Protein AF-0000000080761241 (afdb_homodimer)

Solvent-accessible surface area (backbone atoms only — not comparable to full-atom values): 36855 Å² total; per-residue (Å²): 132,81,84,66,71,61,54,83,76,72,59,63,69,50,41,50,47,28,39,63,76,28,38,69,46,57,58,71,43,48,61,35,26,34,40,28,33,25,34,84,40,64,70,22,40,52,46,47,53,37,48,57,49,38,33,67,78,64,65,26,68,38,40,36,40,31,41,25,81,51,44,68,60,46,32,48,34,35,42,78,58,51,66,31,89,45,41,42,75,42,70,34,47,62,64,73,53,79,75,87,79,78,72,38,46,32,34,36,46,49,57,55,62,79,55,83,84,51,51,44,68,52,27,24,46,48,26,39,47,12,43,52,39,49,50,51,50,31,57,76,57,61,24,43,34,31,27,34,59,39,38,48,48,33,38,37,76,58,58,90,90,48,76,48,48,43,82,77,57,58,35,40,36,55,47,67,41,46,84,27,22,57,18,49,18,35,44,48,38,50,24,49,34,19,33,42,22,74,74,71,56,28,31,20,21,32,36,24,39,47,47,68,43,33,74,77,61,61,40,84,49,100,41,67,69,28,36,42,48,47,24,50,74,71,63,36,61,35,74,35,72,49,51,34,56,41,28,35,16,58,25,27,54,49,45,52,47,34,50,52,45,40,39,52,70,67,46,53,69,50,38,66,34,46,42,53,27,67,58,70,39,29,49,47,53,49,49,49,50,51,34,57,65,69,68,42,82,78,51,47,75,44,66,70,32,74,73,59,89,89,60,75,62,55,51,54,22,38,36,42,59,64,36,30,74,76,68,69,51,73,87,78,65,54,63,67,55,32,52,41,56,27,50,49,52,52,49,52,55,68,68,50,60,88,119,131,81,82,66,72,60,55,82,75,74,61,63,68,50,41,51,48,28,39,64,76,28,38,70,46,57,56,70,42,48,59,33,26,32,41,28,33,24,34,86,40,64,69,24,39,52,48,49,53,38,47,57,50,40,31,65,79,64,64,26,68,39,39,35,40,31,43,25,80,51,46,68,60,46,33,49,35,36,42,77,60,52,66,29,88,44,41,42,75,41,69,34,48,61,65,72,53,79,76,88,79,76,73,39,46,32,34,35,45,49,56,56,63,78,55,83,86,50,52,43,67,51,27,25,46,48,26,38,48,13,43,52,39,49,50,51,49,32,58,75,55,60,25,43,36,31,28,34,58,39,36,48,47,32,37,37,75,57,58,89,89,48,76,47,47,44,83,77,55,60,35,39,36,55,46,67,40,47,84,26,23,59,18,51,17,35,45,48,38,49,24,50,33,21,34,42,23,74,74,70,58,28,31,21,22,31,36,24,40,46,47,68,42,34,76,75,60,64,38,83,51,99,40,67,69,29,35,40,50,47,25,52,73,71,63,35,62,36,76,35,74,47,52,35,57,40,28,34,16,58,24,28,54,49,46,52,46,33,50,50,46,39,39,51,69,68,46,53,69,49,38,66,34,46,40,53,26,69,60,71,38,29,50,47,54,49,49,50,50,50,34,57,65,69,69,43,82,77,52,48,76,44,66,71,32,75,74,60,88,90,60,76,61,54,52,56,23,39,36,43,60,64,35,30,73,76,68,69,51,73,87,78,65,54,64,67,56,33,54,41,56,26,52,51,52,52,50,52,56,68,68,50,61,88,119

Nearest PDB structures (foldseek):
  4gll-assembly1_B  TM=8.794E-01  e=3.609E-25  Homo sapiens
  2b69-assembly1_A  TM=8.797E-01  e=2.878E-24  Homo sapiens
  8v4g-assembly1_B  TM=8.671E-01  e=1.283E-22  Campylobacter jejuni
  8v4g-assembly1_A  TM=8.754E-01  e=5.326E-22  Campylobacter jejuni
  8v4h-assembly1_A  TM=8.670E-01  e=5.715E-21  Campylobacter jejuni

Sequence (710 aa):
VSSGNAMPRAPIADVEAITAIARADLSALRGARIFITGGTGYIGRWLLESLCHANRVLDLQLNATVLSRKPAEFAEKYPHLAHDPCMTLIKGDVRDFSCKQEGFSHAIHAATDVVASHTPLEVFDVTVAGTRHVLEFARRQGIANVLMLSSGAVYGRFPDNVDRASESLPCVPDVTSPRSAYGLGKIATEWLGNAYGQEYGVSCKSARVFAQIGPYLELGAHFAAGNFIRDALQGDAIIIQGDGTALRSYMYAIDMVTWLWAILVRGKAGAAYNVGSELGVSIRDLAQAVVHVTGKPTIDIKVLGQPAPGAAPSRYIPDTTLAREELGLSITVPFEDAIRRTLEWYREQIKSPQTVSSGNAMPRAPIADVEAITAIARADLSALRGARIFITGGTGYIGRWLLESLCHANRVLDLQLNATVLSRKPAEFAEKYPHLAHDPCMTLIKGDVRDFSCKQEGFSHAIHAATDVVASHTPLEVFDVTVAGTRHVLEFARRQGIANVLMLSSGAVYGRFPDNVDRASESLPCVPDVTSPRSAYGLGKIATEWLGNAYGQEYGVSCKSARVFAQIGPYLELGAHFAAGNFIRDALQGDAIIIQGDGTALRSYMYAIDMVTWLWAILVRGKAGAAYNVGSELGVSIRDLAQAVVHVTGKPTIDIKVLGQPAPGAAPSRYIPDTTLAREELGLSITVPFEDAIRRTLEWYREQIKSPQT

InterPro domains:
  IPR001509 NAD-dependent epimerase/dehydratase [PF01370] (34-276)
  IPR036291 NAD(P)-binding domain superfamily [SSF51735] (29-350)

pLDDT: mean 92.88, std 10.64, range [25.11, 98.94]

Radius of gyration: 28.78 Å; Cα contacts (8 Å, |Δi|>4): 1477; chains: 2; bounding box: 55×83×72 Å

Organism: Bordetella avium (strain 197N) (NCBI:txid360910)

Foldseek 3Di:
DPLQDAADAADVVLLVLLCVLLVVLLLLCQAAEEEEEPLLADLNVLLLSNNLVNCVVVVSNYAYEYEDQCLVVSCSHHVCRSVRPRYHYDHDALLDDDDPDADHQEYEYPDFCPPPPDFLVRRLCSLQSSLLSVLVVCLVRVHQFYEYEAALLLQAFDDLPDQADEPPRPHGHDPVDSVSSRNVSRVSSLVSQQVSCVPRNRQYEYEHEFAEFAPPDALPDPDLLSVLLVCLLVLEAREAAAQQAAWGFYAYSSQQSSLSSLCRRQNGGSYYFYRTDQDIDTSVRSNVLLNVLSVNVPHHYHYNHHDDPPDRHTYRGHDGVCSCPRRVGDGDADPSNRSNNRSVVVNVVVPPPPD/DPLQDAADDADPVLLVLLCVLLVVLLLLCQAAEEEEEPLLADLNVLLLSNNLVNCVVVVSNYAYEYEDQCLVVSCSHHVCRSVRPRYHYDHDALLDDDDPDADHQEYEYPDFCPPPPDFLVRRLCSLQSSLLSVLVVCLVRVHQFYEYEAALLLQAFDDLPDAADEPPRPHGHDPVDSVSSRNVSRVSSLVSQQVSCVPRNRQYEYEHEFAEFAPPDALPDPDLLSVLLVCLLVLEAREAAAQQAAWGFYAYSSQQSSLSSLCRRQNGGSYYFYRTDQDIDTSVRSNVLLNVLSVNVPHHYHYNHHDDPPDRHTYRGHDGVCSCPRRVGDGDADPSNRSNNRSVSVNVVVPPPSD

Structure (mmCIF, N/CA/C/O backbone):
data_AF-0000000080761241-model_v1
#
loop_
_entity.id
_entity.type
_entity.pdbx_description
1 polymer 'Sugar epimerase/dehydratase'
#
loop_
_atom_site.group_PDB
_atom_site.id
_atom_site.type_symbol
_atom_site.label_atom_id
_atom_site.label_alt_id
_atom_site.label_comp_id
_atom_site.label_asym_id
_atom_site.label_entity_id
_atom_site.label_seq_id
_atom_site.pdbx_PDB_ins_code
_atom_site.Cartn_x
_atom_site.Cartn_y
_atom_site.Cartn_z
_atom_site.occupancy
_atom_site.B_iso_or_equiv
_atom_site.auth_seq_id
_atom_site.auth_comp_id
_atom_site.auth_asym_id
_atom_site.auth_atom_id
_atom_site.pdbx_PDB_model_num
ATOM 1 N N . VAL A 1 1 ? -23.484 37.719 -8.336 1 25.11 1 VAL A N 1
ATOM 2 C CA . VAL A 1 1 ? -22.109 38.094 -7.996 1 25.11 1 VAL A CA 1
ATOM 3 C C . VAL A 1 1 ? -21.875 37.875 -6.5 1 25.11 1 VAL A C 1
ATOM 5 O O . VAL A 1 1 ? -22.469 38.562 -5.668 1 25.11 1 VAL A O 1
ATOM 8 N N . SER A 1 2 ? -21.75 36.594 -6 1 33.97 2 SER A N 1
ATOM 9 C CA . SER A 1 2 ? -21.688 36.156 -4.609 1 33.97 2 SER A CA 1
ATOM 10 C C . SER A 1 2 ? -20.609 36.875 -3.836 1 33.97 2 SER A C 1
ATOM 12 O O . SER A 1 2 ? -19.438 36.875 -4.23 1 33.97 2 SER A O 1
ATOM 14 N N . SER A 1 3 ? -20.656 37.969 -3.34 1 39.97 3 SER A N 1
ATOM 15 C CA . SER A 1 3 ? -19.75 38.844 -2.611 1 39.97 3 SER A CA 1
ATOM 16 C C . SER A 1 3 ? -18.875 38.062 -1.647 1 39.97 3 SER A C 1
ATOM 18 O O . SER A 1 3 ? -19.297 37.719 -0.542 1 39.97 3 SER A O 1
ATOM 20 N N . GLY A 1 4 ? -18.281 36.844 -1.842 1 50.16 4 GLY A N 1
ATOM 21 C CA . GLY A 1 4 ? -17.672 35.781 -1.073 1 50.16 4 GLY A CA 1
ATOM 22 C C . GLY A 1 4 ? -16.594 36.25 -0.135 1 50.16 4 GLY A C 1
ATOM 23 O O . GLY A 1 4 ? -15.555 36.75 -0.583 1 50.16 4 GLY A O 1
ATOM 24 N N . ASN A 1 5 ? -16.844 36.75 1.108 1 68.25 5 ASN A N 1
ATOM 25 C CA . ASN A 1 5 ? -16.031 37.406 2.143 1 68.25 5 ASN A CA 1
ATOM 26 C C . ASN A 1 5 ? -14.766 36.594 2.428 1 68.25 5 ASN A C 1
ATOM 28 O O . ASN A 1 5 ? -14.812 35.375 2.533 1 68.25 5 ASN A O 1
ATOM 32 N N . ALA A 1 6 ? -13.578 37.375 2.318 1 82.62 6 ALA A N 1
ATOM 33 C CA . ALA A 1 6 ? -12.258 36.812 2.643 1 82.62 6 ALA A CA 1
ATOM 34 C C . ALA A 1 6 ? -12.258 36.188 4.027 1 82.62 6 ALA A C 1
ATOM 36 O O . ALA A 1 6 ? -12.859 36.688 4.965 1 82.62 6 ALA A O 1
ATOM 37 N N . MET A 1 7 ? -11.727 35.031 4.117 1 86.44 7 MET A N 1
ATOM 38 C CA . MET A 1 7 ? -11.594 34.312 5.383 1 86.44 7 MET A CA 1
ATOM 39 C C . MET A 1 7 ? -10.57 35 6.285 1 86.44 7 MET A C 1
ATOM 41 O O . MET A 1 7 ? -9.609 35.594 5.801 1 86.44 7 MET A O 1
ATOM 45 N N . PRO A 1 8 ? -10.859 34.906 7.574 1 89 8 PRO A N 1
ATOM 46 C CA . PRO A 1 8 ? -9.875 35.5 8.492 1 89 8 PRO A CA 1
ATOM 47 C C . PRO A 1 8 ? -8.508 34.812 8.398 1 89 8 PRO A C 1
ATOM 49 O O . PRO A 1 8 ? -8.43 33.625 8.117 1 89 8 PRO A O 1
ATOM 52 N N . ARG A 1 9 ? -7.488 35.625 8.727 1 92.75 9 ARG A N 1
ATOM 53 C CA . ARG A 1 9 ? -6.113 35.125 8.734 1 92.75 9 ARG A CA 1
ATOM 54 C C . ARG A 1 9 ? -5.836 34.281 9.977 1 92.75 9 ARG A C 1
ATOM 56 O O . ARG A 1 9 ? -6.562 34.375 10.961 1 92.75 9 ARG A O 1
ATOM 63 N N . ALA A 1 10 ? -4.781 33.469 9.875 1 95.94 10 ALA A N 1
ATOM 64 C CA . ALA A 1 10 ? -4.262 32.844 11.078 1 95.94 10 ALA A CA 1
ATOM 65 C C . ALA A 1 10 ? -3.842 33.875 12.117 1 95.94 10 ALA A C 1
ATOM 67 O O . ALA A 1 10 ? -3.461 35 11.773 1 95.94 10 ALA A O 1
ATOM 68 N N . PRO A 1 11 ? -3.965 33.531 13.391 1 96.88 11 PRO A N 1
ATOM 69 C CA . PRO A 1 11 ? -3.506 34.469 14.406 1 96.88 11 PRO A CA 1
ATOM 70 C C . PRO A 1 11 ? -2.043 34.875 14.219 1 96.88 11 PRO A C 1
ATOM 72 O O . PRO A 1 11 ? -1.164 34 14.172 1 96.88 11 PRO A O 1
ATOM 75 N N . ILE A 1 12 ? -1.793 36.156 14.164 1 97.12 12 ILE A N 1
ATOM 76 C CA . ILE A 1 12 ? -0.457 36.688 13.883 1 97.12 12 ILE A CA 1
ATOM 77 C C . ILE A 1 12 ? 0.513 36.219 14.969 1 97.12 12 ILE A C 1
ATOM 79 O O . ILE A 1 12 ? 1.685 35.969 14.688 1 97.12 12 ILE A O 1
ATOM 83 N N . ALA A 1 13 ? 0.013 36.156 16.203 1 97.62 13 ALA A N 1
ATOM 84 C CA . ALA A 1 13 ? 0.857 35.688 17.297 1 97.62 13 ALA A CA 1
ATOM 85 C C . ALA A 1 13 ? 1.347 34.281 17.062 1 97.62 13 ALA A C 1
ATOM 87 O O . ALA A 1 13 ? 2.482 33.938 17.406 1 97.62 13 ALA A O 1
ATOM 88 N N . ASP A 1 14 ? 0.479 33.438 16.562 1 98.44 14 ASP A N 1
ATOM 89 C CA . ASP A 1 14 ? 0.854 32.062 16.25 1 98.44 14 ASP A CA 1
ATOM 90 C C . ASP A 1 14 ? 1.874 32 15.117 1 98.44 14 ASP A C 1
ATOM 92 O O . ASP A 1 14 ? 2.846 31.25 15.188 1 98.44 14 ASP A O 1
ATOM 96 N N . VAL A 1 15 ? 1.667 32.781 14.078 1 98.62 15 VAL A N 1
ATOM 97 C CA . VAL A 1 15 ? 2.562 32.844 12.93 1 98.62 15 VAL A CA 1
ATOM 98 C C . VAL A 1 15 ? 3.939 33.344 13.359 1 98.62 15 VAL A C 1
ATOM 100 O O . VAL A 1 15 ? 4.961 32.781 12.945 1 98.62 15 VAL A O 1
ATOM 103 N N . GLU A 1 16 ? 3.955 34.344 14.242 1 98.62 16 GLU A N 1
ATOM 104 C CA . GLU A 1 16 ? 5.203 34.875 14.781 1 98.62 16 GLU A CA 1
ATOM 105 C C . GLU A 1 16 ? 5.922 33.812 15.625 1 98.62 16 GLU A C 1
ATOM 107 O O . GLU A 1 16 ? 7.152 33.719 15.586 1 98.62 16 GLU A O 1
ATOM 112 N N . ALA A 1 17 ? 5.137 33.094 16.406 1 98.62 17 ALA A N 1
ATOM 113 C CA . ALA A 1 17 ? 5.723 32.031 17.219 1 98.62 17 ALA A CA 1
ATOM 114 C C . ALA A 1 17 ? 6.391 30.969 16.344 1 98.62 17 ALA A C 1
ATOM 116 O O . ALA A 1 17 ? 7.477 30.484 16.672 1 98.62 17 ALA A O 1
ATOM 117 N N . ILE A 1 18 ? 5.754 30.594 15.242 1 98.69 18 ILE A N 1
ATOM 118 C CA . ILE A 1 18 ? 6.32 29.625 14.305 1 98.69 18 ILE A CA 1
ATOM 119 C C . ILE A 1 18 ? 7.664 30.141 13.789 1 98.69 18 ILE A C 1
ATOM 121 O O . ILE A 1 18 ? 8.648 29.406 13.766 1 98.69 18 ILE A O 1
ATOM 125 N N . THR A 1 19 ? 7.719 31.422 13.367 1 98.75 19 THR A N 1
ATOM 126 C CA . THR A 1 19 ? 8.93 32.031 12.82 1 98.75 19 THR A CA 1
ATOM 127 C C . THR A 1 19 ? 10.047 32.031 13.859 1 98.75 19 THR A C 1
ATOM 129 O O . THR A 1 19 ? 11.211 31.766 13.523 1 98.75 19 THR A O 1
ATOM 132 N N . ALA A 1 20 ? 9.672 32.312 15.062 1 98.56 20 ALA A N 1
ATOM 133 C CA . ALA A 1 20 ? 10.664 32.344 16.141 1 98.56 20 ALA A CA 1
ATOM 134 C C . ALA A 1 20 ? 11.234 30.953 16.391 1 98.56 20 ALA A C 1
ATOM 136 O O . ALA A 1 20 ? 12.445 30.781 16.5 1 98.56 20 ALA A O 1
ATOM 137 N N . ILE A 1 21 ? 10.406 29.969 16.531 1 98.44 21 ILE A N 1
ATOM 138 C CA . ILE A 1 21 ? 10.805 28.609 16.875 1 98.44 21 ILE A CA 1
ATOM 139 C C . ILE A 1 21 ? 11.57 27.984 15.711 1 98.44 21 ILE A C 1
ATOM 141 O O . ILE A 1 21 ? 12.594 27.312 15.914 1 98.44 21 ILE A O 1
ATOM 145 N N . ALA A 1 22 ? 11.102 28.203 14.484 1 98.5 22 ALA A N 1
ATOM 146 C CA . ALA A 1 22 ? 11.664 27.547 13.297 1 98.5 22 ALA A CA 1
ATOM 147 C C . ALA A 1 22 ? 12.625 28.484 12.57 1 98.5 22 ALA A C 1
ATOM 149 O O . ALA A 1 22 ? 12.859 28.344 11.367 1 98.5 22 ALA A O 1
ATOM 150 N N . ARG A 1 23 ? 13.172 29.469 13.227 1 98.56 23 ARG A N 1
ATOM 151 C CA . ARG A 1 23 ? 13.961 30.531 12.594 1 98.56 23 ARG A CA 1
ATOM 152 C C . ARG A 1 23 ? 15.109 29.938 11.789 1 98.56 23 ARG A C 1
ATOM 154 O O . ARG A 1 23 ? 15.336 30.344 10.641 1 98.56 23 ARG A O 1
ATOM 161 N N . ALA A 1 24 ? 15.859 29.016 12.383 1 98.56 24 ALA A N 1
ATOM 162 C CA . ALA A 1 24 ? 17.016 28.438 11.711 1 98.56 24 ALA A CA 1
ATOM 163 C C . ALA A 1 24 ? 16.609 27.641 10.469 1 98.56 24 ALA A C 1
ATOM 165 O O . ALA A 1 24 ? 17.25 27.734 9.422 1 98.56 24 ALA A O 1
ATOM 166 N N . ASP A 1 25 ? 15.539 26.859 10.609 1 98.75 25 ASP A N 1
ATOM 167 C CA . ASP A 1 25 ? 15.047 26.062 9.492 1 98.75 25 ASP A CA 1
ATOM 168 C C . ASP A 1 25 ? 14.531 26.953 8.359 1 98.75 25 ASP A C 1
ATOM 170 O O . ASP A 1 25 ? 14.836 26.719 7.191 1 98.75 25 ASP A O 1
ATOM 174 N N . LEU A 1 26 ? 13.773 27.969 8.711 1 98.75 26 LEU A N 1
ATOM 175 C CA . LEU A 1 26 ? 13.25 28.906 7.711 1 98.75 26 LEU A CA 1
ATOM 176 C C . LEU A 1 26 ? 14.375 29.688 7.051 1 98.75 26 LEU A C 1
ATOM 178 O O . LEU A 1 26 ? 14.359 29.906 5.836 1 98.75 26 LEU A O 1
ATOM 182 N N . SER A 1 27 ? 15.367 30.062 7.82 1 98.75 27 SER A N 1
ATOM 183 C CA . SER A 1 27 ? 16.516 30.797 7.277 1 98.75 27 SER A CA 1
ATOM 184 C C . SER A 1 27 ? 17.297 29.938 6.281 1 98.75 27 SER A C 1
ATOM 186 O O . SER A 1 27 ? 17.875 30.469 5.332 1 98.75 27 SER A O 1
ATOM 188 N N . ALA A 1 28 ? 17.266 28.703 6.488 1 98.5 28 ALA A N 1
ATOM 189 C CA . ALA A 1 28 ? 17.969 27.781 5.598 1 98.5 28 ALA A CA 1
ATOM 190 C C . ALA A 1 28 ? 17.312 27.734 4.223 1 98.5 28 ALA A C 1
ATOM 192 O O . ALA A 1 28 ? 17.906 27.234 3.264 1 98.5 28 ALA A O 1
ATOM 193 N N . LEU A 1 29 ? 16.141 28.312 4.074 1 98.44 29 LEU A N 1
ATOM 194 C CA . LEU A 1 29 ? 15.414 28.312 2.809 1 98.44 29 LEU A CA 1
ATOM 195 C C . LEU A 1 29 ? 15.641 29.609 2.055 1 98.44 29 LEU A C 1
ATOM 197 O O . LEU A 1 29 ? 14.914 29.922 1.107 1 98.44 29 LEU A O 1
ATOM 201 N N . ARG A 1 30 ? 16.609 30.406 2.543 1 98.5 30 ARG A N 1
ATOM 202 C CA . ARG A 1 30 ? 16.922 31.656 1.866 1 98.5 30 ARG A CA 1
ATOM 203 C C . ARG A 1 30 ? 17.203 31.422 0.384 1 98.5 30 ARG A C 1
ATOM 205 O O . ARG A 1 30 ? 17.984 30.547 0.024 1 98.5 30 ARG A O 1
ATOM 212 N N . GLY A 1 31 ? 16.469 32.094 -0.476 1 98.25 31 GLY A N 1
ATOM 213 C CA . GLY A 1 31 ? 16.656 32.031 -1.917 1 98.25 31 GLY A CA 1
ATOM 214 C C . GLY A 1 31 ? 16 30.828 -2.555 1 98.25 31 GLY A C 1
ATOM 215 O O . GLY A 1 31 ? 16.109 30.625 -3.766 1 98.25 31 GLY A O 1
ATOM 216 N N . ALA A 1 32 ? 15.328 30.047 -1.742 1 98.19 32 ALA A N 1
ATOM 217 C CA . ALA A 1 32 ? 14.742 28.797 -2.24 1 98.19 32 ALA A CA 1
ATOM 218 C C . ALA A 1 32 ? 13.555 29.078 -3.156 1 98.19 32 ALA A C 1
ATOM 220 O O . ALA A 1 32 ? 12.852 30.078 -2.982 1 98.19 32 ALA A O 1
ATOM 221 N N . ARG A 1 33 ? 13.352 28.266 -4.156 1 98.25 33 ARG A N 1
ATOM 222 C CA . ARG A 1 33 ? 12.125 28.141 -4.934 1 98.25 33 ARG A CA 1
ATOM 223 C C . ARG A 1 33 ? 11.383 26.844 -4.602 1 98.25 33 ARG A C 1
ATOM 225 O O . ARG A 1 33 ? 11.883 25.75 -4.867 1 98.25 33 ARG A O 1
ATOM 232 N N . ILE A 1 34 ? 10.211 26.984 -4.016 1 98.69 34 ILE A N 1
ATOM 233 C CA . ILE A 1 34 ? 9.523 25.844 -3.43 1 98.69 34 ILE A CA 1
ATOM 234 C C . ILE A 1 34 ? 8.25 25.531 -4.223 1 98.69 34 ILE A C 1
ATOM 236 O O . ILE A 1 34 ? 7.414 26.422 -4.426 1 98.69 34 ILE A O 1
ATOM 240 N N . PHE A 1 35 ? 8.102 24.297 -4.781 1 98.75 35 PHE A N 1
ATOM 241 C CA . PHE A 1 35 ? 6.871 23.812 -5.395 1 98.75 35 PHE A CA 1
ATOM 242 C C . PHE A 1 35 ? 5.98 23.141 -4.359 1 98.75 35 PHE A C 1
ATOM 244 O O . PHE A 1 35 ? 6.414 22.219 -3.674 1 98.75 35 PHE A O 1
ATOM 251 N N . ILE A 1 36 ? 4.738 23.594 -4.203 1 98.62 36 ILE A N 1
ATOM 252 C CA . ILE A 1 36 ? 3.867 23.109 -3.143 1 98.62 36 ILE A CA 1
ATOM 253 C C . ILE A 1 36 ? 2.562 22.594 -3.748 1 98.62 36 ILE A C 1
ATOM 255 O O . ILE A 1 36 ? 1.894 23.312 -4.496 1 98.62 36 ILE A O 1
ATOM 259 N N . THR A 1 37 ? 2.244 21.344 -3.508 1 98.06 37 THR A N 1
ATOM 260 C CA . THR A 1 37 ? 0.89 20.844 -3.719 1 98.06 37 THR A CA 1
ATOM 261 C C . THR A 1 37 ? 0.126 20.766 -2.4 1 98.06 37 THR A C 1
ATOM 263 O O . THR A 1 37 ? 0.727 20.594 -1.338 1 98.06 37 THR A O 1
ATOM 266 N N . GLY A 1 38 ? -1.192 20.953 -2.482 1 96.44 38 GLY A N 1
ATOM 267 C CA . GLY A 1 38 ? -1.979 20.906 -1.262 1 96.44 38 GLY A CA 1
ATOM 268 C C . GLY A 1 38 ? -1.857 22.156 -0.417 1 96.44 38 GLY A C 1
ATOM 269 O O . GLY A 1 38 ? -2.232 22.156 0.757 1 96.44 38 GLY A O 1
ATOM 270 N N . GLY A 1 39 ? -1.355 23.188 -1.002 1 96.88 39 GLY A N 1
ATOM 271 C CA . GLY A 1 39 ? -1.141 24.438 -0.273 1 96.88 39 GLY A CA 1
ATOM 272 C C . GLY A 1 39 ? -2.432 25.109 0.134 1 96.88 39 GLY A C 1
ATOM 273 O O . GLY A 1 39 ? -2.436 25.969 1.028 1 96.88 39 GLY A O 1
ATOM 274 N N . THR A 1 40 ? -3.531 24.734 -0.479 1 95.19 40 THR A N 1
ATOM 275 C CA . THR A 1 40 ? -4.801 25.422 -0.234 1 95.19 40 THR A CA 1
ATOM 276 C C . THR A 1 40 ? -5.613 24.688 0.823 1 95.19 40 THR A C 1
ATOM 278 O O . THR A 1 40 ? -6.707 25.109 1.191 1 95.19 40 THR A O 1
ATOM 281 N N . GLY A 1 41 ? -5.094 23.625 1.338 1 93.38 41 GLY A N 1
ATOM 282 C CA . GLY A 1 41 ? -5.746 22.875 2.404 1 93.38 41 GLY A CA 1
ATOM 283 C C . GLY A 1 41 ? -5.379 23.375 3.789 1 93.38 41 GLY A C 1
ATOM 284 O O . GLY A 1 41 ? -4.672 24.375 3.93 1 93.38 41 GLY A O 1
ATOM 285 N N . TYR A 1 42 ? -5.848 22.703 4.828 1 93.31 42 TYR A N 1
ATOM 286 C CA . TYR A 1 42 ? -5.648 23.109 6.215 1 93.31 42 TYR A CA 1
ATOM 287 C C . TYR A 1 42 ? -4.164 23.25 6.531 1 93.31 42 TYR A C 1
ATOM 289 O O . TYR A 1 42 ? -3.705 24.328 6.91 1 93.31 42 TYR A O 1
ATOM 297 N N . ILE A 1 43 ? -3.396 22.125 6.34 1 96.81 43 ILE A N 1
ATOM 298 C CA . ILE A 1 43 ? -1.976 22.141 6.668 1 96.81 43 ILE A CA 1
ATOM 299 C C . ILE A 1 43 ? -1.234 23.078 5.715 1 96.81 43 ILE A C 1
ATOM 301 O O . ILE A 1 43 ? -0.356 23.828 6.133 1 96.81 43 ILE A O 1
ATOM 305 N N . GLY A 1 44 ? -1.625 23.016 4.457 1 97.12 44 GLY A N 1
ATOM 306 C CA . GLY A 1 44 ? -1.017 23.859 3.445 1 97.12 44 GLY A CA 1
ATOM 307 C C . GLY A 1 44 ? -1.128 25.344 3.76 1 97.12 44 GLY A C 1
ATOM 308 O O . GLY A 1 44 ? -0.157 26.094 3.615 1 97.12 44 GLY A O 1
ATOM 309 N N . ARG A 1 45 ? -2.271 25.734 4.199 1 97 45 ARG A N 1
ATOM 310 C CA . ARG A 1 45 ? -2.484 27.156 4.508 1 97 45 ARG A CA 1
ATOM 311 C C . ARG A 1 45 ? -1.586 27.594 5.656 1 97 45 ARG A C 1
ATOM 313 O O . ARG A 1 45 ? -1.062 28.719 5.641 1 97 45 ARG A O 1
ATOM 320 N N . TRP A 1 46 ? -1.415 26.766 6.602 1 98.12 46 TRP A N 1
ATOM 321 C CA . TRP A 1 46 ? -0.529 27.094 7.715 1 98.12 46 TRP A CA 1
ATOM 322 C C . TRP A 1 46 ? 0.918 27.203 7.246 1 98.12 46 TRP A C 1
ATOM 324 O O . TRP A 1 46 ? 1.666 28.062 7.699 1 98.12 46 TRP A O 1
ATOM 334 N N . LEU A 1 47 ? 1.306 26.312 6.363 1 98.62 47 LEU A N 1
ATOM 335 C CA . LEU A 1 47 ? 2.641 26.391 5.781 1 98.62 47 LEU A CA 1
ATOM 336 C C . LEU A 1 47 ? 2.822 27.719 5.035 1 98.62 47 LEU A C 1
ATOM 338 O O . LEU A 1 47 ? 3.854 28.375 5.18 1 98.62 47 LEU A O 1
ATOM 342 N N . LEU A 1 48 ? 1.801 28.094 4.301 1 98.56 48 LEU A N 1
ATOM 343 C CA . LEU A 1 48 ? 1.874 29.328 3.518 1 98.56 48 LEU A CA 1
ATOM 344 C C . LEU A 1 48 ? 1.924 30.547 4.426 1 98.56 48 LEU A C 1
ATOM 346 O O . LEU A 1 48 ? 2.701 31.469 4.188 1 98.56 48 LEU A O 1
ATOM 350 N N . GLU A 1 49 ? 1.05 30.562 5.504 1 98.44 49 GLU A N 1
ATOM 351 C CA . GLU A 1 49 ? 1.08 31.656 6.477 1 98.44 49 GLU A CA 1
ATOM 352 C C . GLU A 1 49 ? 2.484 31.844 7.039 1 98.44 49 GLU A C 1
ATOM 354 O O . GLU A 1 49 ? 2.99 32.969 7.078 1 98.44 49 GLU A O 1
ATOM 359 N N . SER A 1 50 ? 3.029 30.781 7.473 1 98.5 50 SER A N 1
ATOM 360 C CA . SER A 1 50 ? 4.344 30.812 8.102 1 98.5 50 SER A CA 1
ATOM 361 C C . SER A 1 50 ? 5.422 31.234 7.109 1 98.5 50 SER A C 1
ATOM 363 O O . SER A 1 50 ? 6.312 32.031 7.445 1 98.5 50 SER A O 1
ATOM 365 N N . LEU A 1 51 ? 5.371 30.703 5.922 1 98.31 51 LEU A N 1
ATOM 366 C CA . LEU A 1 51 ? 6.371 30.969 4.891 1 98.31 51 LEU A CA 1
ATOM 367 C C . LEU A 1 51 ? 6.344 32.438 4.473 1 98.31 51 LEU A C 1
ATOM 369 O O . LEU A 1 51 ? 7.395 33.062 4.363 1 98.31 51 LEU A O 1
ATOM 373 N N . CYS A 1 52 ? 5.176 32.969 4.145 1 98.19 52 CYS A N 1
ATOM 374 C CA . CYS A 1 52 ? 5.016 34.375 3.727 1 98.19 52 CYS A CA 1
ATOM 375 C C . CYS A 1 52 ? 5.527 35.312 4.801 1 98.19 52 CYS A C 1
ATOM 377 O O . CYS A 1 52 ? 6.25 36.281 4.496 1 98.19 52 CYS A O 1
ATOM 379 N N . HIS A 1 53 ? 5.105 35 6.027 1 98.44 53 HIS A N 1
ATOM 380 C CA . HIS A 1 53 ? 5.531 35.875 7.133 1 98.44 53 HIS A CA 1
ATOM 381 C C . HIS A 1 53 ? 7.047 35.812 7.309 1 98.44 53 HIS A C 1
ATOM 383 O O . HIS A 1 53 ? 7.691 36.875 7.414 1 98.44 53 HIS A O 1
ATOM 389 N N . ALA A 1 54 ? 7.605 34.625 7.375 1 98.5 54 ALA A N 1
ATOM 390 C CA . ALA A 1 54 ? 9.047 34.469 7.551 1 98.5 54 ALA A CA 1
ATOM 391 C C . ALA A 1 54 ? 9.812 35.125 6.418 1 98.5 54 ALA A C 1
ATOM 393 O O . ALA A 1 54 ? 10.883 35.719 6.637 1 98.5 54 ALA A O 1
ATOM 394 N N . ASN A 1 55 ? 9.305 34.969 5.172 1 98.5 55 ASN A N 1
ATOM 395 C CA . ASN A 1 55 ? 9.953 35.594 4.027 1 98.5 55 ASN A CA 1
ATOM 396 C C . ASN A 1 55 ? 10.078 37.125 4.223 1 98.5 55 ASN A C 1
ATOM 398 O O . ASN A 1 55 ? 11.117 37.688 3.91 1 98.5 55 ASN A O 1
ATOM 402 N N . ARG A 1 56 ? 9.055 37.75 4.691 1 97.56 56 ARG A N 1
ATOM 403 C CA . ARG A 1 56 ? 9.023 39.219 4.898 1 97.56 56 ARG A CA 1
ATOM 404 C C . ARG A 1 56 ? 9.961 39.625 6.035 1 97.56 56 ARG A C 1
ATOM 406 O O . ARG A 1 56 ? 10.789 40.5 5.875 1 97.56 56 ARG A O 1
ATOM 413 N N . VAL A 1 57 ? 9.859 38.906 7.141 1 97.88 57 VAL A N 1
ATOM 414 C CA . VAL A 1 57 ? 10.508 39.375 8.359 1 97.88 57 VAL A CA 1
ATOM 415 C C . VAL A 1 57 ? 11.992 39 8.336 1 97.88 57 VAL A C 1
ATOM 417 O O . VAL A 1 57 ? 12.812 39.688 8.945 1 97.88 57 VAL A O 1
ATOM 420 N N . LEU A 1 58 ? 12.312 37.906 7.641 1 98.19 58 LEU A N 1
ATOM 421 C CA . LEU A 1 58 ? 13.703 37.469 7.617 1 98.19 58 LEU A CA 1
ATOM 422 C C . LEU A 1 58 ? 14.352 37.781 6.277 1 98.19 58 LEU A C 1
ATOM 424 O O . LEU A 1 58 ? 15.508 37.406 6.043 1 98.19 58 LEU A O 1
ATOM 428 N N . ASP A 1 59 ? 13.672 38.406 5.359 1 97.88 59 ASP A N 1
ATOM 429 C CA . ASP A 1 59 ? 14.172 38.781 4.035 1 97.88 59 ASP A CA 1
ATOM 430 C C . ASP A 1 59 ? 14.797 37.562 3.34 1 97.88 59 ASP A C 1
ATOM 432 O O . ASP A 1 59 ? 15.961 37.625 2.926 1 97.88 59 ASP A O 1
ATOM 436 N N . LEU A 1 60 ? 14.031 36.531 3.262 1 98.38 60 LEU A N 1
ATOM 437 C CA . LEU A 1 60 ? 14.547 35.25 2.787 1 98.38 60 LEU A CA 1
ATOM 438 C C . LEU A 1 60 ? 14.641 35.219 1.266 1 98.38 60 LEU A C 1
ATOM 440 O O . LEU A 1 60 ? 15.312 34.375 0.691 1 98.38 60 LEU A O 1
ATOM 444 N N . GLN A 1 61 ? 14.008 36.094 0.539 1 98.12 61 GLN A N 1
ATOM 445 C CA . GLN A 1 61 ? 13.977 36.156 -0.919 1 98.12 61 GLN A CA 1
ATOM 446 C C . GLN A 1 61 ? 13.531 34.844 -1.522 1 98.12 61 GLN A C 1
ATOM 448 O O . GLN A 1 61 ? 14.141 34.344 -2.48 1 98.12 61 GLN A O 1
ATOM 453 N N . LEU A 1 62 ? 12.617 34.188 -0.86 1 97.25 62 LEU A N 1
ATOM 454 C CA . LEU A 1 62 ? 12.164 32.906 -1.398 1 97.25 62 LEU A CA 1
ATOM 455 C C . LEU A 1 62 ? 10.891 33.094 -2.229 1 97.25 62 LEU A C 1
ATOM 457 O O . LEU A 1 62 ? 10.25 34.125 -2.17 1 97.25 62 LEU A O 1
ATOM 461 N N . ASN A 1 63 ? 10.562 32.094 -3.078 1 97.31 63 ASN A N 1
ATOM 462 C CA . ASN A 1 63 ? 9.344 32 -3.875 1 97.31 63 ASN A CA 1
ATOM 463 C C . ASN A 1 63 ? 8.664 30.656 -3.738 1 97.31 63 ASN A C 1
ATOM 465 O O . ASN A 1 63 ? 9.336 29.625 -3.664 1 97.31 63 ASN A O 1
ATOM 469 N N . ALA A 1 64 ? 7.379 30.734 -3.656 1 98.25 64 ALA A N 1
ATOM 470 C CA . ALA A 1 64 ? 6.598 29.5 -3.578 1 98.25 64 ALA A CA 1
ATOM 471 C C . ALA A 1 64 ? 5.578 29.438 -4.711 1 98.25 64 ALA A C 1
ATOM 473 O O . ALA A 1 64 ? 4.895 30.406 -5.004 1 98.25 64 ALA A O 1
ATOM 474 N N . THR A 1 65 ? 5.609 28.359 -5.465 1 98.56 65 THR A N 1
ATOM 475 C CA . THR A 1 65 ? 4.59 28.047 -6.469 1 98.56 65 THR A CA 1
ATOM 476 C C . THR A 1 65 ? 3.617 27 -5.949 1 98.56 65 THR A C 1
ATOM 478 O O . THR A 1 65 ? 4.023 25.875 -5.625 1 98.56 65 THR A O 1
ATOM 481 N N . VAL A 1 66 ? 2.328 27.344 -5.879 1 98.31 66 VAL A N 1
ATOM 482 C CA . VAL A 1 66 ? 1.31 26.484 -5.289 1 98.31 66 VAL A CA 1
ATOM 483 C C . VAL A 1 66 ? 0.39 25.953 -6.383 1 98.31 66 VAL A C 1
ATOM 485 O O . VAL A 1 66 ? -0.265 26.719 -7.086 1 98.31 66 VAL A O 1
ATOM 488 N N . LEU A 1 67 ? 0.375 24.625 -6.527 1 98.12 67 LEU A N 1
ATOM 489 C CA . LEU A 1 67 ? -0.555 23.953 -7.422 1 98.12 67 LEU A CA 1
ATOM 490 C C . LEU A 1 67 ? -1.921 23.781 -6.766 1 98.12 67 LEU A C 1
ATOM 492 O O . LEU A 1 67 ? -2.014 23.312 -5.633 1 98.12 67 LEU A O 1
ATOM 496 N N . SER A 1 68 ? -2.936 24.234 -7.391 1 96.31 68 SER A N 1
ATOM 497 C CA . SER A 1 68 ? -4.297 24.125 -6.871 1 96.31 68 SER A CA 1
ATOM 498 C C . SER A 1 68 ? -5.285 23.812 -7.988 1 96.31 68 SER A C 1
ATOM 500 O O . SER A 1 68 ? -5.141 24.297 -9.109 1 96.31 68 SER A O 1
ATOM 502 N N . ARG A 1 69 ? -6.336 23 -7.664 1 93.94 69 ARG A N 1
ATOM 503 C CA . ARG A 1 69 ? -7.402 22.719 -8.617 1 93.94 69 ARG A CA 1
ATOM 504 C C . ARG A 1 69 ? -8.312 23.922 -8.789 1 93.94 69 ARG A C 1
ATOM 506 O O . ARG A 1 69 ? -8.945 24.094 -9.836 1 93.94 69 ARG A O 1
ATOM 513 N N . LYS A 1 70 ? -8.297 24.828 -7.742 1 94.88 70 LYS A N 1
ATOM 514 C CA . LYS A 1 70 ? -9.188 25.984 -7.738 1 94.88 70 LYS A CA 1
ATOM 515 C C . LYS A 1 70 ? -8.477 27.234 -7.207 1 94.88 70 LYS A C 1
ATOM 517 O O . LYS A 1 70 ? -8.883 27.812 -6.199 1 94.88 70 LYS A O 1
ATOM 522 N N . PRO A 1 71 ? -7.508 27.672 -7.992 1 96.06 71 PRO A N 1
ATOM 523 C CA . PRO A 1 71 ? -6.711 28.797 -7.492 1 96.06 71 PRO A CA 1
ATOM 524 C C . PRO A 1 71 ? -7.531 30.078 -7.348 1 96.06 71 PRO A C 1
ATOM 526 O O . PRO A 1 71 ? -7.281 30.875 -6.441 1 96.06 71 PRO A O 1
ATOM 529 N N . ALA A 1 72 ? -8.516 30.281 -8.227 1 96.38 72 ALA A N 1
ATOM 530 C CA . ALA A 1 72 ? -9.336 31.484 -8.148 1 96.38 72 ALA A CA 1
ATOM 531 C C . ALA A 1 72 ? -10.156 31.516 -6.863 1 96.38 72 ALA A C 1
ATOM 533 O O . ALA A 1 72 ? -10.273 32.562 -6.223 1 96.38 72 ALA A O 1
ATOM 534 N N . GLU A 1 73 ? -10.695 30.406 -6.523 1 95.75 73 GLU A N 1
ATOM 535 C CA . GLU A 1 73 ? -11.453 30.312 -5.277 1 95.75 73 GLU A CA 1
ATOM 536 C C . GLU A 1 73 ? -10.562 30.578 -4.07 1 95.75 73 GLU A C 1
ATOM 538 O O . GLU A 1 73 ? -10.977 31.266 -3.129 1 95.75 73 GLU A O 1
ATOM 543 N N . PHE A 1 74 ? -9.391 30.031 -4.141 1 96.38 74 PHE A N 1
ATOM 544 C CA . PHE A 1 74 ? -8.445 30.266 -3.055 1 96.38 74 PHE A CA 1
ATOM 545 C C . PHE A 1 74 ? -8.094 31.734 -2.949 1 96.38 74 PHE A C 1
ATOM 547 O O . PHE A 1 74 ? -8.023 32.281 -1.848 1 96.38 74 PHE A O 1
ATOM 554 N N . ALA A 1 75 ? -7.883 32.375 -4.047 1 97.06 75 ALA A N 1
ATOM 555 C CA . ALA A 1 75 ? -7.523 33.781 -4.074 1 97.06 75 ALA A CA 1
ATOM 556 C C . ALA A 1 75 ? -8.648 34.656 -3.514 1 97.06 75 ALA A C 1
ATOM 558 O O . ALA A 1 75 ? -8.391 35.688 -2.877 1 97.06 75 ALA A O 1
ATOM 559 N N . GLU A 1 76 ? -9.836 34.219 -3.764 1 96.38 76 GLU A N 1
ATOM 560 C CA . GLU A 1 76 ? -10.992 34.938 -3.23 1 96.38 76 GLU A CA 1
ATOM 561 C C . GLU A 1 76 ? -11.094 34.781 -1.716 1 96.38 76 GLU A C 1
ATOM 563 O O . GLU A 1 76 ? -11.352 35.75 -0.997 1 96.38 76 GLU A O 1
ATOM 568 N N . LYS A 1 77 ? -10.852 33.625 -1.257 1 95.19 77 LYS A N 1
ATOM 569 C CA . LYS A 1 77 ? -11.039 33.312 0.155 1 95.19 77 LYS A CA 1
ATOM 570 C C . LYS A 1 77 ? -9.844 33.75 0.988 1 95.19 77 LYS A C 1
ATOM 572 O O . LYS A 1 77 ? -10.008 34.156 2.148 1 95.19 77 LYS A O 1
ATOM 577 N N . TYR A 1 78 ? -8.711 33.625 0.404 1 97.06 78 TYR A N 1
ATOM 578 C CA . TYR A 1 78 ? -7.48 33.969 1.12 1 97.06 78 TYR A CA 1
ATOM 579 C C . TYR A 1 78 ? -6.594 34.875 0.292 1 97.06 78 TYR A C 1
ATOM 581 O O . TYR A 1 78 ? -5.465 34.531 -0.047 1 97.06 78 TYR A O 1
ATOM 589 N N . PRO A 1 79 ? -7.07 36.125 0.059 1 97 79 PRO A N 1
ATOM 590 C CA . PRO A 1 79 ? -6.332 37.031 -0.81 1 97 79 PRO A CA 1
ATOM 591 C C . PRO A 1 79 ? -4.961 37.406 -0.249 1 97 79 PRO A C 1
ATOM 593 O O . PRO A 1 79 ? -4.02 37.625 -1.013 1 97 79 PRO A O 1
ATOM 596 N N . HIS A 1 80 ? -4.785 37.469 1.076 1 96.31 80 HIS A N 1
ATOM 597 C CA . HIS A 1 80 ? -3.518 37.875 1.683 1 96.31 80 HIS A CA 1
ATOM 598 C C . HIS A 1 80 ? -2.434 36.812 1.396 1 96.31 80 HIS A C 1
ATOM 600 O O . HIS A 1 80 ? -1.246 37.156 1.359 1 96.31 80 HIS A O 1
ATOM 606 N N . LEU A 1 81 ? -2.809 35.562 1.188 1 97.69 81 LEU A N 1
ATOM 607 C CA . LEU A 1 81 ? -1.869 34.531 0.823 1 97.69 81 LEU A CA 1
ATOM 608 C C . LEU A 1 81 ? -1.679 34.469 -0.689 1 97.69 81 LEU A C 1
ATOM 610 O O . LEU A 1 81 ? -0.546 34.438 -1.176 1 97.69 81 LEU A O 1
ATOM 614 N N . ALA A 1 82 ? -2.828 34.469 -1.386 1 97.44 82 ALA A N 1
ATOM 615 C CA . ALA A 1 82 ? -2.816 34.281 -2.834 1 97.44 82 ALA A CA 1
ATOM 616 C C . ALA A 1 82 ? -2.064 35.406 -3.529 1 97.44 82 ALA A C 1
ATOM 618 O O . ALA A 1 82 ? -1.424 35.219 -4.562 1 97.44 82 ALA A O 1
ATOM 619 N N . HIS A 1 83 ? -2.111 36.594 -2.934 1 96.5 83 HIS A N 1
ATOM 620 C CA . HIS A 1 83 ? -1.534 37.781 -3.588 1 96.5 83 HIS A CA 1
ATOM 621 C C . HIS A 1 83 ? -0.23 38.188 -2.916 1 96.5 83 HIS A C 1
ATOM 623 O O . HIS A 1 83 ? 0.305 39.281 -3.203 1 96.5 83 HIS A O 1
ATOM 629 N N . ASP A 1 84 ? 0.209 37.375 -1.955 1 97.56 84 ASP A N 1
ATOM 630 C CA . ASP A 1 84 ? 1.529 37.656 -1.4 1 97.56 84 ASP A CA 1
ATOM 631 C C . ASP A 1 84 ? 2.594 37.688 -2.496 1 97.56 84 ASP A C 1
ATOM 633 O O . ASP A 1 84 ? 2.574 36.844 -3.402 1 97.56 84 ASP A O 1
ATOM 637 N N . PRO A 1 85 ? 3.543 38.562 -2.465 1 96.69 85 PRO A N 1
ATOM 638 C CA . PRO A 1 85 ? 4.523 38.719 -3.543 1 96.69 85 PRO A CA 1
ATOM 639 C C . PRO A 1 85 ? 5.363 37.469 -3.762 1 96.69 85 PRO A C 1
ATOM 641 O O . PRO A 1 85 ? 5.859 37.25 -4.867 1 96.69 85 PRO A O 1
ATOM 644 N N . CYS A 1 86 ? 5.551 36.688 -2.746 1 97.25 86 CYS A N 1
ATOM 645 C CA . CYS A 1 86 ? 6.402 35.5 -2.889 1 97.25 86 CYS A CA 1
ATOM 646 C C . CYS A 1 86 ? 5.598 34.312 -3.369 1 97.25 86 CYS A C 1
ATOM 648 O O . CYS A 1 86 ? 6.148 33.219 -3.555 1 97.25 86 CYS A O 1
ATOM 650 N N . MET A 1 87 ? 4.312 34.5 -3.678 1 97.75 87 MET A N 1
ATOM 651 C CA . MET A 1 87 ? 3.436 33.375 -3.994 1 97.75 87 MET A CA 1
ATOM 652 C C . MET A 1 87 ? 3.014 33.406 -5.461 1 97.75 87 MET A C 1
ATOM 654 O O . MET A 1 87 ? 2.703 34.469 -5.996 1 97.75 87 MET A O 1
ATOM 658 N N . THR A 1 88 ? 3.082 32.312 -6.125 1 97.75 88 THR A N 1
ATOM 659 C CA . THR A 1 88 ? 2.51 32.094 -7.449 1 97.75 88 THR A CA 1
ATOM 660 C C . THR A 1 88 ? 1.538 30.922 -7.43 1 97.75 88 THR A C 1
ATOM 662 O O . THR A 1 88 ? 1.892 29.828 -6.988 1 97.75 88 THR A O 1
ATOM 665 N N . LEU A 1 89 ? 0.327 31.141 -7.879 1 97.81 89 LEU A N 1
ATOM 666 C CA . LEU A 1 89 ? -0.656 30.062 -7.977 1 97.81 89 LEU A CA 1
ATOM 667 C C . LEU A 1 89 ? -0.726 29.531 -9.398 1 97.81 89 LEU A C 1
ATOM 669 O O . LEU A 1 89 ? -0.738 30.297 -10.367 1 97.81 89 LEU A O 1
ATOM 673 N N . ILE A 1 90 ? -0.685 28.219 -9.516 1 97.62 90 ILE A N 1
ATOM 674 C CA . ILE A 1 90 ? -0.9 27.609 -10.812 1 97.62 90 ILE A CA 1
ATOM 675 C C . ILE A 1 90 ? -2.053 26.609 -10.727 1 97.62 90 ILE A C 1
ATOM 677 O O . ILE A 1 90 ? -2.23 25.938 -9.695 1 97.62 90 ILE A O 1
ATOM 681 N N . LYS A 1 91 ? -2.842 26.531 -11.797 1 97.25 91 LYS A N 1
ATOM 682 C CA . LYS A 1 91 ? -4 25.656 -11.836 1 97.25 91 LYS A CA 1
ATOM 683 C C . LYS A 1 91 ? -3.617 24.266 -12.344 1 97.25 91 LYS A C 1
ATOM 685 O O . LYS A 1 91 ? -2.891 24.141 -13.328 1 97.25 91 LYS A O 1
ATOM 690 N N . GLY A 1 92 ? -4.066 23.219 -11.609 1 96.44 92 GLY A N 1
ATOM 691 C CA . GLY A 1 92 ? -3.85 21.859 -12.094 1 96.44 92 GLY A CA 1
ATOM 692 C C . GLY A 1 92 ? -4.188 20.797 -11.062 1 96.44 92 GLY A C 1
ATOM 693 O O . GLY A 1 92 ? -4.422 21.109 -9.898 1 96.44 92 GLY A O 1
ATOM 694 N N . ASP A 1 93 ? -4.305 19.594 -11.531 1 95.62 93 ASP A N 1
ATOM 695 C CA . ASP A 1 93 ? -4.445 18.391 -10.711 1 95.62 93 ASP A CA 1
ATOM 696 C C . ASP A 1 93 ? -3.109 17.672 -10.555 1 95.62 93 ASP A C 1
ATOM 698 O O . ASP A 1 93 ? -2.33 17.578 -11.508 1 95.62 93 ASP A O 1
ATOM 702 N N . VAL A 1 94 ? -2.871 17.156 -9.359 1 96.31 94 VAL A N 1
ATOM 703 C CA . VAL A 1 94 ? -1.576 16.547 -9.086 1 96.31 94 VAL A CA 1
ATOM 704 C C . VAL A 1 94 ? -1.346 15.383 -10.047 1 96.31 94 VAL A C 1
ATOM 706 O O . VAL A 1 94 ? -0.202 15 -10.305 1 96.31 94 VAL A O 1
ATOM 709 N N . ARG A 1 95 ? -2.393 14.734 -10.602 1 94.38 95 ARG A N 1
ATOM 710 C CA . ARG A 1 95 ? -2.279 13.531 -11.422 1 94.38 95 ARG A CA 1
ATOM 711 C C . ARG A 1 95 ? -1.788 13.867 -12.828 1 94.38 95 ARG A C 1
ATOM 713 O O . ARG A 1 95 ? -1.309 12.992 -13.547 1 94.38 95 ARG A O 1
ATOM 720 N N . ASP A 1 96 ? -1.925 15.211 -13.195 1 94.88 96 ASP A N 1
ATOM 721 C CA . ASP A 1 96 ? -1.623 15.461 -14.602 1 94.88 96 ASP A CA 1
ATOM 722 C C . ASP A 1 96 ? -1.235 16.922 -14.82 1 94.88 96 ASP A C 1
ATOM 724 O O . ASP A 1 96 ? -1.298 17.422 -15.945 1 94.88 96 ASP A O 1
ATOM 728 N N . PHE A 1 97 ? -0.833 17.656 -13.812 1 96.88 97 PHE A N 1
ATOM 729 C CA . PHE A 1 97 ? -0.472 19.062 -13.938 1 96.88 97 PHE A CA 1
ATOM 730 C C . PHE A 1 97 ? 0.755 19.234 -14.82 1 96.88 97 PHE A C 1
ATOM 732 O O . PHE A 1 97 ? 1.505 18.281 -15.047 1 96.88 97 PHE A O 1
ATOM 739 N N . SER A 1 98 ? 0.87 20.438 -15.391 1 95.81 98 SER A N 1
ATOM 740 C CA . SER A 1 98 ? 2.068 20.922 -16.078 1 95.81 98 SER A CA 1
ATOM 741 C C . SER A 1 98 ? 2.566 22.234 -15.477 1 95.81 98 SER A C 1
ATOM 743 O O . SER A 1 98 ? 1.768 23.078 -15.062 1 95.81 98 SER A O 1
ATOM 745 N N . CYS A 1 99 ? 3.805 22.312 -15.242 1 95.12 99 CYS A N 1
ATOM 746 C CA . CYS A 1 99 ? 4.445 23.516 -14.719 1 95.12 99 CYS A CA 1
ATOM 747 C C . CYS A 1 99 ? 5.656 23.891 -15.562 1 95.12 99 CYS A C 1
ATOM 749 O O . CYS A 1 99 ? 6.578 23.094 -15.734 1 95.12 99 CYS A O 1
ATOM 751 N N . LYS A 1 100 ? 5.703 25.141 -16.094 1 91.88 100 LYS A N 1
ATOM 752 C CA . LYS A 1 100 ? 6.766 25.609 -16.984 1 91.88 100 LYS A CA 1
ATOM 753 C C . LYS A 1 100 ? 7.898 26.25 -16.188 1 91.88 100 LYS A C 1
ATOM 755 O O . LYS A 1 100 ? 8.984 26.469 -16.719 1 91.88 100 LYS A O 1
ATOM 760 N N . GLN A 1 101 ? 7.582 26.641 -14.977 1 93.88 101 GLN A N 1
ATOM 761 C CA . GLN A 1 101 ? 8.617 27.25 -14.141 1 93.88 101 GLN A CA 1
ATOM 762 C C . GLN A 1 101 ? 9.75 26.25 -13.867 1 93.88 101 GLN A C 1
ATOM 764 O O . GLN A 1 101 ? 9.531 25.047 -13.852 1 93.88 101 GLN A O 1
ATOM 769 N N . GLU A 1 102 ? 10.969 26.844 -13.695 1 94.25 102 GLU A N 1
ATOM 770 C CA . GLU A 1 102 ? 12.156 26.031 -13.461 1 94.25 102 GLU A CA 1
ATOM 771 C C . GLU A 1 102 ? 12.914 26.516 -12.227 1 94.25 102 GLU A C 1
ATOM 773 O O . GLU A 1 102 ? 12.555 27.531 -11.625 1 94.25 102 GLU A O 1
ATOM 778 N N . GLY A 1 103 ? 13.836 25.703 -11.812 1 96 103 GLY A N 1
ATOM 779 C CA . GLY A 1 103 ? 14.781 26.125 -10.797 1 96 103 GLY A CA 1
ATOM 780 C C . GLY A 1 103 ? 14.297 25.844 -9.383 1 96 103 GLY A C 1
ATOM 781 O O . GLY A 1 103 ? 14.781 26.453 -8.422 1 96 103 GLY A O 1
ATOM 782 N N . PHE A 1 104 ? 13.328 24.984 -9.258 1 98.25 104 PHE A N 1
ATOM 783 C CA . PHE A 1 104 ? 12.867 24.625 -7.922 1 98.25 104 PHE A CA 1
ATOM 784 C C . PHE A 1 104 ? 13.961 23.906 -7.141 1 98.25 104 PHE A C 1
ATOM 786 O O . PHE A 1 104 ? 14.633 23.031 -7.676 1 98.25 104 PHE A O 1
ATOM 793 N N . SER A 1 105 ? 14.164 24.312 -5.91 1 98.12 105 SER A N 1
ATOM 794 C CA . SER A 1 105 ? 15.125 23.641 -5.035 1 98.12 105 SER A CA 1
ATOM 795 C C . SER A 1 105 ? 14.43 22.672 -4.094 1 98.12 105 SER A C 1
ATOM 797 O O . SER A 1 105 ? 15.023 21.688 -3.664 1 98.12 105 SER A O 1
ATOM 799 N N . HIS A 1 106 ? 13.211 23 -3.713 1 98.62 106 HIS A N 1
ATOM 800 C CA . HIS A 1 106 ? 12.43 22.219 -2.756 1 98.62 106 HIS A CA 1
ATOM 801 C C . HIS A 1 106 ? 11.023 21.953 -3.285 1 98.62 106 HIS A C 1
ATOM 803 O O . HIS A 1 106 ? 10.531 22.672 -4.152 1 98.62 106 HIS A O 1
ATOM 809 N N . ALA A 1 107 ? 10.43 20.891 -2.803 1 98.75 107 ALA A N 1
ATOM 810 C CA . ALA A 1 107 ? 9.008 20.625 -3.031 1 98.75 107 ALA A CA 1
ATOM 811 C C . ALA A 1 107 ? 8.328 20.141 -1.759 1 98.75 107 ALA A C 1
ATOM 813 O O . ALA A 1 107 ? 8.961 19.484 -0.923 1 98.75 107 ALA A O 1
ATOM 814 N N . ILE A 1 108 ? 7.113 20.5 -1.561 1 98.81 108 ILE A N 1
ATOM 815 C CA . ILE A 1 108 ? 6.234 19.984 -0.517 1 98.81 108 ILE A CA 1
ATOM 816 C C . ILE A 1 108 ? 4.988 19.375 -1.149 1 98.81 108 ILE A C 1
ATOM 818 O O . ILE A 1 108 ? 4.199 20.078 -1.791 1 98.81 108 ILE A O 1
ATOM 822 N N . HIS A 1 109 ? 4.871 18.062 -0.99 1 98.62 109 HIS A N 1
ATOM 823 C CA . HIS A 1 109 ? 3.699 17.375 -1.501 1 98.62 109 HIS A CA 1
ATOM 824 C C . HIS A 1 109 ? 2.676 17.125 -0.396 1 98.62 109 HIS A C 1
ATOM 826 O O . HIS A 1 109 ? 2.709 16.094 0.271 1 98.62 109 HIS A O 1
ATOM 832 N N . ALA A 1 110 ? 1.702 18 -0.358 1 97.38 110 ALA A N 1
ATOM 833 C CA . ALA A 1 110 ? 0.723 17.953 0.725 1 97.38 110 ALA A CA 1
ATOM 834 C C . ALA A 1 110 ? -0.677 17.672 0.188 1 97.38 110 ALA A C 1
ATOM 836 O O . ALA A 1 110 ? -1.65 17.672 0.945 1 97.38 110 ALA A O 1
ATOM 837 N N . ALA A 1 111 ? -0.729 17.469 -1.114 1 92.19 111 ALA A N 1
ATOM 838 C CA . ALA A 1 111 ? -2.037 17.25 -1.724 1 92.19 111 ALA A CA 1
ATOM 839 C C . ALA A 1 111 ? -2.555 15.852 -1.407 1 92.19 111 ALA A C 1
ATOM 841 O O . ALA A 1 111 ? -1.825 14.867 -1.545 1 92.19 111 ALA A O 1
ATOM 842 N N . THR A 1 112 ? -3.441 15.664 -0.705 1 74.31 112 THR A N 1
ATOM 843 C CA . THR A 1 112 ? -4.184 14.414 -0.627 1 74.31 112 THR A CA 1
ATOM 844 C C . THR A 1 112 ? -5.684 14.672 -0.549 1 74.31 112 THR A C 1
ATOM 846 O O . THR A 1 112 ? -6.109 15.727 -0.068 1 74.31 112 THR A O 1
ATOM 849 N N . ASP A 1 113 ? -6.402 14.133 -1.425 1 62.06 113 ASP A N 1
ATOM 850 C CA . ASP A 1 113 ? -7.824 14.453 -1.476 1 62.06 113 ASP A CA 1
ATOM 851 C C . ASP A 1 113 ? -8.578 13.781 -0.331 1 62.06 113 ASP A C 1
ATOM 853 O O . ASP A 1 113 ? -9.055 12.648 -0.47 1 62.06 113 ASP A O 1
ATOM 857 N N . VAL A 1 114 ? -8.266 14.109 0.98 1 51.84 114 VAL A N 1
ATOM 858 C CA . VAL A 1 114 ? -9.078 13.555 2.059 1 51.84 114 VAL A CA 1
ATOM 859 C C . VAL A 1 114 ? -10.453 14.227 2.061 1 51.84 114 VAL A C 1
ATOM 861 O O . VAL A 1 114 ? -11.258 14 2.967 1 51.84 114 VAL A O 1
ATOM 864 N N . VAL A 1 115 ? -10.633 15.039 0.914 1 48.22 115 VAL A N 1
ATOM 865 C CA . VAL A 1 115 ? -11.922 15.719 0.976 1 48.22 115 VAL A CA 1
ATOM 866 C C . VAL A 1 115 ? -13.055 14.703 0.831 1 48.22 115 VAL A C 1
ATOM 868 O O . VAL A 1 115 ? -12.977 13.789 0.002 1 48.22 115 VAL A O 1
ATOM 871 N N . ALA A 1 116 ? -13.945 14.664 1.717 1 48.53 116 ALA A N 1
ATOM 872 C CA . ALA A 1 116 ? -15.156 13.898 2.006 1 48.53 116 ALA A CA 1
ATOM 873 C C . ALA A 1 116 ? -15.883 13.516 0.719 1 48.53 116 ALA A C 1
ATOM 875 O O . ALA A 1 116 ? -16.562 12.484 0.663 1 48.53 116 ALA A O 1
ATOM 876 N N . SER A 1 117 ? -15.578 14.195 -0.398 1 58.97 117 SER A N 1
ATOM 877 C CA . SER A 1 117 ? -16.484 13.938 -1.511 1 58.97 117 SER A CA 1
ATOM 878 C C . SER A 1 117 ? -15.922 12.875 -2.449 1 58.97 117 SER A C 1
ATOM 880 O O . SER A 1 117 ? -16.641 12.367 -3.314 1 58.97 117 SER A O 1
ATOM 882 N N . HIS A 1 118 ? -14.844 12.312 -2.002 1 78.94 118 HIS A N 1
ATOM 883 C CA . HIS A 1 118 ? -14.266 11.375 -2.957 1 78.94 118 HIS A CA 1
ATOM 884 C C . HIS A 1 118 ? -14.492 9.938 -2.518 1 78.94 118 HIS A C 1
ATOM 886 O O . HIS A 1 118 ? -14.5 9.641 -1.32 1 78.94 118 HIS A O 1
ATOM 892 N N . THR A 1 119 ? -14.812 9.125 -3.52 1 88.75 119 THR A N 1
ATOM 893 C CA . THR A 1 119 ? -14.883 7.688 -3.283 1 88.75 119 THR A CA 1
ATOM 894 C C . THR A 1 119 ? -13.531 7.145 -2.848 1 88.75 119 THR A C 1
ATOM 896 O O . THR A 1 119 ? -12.492 7.766 -3.102 1 88.75 119 THR A O 1
ATOM 899 N N . PRO A 1 120 ? -13.555 6.066 -2.139 1 93.81 120 PRO A N 1
ATOM 900 C CA . PRO A 1 120 ? -12.289 5.441 -1.751 1 93.81 120 PRO A CA 1
ATOM 901 C C . PRO A 1 120 ? -11.352 5.227 -2.936 1 93.81 120 PRO A C 1
ATOM 903 O O . PRO A 1 120 ? -10.148 5.465 -2.826 1 93.81 120 PRO A O 1
ATOM 906 N N . LEU A 1 121 ? -11.875 4.816 -4.039 1 94.38 121 LEU A N 1
ATOM 907 C CA . LEU A 1 121 ? -11.07 4.574 -5.23 1 94.38 121 LEU A CA 1
ATOM 908 C C . LEU A 1 121 ? -10.43 5.867 -5.723 1 94.38 121 LEU A C 1
ATOM 910 O O . LEU A 1 121 ? -9.258 5.879 -6.109 1 94.38 121 LEU A O 1
ATOM 914 N N . GLU A 1 122 ? -11.188 6.938 -5.695 1 92.75 122 GLU A N 1
ATOM 915 C CA . GLU A 1 122 ? -10.648 8.227 -6.117 1 92.75 122 GLU A CA 1
ATOM 916 C C . GLU A 1 122 ? -9.547 8.703 -5.172 1 92.75 122 GLU A C 1
ATOM 918 O O . GLU A 1 122 ? -8.531 9.242 -5.617 1 92.75 122 GLU A O 1
ATOM 923 N N . VAL A 1 123 ? -9.805 8.539 -3.883 1 94.44 123 VAL A N 1
ATOM 924 C CA . VAL A 1 123 ? -8.812 8.914 -2.883 1 94.44 123 VAL A CA 1
ATOM 925 C C . VAL A 1 123 ? -7.504 8.172 -3.15 1 94.44 123 VAL A C 1
ATOM 927 O O . VAL A 1 123 ? -6.426 8.773 -3.15 1 94.44 123 VAL A O 1
ATOM 930 N N . PHE A 1 124 ? -7.59 6.918 -3.396 1 95.56 124 PHE A N 1
ATOM 931 C CA . PHE A 1 124 ? -6.418 6.086 -3.658 1 95.56 124 PHE A CA 1
ATOM 932 C C . PHE A 1 124 ? -5.711 6.539 -4.93 1 95.56 124 PHE A C 1
ATOM 934 O O . PHE A 1 124 ? -4.492 6.73 -4.934 1 95.56 124 PHE A O 1
ATOM 941 N N . ASP A 1 125 ? -6.438 6.785 -6 1 92.62 125 ASP A N 1
ATOM 942 C CA . ASP A 1 125 ? -5.875 7.176 -7.289 1 92.62 125 ASP A CA 1
ATOM 943 C C . ASP A 1 125 ? -5.152 8.516 -7.188 1 92.62 125 ASP A C 1
ATOM 945 O O . ASP A 1 125 ? -4.023 8.656 -7.66 1 92.62 125 ASP A O 1
ATOM 949 N N . VAL A 1 126 ? -5.82 9.422 -6.555 1 93.38 126 VAL A N 1
ATOM 950 C CA . VAL A 1 126 ? -5.238 10.75 -6.43 1 93.38 126 VAL A CA 1
ATOM 951 C C . VAL A 1 126 ? -3.955 10.68 -5.609 1 93.38 126 VAL A C 1
ATOM 953 O O . VAL A 1 126 ? -2.963 11.336 -5.941 1 93.38 126 VAL A O 1
ATOM 956 N N . THR A 1 127 ? -3.977 9.914 -4.57 1 96.06 127 THR A N 1
ATOM 957 C CA . THR A 1 127 ? -2.816 9.82 -3.689 1 96.06 127 THR A CA 1
ATOM 958 C C . THR A 1 127 ? -1.649 9.141 -4.402 1 96.06 127 THR A C 1
ATOM 960 O O . THR A 1 127 ? -0.541 9.68 -4.438 1 96.06 127 THR A O 1
ATOM 963 N N . VAL A 1 128 ? -1.899 8.039 -5.062 1 96.31 128 VAL A N 1
ATOM 964 C CA . VAL A 1 128 ? -0.825 7.238 -5.637 1 96.31 128 VAL A CA 1
ATOM 965 C C . VAL A 1 128 ? -0.359 7.863 -6.949 1 96.31 128 VAL A C 1
ATOM 967 O O . VAL A 1 128 ? 0.824 8.172 -7.109 1 96.31 128 VAL A O 1
ATOM 970 N N . ALA A 1 129 ? -1.273 8.086 -7.871 1 94.56 129 ALA A N 1
ATOM 971 C CA . ALA A 1 129 ? -0.914 8.648 -9.172 1 94.56 129 ALA A CA 1
ATOM 972 C C . ALA A 1 129 ? -0.417 10.078 -9.031 1 94.56 129 ALA A C 1
ATOM 974 O O . ALA A 1 129 ? 0.481 10.508 -9.758 1 94.56 129 ALA A O 1
ATOM 975 N N . GLY A 1 130 ? -1.091 10.805 -8.109 1 95.88 130 GLY A N 1
ATOM 976 C CA . GLY A 1 130 ? -0.644 12.164 -7.863 1 95.88 130 GLY A CA 1
ATOM 977 C C . GLY A 1 130 ? 0.776 12.242 -7.332 1 95.88 130 GLY A C 1
ATOM 978 O O . GLY A 1 130 ? 1.584 13.039 -7.816 1 95.88 130 GLY A O 1
ATOM 979 N N . THR A 1 131 ? 1.071 11.375 -6.355 1 97.31 131 THR A N 1
ATOM 980 C CA . THR A 1 131 ? 2.424 11.336 -5.812 1 97.31 131 THR A CA 1
ATOM 981 C C . THR A 1 131 ? 3.432 10.961 -6.895 1 97.31 131 THR A C 1
ATOM 983 O O . THR A 1 131 ? 4.488 11.586 -7.008 1 97.31 131 THR A O 1
ATOM 986 N N . ARG A 1 132 ? 3.092 9.945 -7.684 1 96.88 132 ARG A N 1
ATOM 987 C CA . ARG A 1 132 ? 3.965 9.492 -8.766 1 96.88 132 ARG A CA 1
ATOM 988 C C . ARG A 1 132 ? 4.273 10.641 -9.727 1 96.88 132 ARG A C 1
ATOM 990 O O . ARG A 1 132 ? 5.422 10.82 -10.133 1 96.88 132 ARG A O 1
ATOM 997 N N . HIS A 1 133 ? 3.299 11.406 -10.078 1 96.81 133 HIS A N 1
ATOM 998 C CA . HIS A 1 133 ? 3.459 12.516 -11.016 1 96.81 133 HIS A CA 1
ATOM 999 C C . HIS A 1 133 ? 4.297 13.633 -10.406 1 96.81 133 HIS A C 1
ATOM 1001 O O . HIS A 1 133 ? 5.16 14.203 -11.078 1 96.81 133 HIS A O 1
ATOM 1007 N N . VAL A 1 134 ? 4.062 13.922 -9.172 1 97.81 134 VAL A N 1
ATOM 1008 C CA . VAL A 1 134 ? 4.805 14.969 -8.484 1 97.81 134 VAL A CA 1
ATOM 1009 C C . VAL A 1 134 ? 6.277 14.578 -8.383 1 97.81 134 VAL A C 1
ATOM 1011 O O . VAL A 1 134 ? 7.164 15.414 -8.578 1 97.81 134 VAL A O 1
ATOM 1014 N N . LEU A 1 135 ? 6.523 13.344 -8.086 1 97.88 135 LEU A N 1
ATOM 1015 C CA . LEU A 1 135 ? 7.902 12.883 -7.938 1 97.88 135 LEU A CA 1
ATOM 1016 C C . LEU A 1 135 ? 8.609 12.844 -9.289 1 97.88 135 LEU A C 1
ATOM 1018 O O . LEU A 1 135 ? 9.805 13.133 -9.375 1 97.88 135 LEU A O 1
ATOM 1022 N N . GLU A 1 136 ? 7.859 12.438 -10.281 1 97.44 136 GLU A N 1
ATOM 1023 C CA . GLU A 1 136 ? 8.438 12.508 -11.625 1 97.44 136 GLU A CA 1
ATOM 1024 C C . GLU A 1 136 ? 8.797 13.938 -12 1 97.44 136 GLU A C 1
ATOM 1026 O O . GLU A 1 136 ? 9.844 14.18 -12.602 1 97.44 136 GLU A O 1
ATOM 1031 N N . PHE A 1 137 ? 7.906 14.859 -11.664 1 98.06 137 PHE A N 1
ATOM 1032 C CA . PHE A 1 137 ? 8.18 16.281 -11.867 1 98.06 137 PHE A CA 1
ATOM 1033 C C . PHE A 1 137 ? 9.438 16.703 -11.117 1 98.06 137 PHE A C 1
ATOM 1035 O O . PHE A 1 137 ? 10.305 17.375 -11.68 1 98.06 137 PHE A O 1
ATOM 1042 N N . ALA A 1 138 ? 9.531 16.297 -9.867 1 98.19 138 ALA A N 1
ATOM 1043 C CA . ALA A 1 138 ? 10.695 16.625 -9.055 1 98.19 138 ALA A CA 1
ATOM 1044 C C . ALA A 1 138 ? 11.977 16.094 -9.688 1 98.19 138 ALA A C 1
ATOM 1046 O O . ALA A 1 138 ? 12.984 16.797 -9.766 1 98.19 138 ALA A O 1
ATOM 1047 N N . ARG A 1 139 ? 11.914 14.836 -10.156 1 97.56 139 ARG A N 1
ATOM 1048 C CA . ARG A 1 139 ? 13.055 14.219 -10.82 1 97.56 139 ARG A CA 1
ATOM 1049 C C . ARG A 1 139 ? 13.492 15.031 -12.031 1 97.56 139 ARG A C 1
ATOM 1051 O O . ARG A 1 139 ? 14.672 15.367 -12.164 1 97.56 139 ARG A O 1
ATOM 1058 N N . ARG A 1 140 ? 12.555 15.383 -12.828 1 97.06 140 ARG A N 1
ATOM 1059 C CA . ARG A 1 140 ? 12.844 16.078 -14.078 1 97.06 140 ARG A CA 1
ATOM 1060 C C . ARG A 1 140 ? 13.391 17.484 -13.805 1 97.06 140 ARG A C 1
ATOM 1062 O O . ARG A 1 140 ? 14.234 17.984 -14.562 1 97.06 140 ARG A O 1
ATOM 1069 N N . GLN A 1 141 ? 12.922 18.109 -12.742 1 97 141 GLN A N 1
ATOM 1070 C CA . GLN A 1 141 ? 13.312 19.469 -12.398 1 97 141 GLN A CA 1
ATOM 1071 C C . GLN A 1 141 ? 14.609 19.484 -11.586 1 97 141 GLN A C 1
ATOM 1073 O O . GLN A 1 141 ? 15.164 20.547 -11.305 1 97 141 GLN A O 1
ATOM 1078 N N . GLY A 1 142 ? 15.07 18.312 -11.219 1 96.69 142 GLY A N 1
ATOM 1079 C CA . GLY A 1 142 ? 16.266 18.219 -10.406 1 96.69 142 GLY A CA 1
ATOM 1080 C C . GLY A 1 142 ? 16.062 18.703 -8.984 1 96.69 142 GLY A C 1
ATOM 1081 O O . GLY A 1 142 ? 16.984 19.203 -8.352 1 96.69 142 GLY A O 1
ATOM 1082 N N . ILE A 1 143 ? 14.812 18.641 -8.492 1 97.19 143 ILE A N 1
ATOM 1083 C CA . ILE A 1 143 ? 14.523 19.016 -7.117 1 97.19 143 ILE A CA 1
ATOM 1084 C C . ILE A 1 143 ? 15.18 18.031 -6.156 1 97.19 143 ILE A C 1
ATOM 1086 O O . ILE A 1 143 ? 14.93 16.828 -6.234 1 97.19 143 ILE A O 1
ATOM 1090 N N . ALA A 1 144 ? 15.914 18.5 -5.246 1 91.38 144 ALA A N 1
ATOM 1091 C CA . ALA A 1 144 ? 16.734 17.625 -4.414 1 91.38 144 ALA A CA 1
ATOM 1092 C C . ALA A 1 144 ? 16.047 17.297 -3.1 1 91.38 144 ALA A C 1
ATOM 1094 O O . ALA A 1 144 ? 16.328 16.266 -2.477 1 91.38 144 ALA A O 1
ATOM 1095 N N . ASN A 1 145 ? 15.195 18.281 -2.553 1 97.38 145 ASN A N 1
ATOM 1096 C CA . ASN A 1 145 ? 14.602 18.125 -1.229 1 97.38 145 ASN A CA 1
ATOM 1097 C C . ASN A 1 145 ? 13.078 18.172 -1.287 1 97.38 145 ASN A C 1
ATOM 1099 O O . ASN A 1 145 ? 12.5 19.172 -1.709 1 97.38 145 ASN A O 1
ATOM 1103 N N . VAL A 1 146 ? 12.453 17.109 -0.847 1 98.75 146 VAL A N 1
ATOM 1104 C CA . VAL A 1 146 ? 11.008 16.984 -0.952 1 98.75 146 VAL A CA 1
ATOM 1105 C C . VAL A 1 146 ? 10.422 16.547 0.392 1 98.75 146 VAL A C 1
ATOM 1107 O O . VAL A 1 146 ? 10.891 15.578 0.994 1 98.75 146 VAL A O 1
ATOM 1110 N N . LEU A 1 147 ? 9.547 17.312 0.917 1 98.88 147 LEU A N 1
ATOM 1111 C CA . LEU A 1 147 ? 8.734 16.906 2.061 1 98.88 147 LEU A CA 1
ATOM 1112 C C . LEU A 1 147 ? 7.422 16.281 1.6 1 98.88 147 LEU A C 1
ATOM 1114 O O . LEU A 1 147 ? 6.668 16.891 0.846 1 98.88 147 LEU A O 1
ATOM 1118 N N . MET A 1 148 ? 7.215 15.086 1.98 1 98.31 148 MET A N 1
ATOM 1119 C CA . MET A 1 148 ? 5.965 14.391 1.696 1 98.31 148 MET A CA 1
ATOM 1120 C C . MET A 1 148 ? 5.078 14.336 2.936 1 98.31 148 MET A C 1
ATOM 1122 O O . MET A 1 148 ? 5.473 13.781 3.963 1 98.31 148 MET A O 1
ATOM 1126 N N . LEU A 1 149 ? 3.932 14.93 2.809 1 98.19 149 LEU A N 1
ATOM 1127 C CA . LEU A 1 149 ? 2.979 14.773 3.9 1 98.19 149 LEU A CA 1
ATOM 1128 C C . LEU A 1 149 ? 2.299 13.406 3.838 1 98.19 149 LEU A C 1
ATOM 1130 O O . LEU A 1 149 ? 1.518 13.141 2.922 1 98.19 149 LEU A O 1
ATOM 1134 N N . SER A 1 150 ? 2.688 12.617 4.746 1 97.5 150 SER A N 1
ATOM 1135 C CA . SER A 1 150 ? 2.033 11.336 5 1 97.5 150 SER A CA 1
ATOM 1136 C C . SER A 1 150 ? 1.062 11.438 6.172 1 97.5 150 SER A C 1
ATOM 1138 O O . SER A 1 150 ? 0.498 12.5 6.43 1 97.5 150 SER A O 1
ATOM 1140 N N . SER A 1 151 ? 0.711 10.336 6.754 1 96.5 151 SER A N 1
ATOM 1141 C CA . SER A 1 151 ? -0.32 10.336 7.785 1 96.5 151 SER A CA 1
ATOM 1142 C C . SER A 1 151 ? -0.132 9.172 8.75 1 96.5 151 SER A C 1
ATOM 1144 O O . SER A 1 151 ? 0.378 8.117 8.367 1 96.5 151 SER A O 1
ATOM 1146 N N . GLY A 1 152 ? -0.589 9.445 9.938 1 96.56 152 GLY A N 1
ATOM 1147 C CA . GLY A 1 152 ? -0.661 8.336 10.875 1 96.56 152 GLY A CA 1
ATOM 1148 C C . GLY A 1 152 ? -1.555 7.207 10.391 1 96.56 152 GLY A C 1
ATOM 1149 O O . GLY A 1 152 ? -1.492 6.09 10.914 1 96.56 152 GLY A O 1
ATOM 1150 N N . ALA A 1 153 ? -2.336 7.434 9.414 1 95.31 153 ALA A N 1
ATOM 1151 C CA . ALA A 1 153 ? -3.252 6.434 8.867 1 95.31 153 ALA A CA 1
ATOM 1152 C C . ALA A 1 153 ? -2.488 5.238 8.305 1 95.31 153 ALA A C 1
ATOM 1154 O O . ALA A 1 153 ? -3.066 4.176 8.078 1 95.31 153 ALA A O 1
ATOM 1155 N N . VAL A 1 154 ? -1.155 5.383 8.078 1 96.12 154 VAL A N 1
ATOM 1156 C CA . VAL A 1 154 ? -0.353 4.305 7.512 1 96.12 154 VAL A CA 1
ATOM 1157 C C . VAL A 1 154 ? -0.3 3.129 8.484 1 96.12 154 VAL A C 1
ATOM 1159 O O . VAL A 1 154 ? -0.06 1.989 8.078 1 96.12 154 VAL A O 1
ATOM 1162 N N . TYR A 1 155 ? -0.579 3.41 9.758 1 95.06 155 TYR A N 1
ATOM 1163 C CA . TYR A 1 155 ? -0.434 2.379 10.773 1 95.06 155 TYR A CA 1
ATOM 1164 C C . TYR A 1 155 ? -1.688 1.515 10.859 1 95.06 155 TYR A C 1
ATOM 1166 O O . TYR A 1 155 ? -1.656 0.417 11.422 1 95.06 155 TYR A O 1
ATOM 1174 N N . GLY A 1 156 ? -2.809 1.978 10.32 1 93.25 156 GLY A N 1
ATOM 1175 C CA . GLY A 1 156 ? -4.051 1.262 10.562 1 93.25 156 GLY A CA 1
ATOM 1176 C C . GLY A 1 156 ? -4.383 1.117 12.031 1 93.25 156 GLY A C 1
ATOM 1177 O O . GLY A 1 156 ? -4.117 2.023 12.828 1 93.25 156 GLY A O 1
ATOM 1178 N N . ARG A 1 157 ? -5.062 0.077 12.359 1 90.81 157 ARG A N 1
ATOM 1179 C CA . ARG A 1 157 ? -5.414 -0.184 13.758 1 90.81 157 ARG A CA 1
ATOM 1180 C C . ARG A 1 157 ? -4.195 -0.657 14.547 1 90.81 157 ARG A C 1
ATOM 1182 O O . ARG A 1 157 ? -3.5 -1.585 14.125 1 90.81 157 ARG A O 1
ATOM 1189 N N . PHE A 1 158 ? -3.963 -0.004 15.672 1 91.94 158 PHE A N 1
ATOM 1190 C CA . PHE A 1 158 ? -2.877 -0.429 16.547 1 91.94 158 PHE A CA 1
ATOM 1191 C C . PHE A 1 158 ? -3.193 -1.774 17.188 1 91.94 158 PHE A C 1
ATOM 1193 O O . PHE A 1 158 ? -4.34 -2.035 17.562 1 91.94 158 PHE A O 1
ATOM 1200 N N . PRO A 1 159 ? -2.127 -2.646 17.281 1 88.38 159 PRO A N 1
ATOM 1201 C CA . PRO A 1 159 ? -2.33 -3.791 18.172 1 88.38 159 PRO A CA 1
ATOM 1202 C C . PRO A 1 159 ? -2.707 -3.375 19.594 1 88.38 159 PRO A C 1
ATOM 1204 O O . PRO A 1 159 ? -2.299 -2.309 20.062 1 88.38 159 PRO A O 1
ATOM 1207 N N . ASP A 1 160 ? -3.408 -4.246 20.266 1 87.69 160 ASP A N 1
ATOM 1208 C CA . ASP A 1 160 ? -3.955 -3.908 21.578 1 87.69 160 ASP A CA 1
ATOM 1209 C C . ASP A 1 160 ? -2.842 -3.613 22.578 1 87.69 160 ASP A C 1
ATOM 1211 O O . ASP A 1 160 ? -3.037 -2.846 23.531 1 87.69 160 ASP A O 1
ATOM 1215 N N . ASN A 1 161 ? -1.692 -4.148 22.344 1 89.25 161 ASN A N 1
ATOM 1216 C CA . ASN A 1 161 ? -0.598 -3.996 23.297 1 89.25 161 ASN A CA 1
ATOM 1217 C C . ASN A 1 161 ? 0.298 -2.814 22.938 1 89.25 161 ASN A C 1
ATOM 1219 O O . ASN A 1 161 ? 1.372 -2.645 23.516 1 89.25 161 ASN A O 1
ATOM 1223 N N . VAL A 1 162 ? -0.112 -1.981 22.031 1 92.81 162 VAL A N 1
ATOM 1224 C CA . VAL A 1 162 ? 0.672 -0.83 21.594 1 92.81 162 VAL A CA 1
ATOM 1225 C C . VAL A 1 162 ? -0.036 0.461 22 1 92.81 162 VAL A C 1
ATOM 1227 O O . VAL A 1 162 ? -1.139 0.746 21.531 1 92.81 162 VAL A O 1
ATOM 1230 N N . ASP A 1 163 ? 0.587 1.208 22.828 1 94.69 163 ASP A N 1
ATOM 1231 C CA . ASP A 1 163 ? 0.002 2.453 23.312 1 94.69 163 ASP A CA 1
ATOM 1232 C C . ASP A 1 163 ? 0.237 3.594 22.328 1 94.69 163 ASP A C 1
ATOM 1234 O O . ASP A 1 163 ? -0.645 4.43 22.109 1 94.69 163 ASP A O 1
ATOM 1238 N N . ARG A 1 164 ? 1.436 3.633 21.844 1 97.44 164 ARG A N 1
ATOM 1239 C CA . ARG A 1 164 ? 1.853 4.641 20.875 1 97.44 164 ARG A CA 1
ATOM 1240 C C . ARG A 1 164 ? 2.572 4 19.688 1 97.44 164 ARG A C 1
ATOM 1242 O O . ARG A 1 164 ? 3.334 3.045 19.859 1 97.44 164 ARG A O 1
ATOM 1249 N N . ALA A 1 165 ? 2.32 4.496 18.531 1 96.62 165 ALA A N 1
ATOM 1250 C CA . ALA A 1 165 ? 2.93 3.924 17.328 1 96.62 165 ALA A CA 1
ATOM 1251 C C . ALA A 1 165 ? 4.273 4.578 17.031 1 96.62 165 ALA A C 1
ATOM 1253 O O . ALA A 1 165 ? 4.344 5.781 16.781 1 96.62 165 ALA A O 1
ATOM 1254 N N . SER A 1 166 ? 5.355 3.801 17.125 1 96.94 166 SER A N 1
ATOM 1255 C CA . SER A 1 166 ? 6.641 4.262 16.625 1 96.94 166 SER A CA 1
ATOM 1256 C C . SER A 1 166 ? 6.723 4.098 15.102 1 96.94 166 SER A C 1
ATOM 1258 O O . SER A 1 166 ? 5.949 3.344 14.516 1 96.94 166 SER A O 1
ATOM 1260 N N . GLU A 1 167 ? 7.66 4.801 14.5 1 96.5 167 GLU A N 1
ATOM 1261 C CA . GLU A 1 167 ? 7.766 4.777 13.039 1 96.5 167 GLU A CA 1
ATOM 1262 C C . GLU A 1 167 ? 8.117 3.377 12.539 1 96.5 167 GLU A C 1
ATOM 1264 O O . GLU A 1 167 ? 7.914 3.066 11.367 1 96.5 167 GLU A O 1
ATOM 1269 N N . SER A 1 168 ? 8.523 2.516 13.414 1 91.12 168 SER A N 1
ATOM 1270 C CA . SER A 1 168 ? 8.938 1.17 13.023 1 91.12 168 SER A CA 1
ATOM 1271 C C . SER A 1 168 ? 7.809 0.165 13.242 1 91.12 168 SER A C 1
ATOM 1273 O O . SER A 1 168 ? 7.965 -1.022 12.953 1 91.12 168 SER A O 1
ATOM 1275 N N . LEU A 1 169 ? 6.672 0.646 13.812 1 89.12 169 LEU A N 1
ATOM 1276 C CA . LEU A 1 169 ? 5.562 -0.275 14.031 1 89.12 169 LEU A CA 1
ATOM 1277 C C . LEU A 1 169 ? 5.148 -0.948 12.727 1 89.12 169 LEU A C 1
ATOM 1279 O O . LEU A 1 169 ? 4.781 -0.271 11.766 1 89.12 169 LEU A O 1
ATOM 1283 N N . PRO A 1 170 ? 5.297 -2.24 12.594 1 82.25 170 PRO A N 1
ATOM 1284 C CA . PRO A 1 170 ? 4.992 -2.959 11.352 1 82.25 170 PRO A CA 1
ATOM 1285 C C . PRO A 1 170 ? 3.496 -3.207 11.164 1 82.25 170 PRO A C 1
ATOM 1287 O O . PRO A 1 170 ? 3.039 -4.348 11.258 1 82.25 170 PRO A O 1
ATOM 1290 N N . CYS A 1 171 ? 2.75 -2.234 10.961 1 84.38 171 CYS A N 1
ATOM 1291 C CA . CYS A 1 171 ? 1.313 -2.375 10.75 1 84.38 171 CYS A CA 1
ATOM 1292 C C . CYS A 1 171 ? 0.9 -1.795 9.398 1 84.38 171 CYS A C 1
ATOM 1294 O O . CYS A 1 171 ? 1.664 -1.057 8.781 1 84.38 171 CYS A O 1
ATOM 1296 N N . VAL A 1 172 ? -0.23 -2.369 8.938 1 88.12 172 VAL A N 1
ATOM 1297 C CA . VAL A 1 172 ? -0.807 -1.93 7.672 1 88.12 172 VAL A CA 1
ATOM 1298 C C . VAL A 1 172 ? -2.316 -1.756 7.824 1 88.12 172 VAL A C 1
ATOM 1300 O O . VAL A 1 172 ? -2.951 -2.453 8.617 1 88.12 172 VAL A O 1
ATOM 1303 N N . PRO A 1 173 ? -2.84 -0.733 7.066 1 93.81 173 PRO A N 1
ATOM 1304 C CA . PRO A 1 173 ? -4.301 -0.622 7.062 1 93.81 173 PRO A CA 1
ATOM 1305 C C . PRO A 1 173 ? -4.988 -1.883 6.547 1 93.81 173 PRO A C 1
ATOM 1307 O O . PRO A 1 173 ? -4.402 -2.631 5.758 1 93.81 173 PRO A O 1
ATOM 1310 N N . ASP A 1 174 ? -6.207 -2.088 7.023 1 93.81 174 ASP A N 1
ATOM 1311 C CA . ASP A 1 174 ? -7.004 -3.254 6.656 1 93.81 174 ASP A CA 1
ATOM 1312 C C . ASP A 1 174 ? -7.312 -3.264 5.164 1 93.81 174 ASP A C 1
ATOM 1314 O O . ASP A 1 174 ? -8.141 -2.484 4.691 1 93.81 174 ASP A O 1
ATOM 1318 N N . VAL A 1 175 ? -6.766 -4.211 4.441 1 93.88 175 VAL A N 1
ATOM 1319 C CA . VAL A 1 175 ? -6.875 -4.246 2.986 1 93.88 175 VAL A CA 1
ATOM 1320 C C . VAL A 1 175 ? -8.305 -4.602 2.586 1 93.88 175 VAL A C 1
ATOM 1322 O O . VAL A 1 175 ? -8.703 -4.418 1.433 1 93.88 175 VAL A O 1
ATOM 1325 N N . THR A 1 176 ? -9.094 -5.156 3.492 1 94.56 176 THR A N 1
ATOM 1326 C CA . THR A 1 176 ? -10.461 -5.57 3.17 1 94.56 176 THR A CA 1
ATOM 1327 C C . THR A 1 176 ? -11.422 -4.395 3.281 1 94.56 176 THR A C 1
ATOM 1329 O O . THR A 1 176 ? -12.578 -4.488 2.855 1 94.56 176 THR A O 1
ATOM 1332 N N . SER A 1 177 ? -10.93 -3.275 3.799 1 94.25 177 SER A N 1
ATOM 1333 C CA . SER A 1 177 ? -11.797 -2.123 4.02 1 94.25 177 SER A CA 1
ATOM 1334 C C . SER A 1 177 ? -11.555 -1.04 2.977 1 94.25 177 SER A C 1
ATOM 1336 O O . SER A 1 177 ? -10.461 -0.481 2.895 1 94.25 177 SER A O 1
ATOM 1338 N N . PRO A 1 178 ? -12.609 -0.673 2.25 1 93.88 178 PRO A N 1
ATOM 1339 C CA . PRO A 1 178 ? -12.453 0.438 1.311 1 93.88 178 PRO A CA 1
ATOM 1340 C C . PRO A 1 178 ? -12.023 1.735 1.996 1 93.88 178 PRO A C 1
ATOM 1342 O O . PRO A 1 178 ? -11.383 2.584 1.375 1 93.88 178 PRO A O 1
ATOM 1345 N N . ARG A 1 179 ? -12.25 1.844 3.297 1 92.31 179 ARG A N 1
ATOM 1346 C CA . ARG A 1 179 ? -11.93 3.053 4.051 1 92.31 179 ARG A CA 1
ATOM 1347 C C . ARG A 1 179 ? -10.43 3.193 4.262 1 92.31 179 ARG A C 1
ATOM 1349 O O . ARG A 1 179 ? -9.953 4.246 4.691 1 92.31 179 ARG A O 1
ATOM 1356 N N . SER A 1 180 ? -9.719 2.156 3.896 1 95.5 180 SER A N 1
ATOM 1357 C CA . SER A 1 180 ? -8.273 2.164 4.09 1 95.5 180 SER A CA 1
ATOM 1358 C C . SER A 1 180 ? -7.559 2.83 2.92 1 95.5 180 SER A C 1
ATOM 1360 O O . SER A 1 180 ? -6.328 2.844 2.861 1 95.5 180 SER A O 1
ATOM 1362 N N . ALA A 1 181 ? -8.352 3.457 1.959 1 95.44 181 ALA A N 1
ATOM 1363 C CA . ALA A 1 181 ? -7.812 4.051 0.741 1 95.44 181 ALA A CA 1
ATOM 1364 C C . ALA A 1 181 ? -6.73 5.078 1.066 1 95.44 181 ALA A C 1
ATOM 1366 O O . ALA A 1 181 ? -5.652 5.062 0.471 1 95.44 181 ALA A O 1
ATOM 1367 N N . TYR A 1 182 ? -7.055 5.867 2.02 1 94.62 182 TYR A N 1
ATOM 1368 C CA . TYR A 1 182 ? -6.156 6.961 2.377 1 94.62 182 TYR A CA 1
ATOM 1369 C C . TYR A 1 182 ? -4.863 6.426 2.977 1 94.62 182 TYR A C 1
ATOM 1371 O O . TYR A 1 182 ? -3.77 6.781 2.525 1 94.62 182 TYR A O 1
ATOM 1379 N N . GLY A 1 183 ? -4.922 5.547 3.975 1 96.12 183 GLY A N 1
ATOM 1380 C CA . GLY A 1 183 ? -3.75 4.969 4.609 1 96.12 183 GLY A CA 1
ATOM 1381 C C . GLY A 1 183 ? -2.869 4.195 3.646 1 96.12 183 GLY A C 1
ATOM 1382 O O . GLY A 1 183 ? -1.648 4.367 3.639 1 96.12 183 GLY A O 1
ATOM 1383 N N . LEU A 1 184 ? -3.455 3.381 2.838 1 96.56 184 LEU A N 1
ATOM 1384 C CA . LEU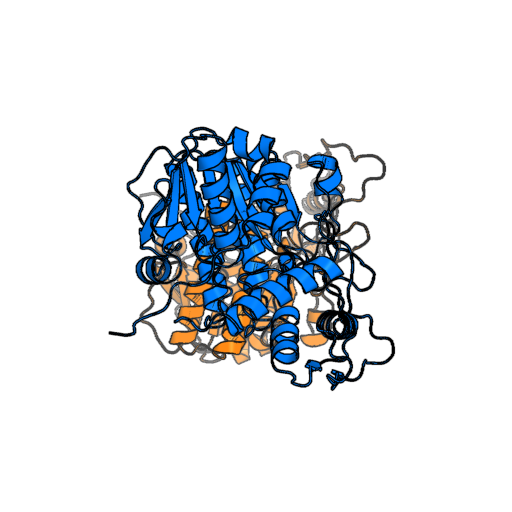 A 1 184 ? -2.709 2.598 1.858 1 96.56 184 LEU A CA 1
ATOM 1385 C C . LEU A 1 184 ? -2.076 3.5 0.806 1 96.56 184 LEU A C 1
ATOM 1387 O O . LEU A 1 184 ? -0.959 3.244 0.353 1 96.56 184 LEU A O 1
ATOM 1391 N N . GLY A 1 185 ? -2.842 4.523 0.401 1 96.19 185 GLY A N 1
ATOM 1392 C CA . GLY A 1 185 ? -2.264 5.512 -0.496 1 96.19 185 GLY A CA 1
ATOM 1393 C C . GLY A 1 185 ? -1.023 6.176 0.07 1 96.19 185 GLY A C 1
ATOM 1394 O O . GLY A 1 185 ? -0.044 6.391 -0.649 1 96.19 185 GLY A O 1
ATOM 1395 N N . LYS A 1 186 ? -1.077 6.477 1.335 1 97.06 186 LYS A N 1
ATOM 1396 C CA . LYS A 1 186 ? 0.053 7.152 1.962 1 97.06 186 LYS A CA 1
ATOM 1397 C C . LYS A 1 186 ? 1.237 6.203 2.133 1 97.06 186 LYS A C 1
ATOM 1399 O O . LYS A 1 186 ? 2.393 6.625 2.045 1 97.06 186 LYS A O 1
ATOM 1404 N N . ILE A 1 187 ? 0.998 4.938 2.332 1 96.94 187 ILE A N 1
ATOM 1405 C CA . ILE A 1 187 ? 2.074 3.953 2.311 1 96.94 187 ILE A CA 1
ATOM 1406 C C . ILE A 1 187 ? 2.768 3.977 0.95 1 96.94 187 ILE A C 1
ATOM 1408 O O . ILE A 1 187 ? 3.998 4.008 0.874 1 96.94 187 ILE A O 1
ATOM 1412 N N . ALA A 1 188 ? 1.992 3.959 -0.076 1 96.62 188 ALA A N 1
ATOM 1413 C CA . ALA A 1 188 ? 2.543 4.039 -1.427 1 96.62 188 ALA A CA 1
ATOM 1414 C C . ALA A 1 188 ? 3.336 5.328 -1.618 1 96.62 188 ALA A C 1
ATOM 1416 O O . ALA A 1 188 ? 4.391 5.328 -2.26 1 96.62 188 ALA A O 1
ATOM 1417 N N . THR A 1 189 ? 2.795 6.414 -1.062 1 97.06 189 THR A N 1
ATOM 1418 C CA . THR A 1 189 ? 3.469 7.703 -1.141 1 97.06 189 THR A CA 1
ATOM 1419 C C . THR A 1 189 ? 4.867 7.625 -0.536 1 97.06 189 THR A C 1
ATOM 1421 O O . THR A 1 189 ? 5.844 8.062 -1.15 1 97.06 189 THR A O 1
ATOM 1424 N N . GLU A 1 190 ? 4.973 7.066 0.624 1 97.62 190 GLU A N 1
ATOM 1425 C CA . GLU A 1 190 ? 6.262 6.938 1.299 1 97.62 190 GLU A CA 1
ATOM 1426 C C . GLU A 1 190 ? 7.219 6.059 0.497 1 97.62 190 GLU A C 1
ATOM 1428 O O . GLU A 1 190 ? 8.391 6.402 0.333 1 97.62 190 GLU A O 1
ATOM 1433 N N . TRP A 1 191 ? 6.715 4.945 0.015 1 98 191 TRP A N 1
ATOM 1434 C CA . TRP A 1 191 ? 7.566 4.039 -0.746 1 98 191 TRP A CA 1
ATOM 1435 C C . TRP A 1 191 ? 8.062 4.703 -2.025 1 98 191 TRP A C 1
ATOM 1437 O O . TRP A 1 191 ? 9.242 4.594 -2.371 1 98 191 TRP A O 1
ATOM 1447 N N . LEU A 1 192 ? 7.152 5.324 -2.746 1 97.94 192 LEU A N 1
ATOM 1448 C CA . LEU A 1 192 ? 7.527 6.035 -3.965 1 97.94 192 LEU A CA 1
ATOM 1449 C C . LEU A 1 192 ? 8.625 7.055 -3.686 1 97.94 192 LEU A C 1
ATOM 1451 O O . LEU A 1 192 ? 9.594 7.152 -4.445 1 97.94 192 LEU A O 1
ATOM 1455 N N . GLY A 1 193 ? 8.43 7.816 -2.627 1 98.12 193 GLY A N 1
ATOM 1456 C CA . GLY A 1 193 ? 9.477 8.75 -2.25 1 98.12 193 GLY A CA 1
ATOM 1457 C C . GLY A 1 193 ? 10.836 8.094 -2.068 1 98.12 193 GLY A C 1
ATOM 1458 O O . GLY A 1 193 ? 11.844 8.602 -2.557 1 98.12 193 GLY A O 1
ATOM 1459 N N . ASN A 1 194 ? 10.844 7 -1.398 1 97.69 194 ASN A N 1
ATOM 1460 C CA . ASN A 1 194 ? 12.086 6.277 -1.154 1 97.69 194 ASN A CA 1
ATOM 1461 C C . ASN A 1 194 ? 12.672 5.711 -2.447 1 97.69 194 ASN A C 1
ATOM 1463 O O . ASN A 1 194 ? 13.883 5.738 -2.648 1 97.69 194 ASN A O 1
ATOM 1467 N N . ALA A 1 195 ? 11.789 5.168 -3.287 1 97.25 195 ALA A N 1
ATOM 1468 C CA . ALA A 1 195 ? 12.234 4.621 -4.566 1 97.25 195 ALA A CA 1
ATOM 1469 C C . ALA A 1 195 ? 12.859 5.707 -5.438 1 97.25 195 ALA A C 1
ATOM 1471 O O . ALA A 1 195 ? 13.93 5.5 -6.02 1 97.25 195 ALA A O 1
ATOM 1472 N N . TYR A 1 196 ? 12.242 6.863 -5.531 1 97.44 196 TYR A N 1
ATOM 1473 C CA . TYR A 1 196 ? 12.781 7.969 -6.316 1 97.44 196 TYR A CA 1
ATOM 1474 C C . TYR A 1 196 ? 14.086 8.477 -5.719 1 97.44 196 TYR A C 1
ATOM 1476 O O . TYR A 1 196 ? 15 8.875 -6.449 1 97.44 196 TYR A O 1
ATOM 1484 N N . GLY A 1 197 ? 14.148 8.508 -4.41 1 96.75 197 GLY A N 1
ATOM 1485 C CA . GLY A 1 197 ? 15.383 8.898 -3.746 1 96.75 197 GLY A CA 1
ATOM 1486 C C . GLY A 1 197 ? 16.562 8 -4.094 1 96.75 197 GLY A C 1
ATOM 1487 O O . GLY A 1 197 ? 17.625 8.492 -4.461 1 96.75 197 GLY A O 1
ATOM 1488 N N . GLN A 1 198 ? 16.328 6.77 -4.02 1 94.19 198 GLN A N 1
ATOM 1489 C CA . GLN A 1 198 ? 17.406 5.801 -4.238 1 94.19 198 GLN A CA 1
ATOM 1490 C C . GLN A 1 198 ? 17.75 5.691 -5.719 1 94.19 198 GLN A C 1
ATOM 1492 O O . GLN A 1 198 ? 18.922 5.531 -6.074 1 94.19 198 GLN A O 1
ATOM 1497 N N . GLU A 1 199 ? 16.766 5.828 -6.559 1 93.25 199 GLU A N 1
ATOM 1498 C CA . GLU A 1 199 ? 17 5.633 -7.988 1 93.25 199 GLU A CA 1
ATOM 1499 C C . GLU A 1 199 ? 17.469 6.922 -8.656 1 93.25 199 GLU A C 1
ATOM 1501 O O . GLU A 1 199 ? 18.281 6.891 -9.586 1 93.25 199 GLU A O 1
ATOM 1506 N N . TYR A 1 200 ? 16.969 8.094 -8.188 1 95.25 200 TYR A N 1
ATOM 1507 C CA . TYR A 1 200 ? 17.188 9.32 -8.945 1 95.25 200 TYR A CA 1
ATOM 1508 C C . TYR A 1 200 ? 17.781 10.406 -8.062 1 95.25 200 TYR A C 1
ATOM 1510 O O . TYR A 1 200 ? 18.047 11.516 -8.531 1 95.25 200 TYR A O 1
ATOM 1518 N N . GLY A 1 201 ? 17.938 10.141 -6.809 1 95.19 201 GLY A N 1
ATOM 1519 C CA . GLY A 1 201 ? 18.578 11.102 -5.922 1 95.19 201 GLY A CA 1
ATOM 1520 C C . GLY A 1 201 ? 17.625 12.148 -5.379 1 95.19 201 GLY A C 1
ATOM 1521 O O . GLY A 1 201 ? 18.062 13.164 -4.828 1 95.19 201 GLY A O 1
ATOM 1522 N N . VAL A 1 202 ? 16.312 12 -5.52 1 96.44 202 VAL A N 1
ATOM 1523 C CA . VAL A 1 202 ? 15.312 12.883 -4.926 1 96.44 202 VAL A CA 1
ATOM 1524 C C . VAL A 1 202 ? 15.211 12.609 -3.428 1 96.44 202 VAL A C 1
ATOM 1526 O O . VAL A 1 202 ? 14.688 11.57 -3.012 1 96.44 202 VAL A O 1
ATOM 1529 N N . SER A 1 203 ? 15.719 13.508 -2.586 1 97.06 203 SER A N 1
ATOM 1530 C CA . SER A 1 203 ? 15.695 13.32 -1.14 1 97.06 203 SER A CA 1
ATOM 1531 C C . SER A 1 203 ? 14.297 13.562 -0.579 1 97.06 203 SER A C 1
ATOM 1533 O O . SER A 1 203 ? 13.953 14.703 -0.241 1 97.06 203 SER A O 1
ATOM 1535 N N . CYS A 1 204 ? 13.57 12.531 -0.399 1 98.31 204 CYS A N 1
ATOM 1536 C CA . CYS A 1 204 ? 12.211 12.625 0.124 1 98.31 204 CYS A CA 1
ATOM 1537 C C . CYS A 1 204 ? 12.172 12.297 1.612 1 98.31 204 CYS A C 1
ATOM 1539 O O . CYS A 1 204 ? 12.805 11.336 2.057 1 98.31 204 CYS A O 1
ATOM 1541 N N . LYS A 1 205 ? 11.523 13.172 2.398 1 98.56 205 LYS A N 1
ATOM 1542 C CA . LYS A 1 205 ? 11.227 12.953 3.811 1 98.56 205 LYS A CA 1
ATOM 1543 C C . LYS A 1 205 ? 9.727 12.914 4.059 1 98.56 205 LYS A C 1
ATOM 1545 O O . LYS A 1 205 ? 8.977 13.734 3.514 1 98.56 205 LYS A O 1
ATOM 1550 N N . SER A 1 206 ? 9.305 11.914 4.809 1 98.5 206 SER A N 1
ATOM 1551 C CA . SER A 1 206 ? 7.879 11.773 5.062 1 98.5 206 SER A CA 1
ATOM 1552 C C . SER A 1 206 ? 7.516 12.273 6.457 1 98.5 206 SER A C 1
ATOM 1554 O O . SER A 1 206 ? 8.25 12.031 7.418 1 98.5 206 SER A O 1
ATOM 1556 N N . ALA A 1 207 ? 6.48 13.055 6.516 1 98.81 207 ALA A N 1
ATOM 1557 C CA . ALA A 1 207 ? 5.859 13.438 7.781 1 98.81 207 ALA A CA 1
ATOM 1558 C C . ALA A 1 207 ? 4.547 12.688 7.992 1 98.81 207 ALA A C 1
ATOM 1560 O O . ALA A 1 207 ? 3.562 12.938 7.293 1 98.81 207 ALA A O 1
ATOM 1561 N N . ARG A 1 208 ? 4.508 11.742 8.922 1 98.44 208 ARG A N 1
ATOM 1562 C CA . ARG A 1 208 ? 3.271 11.055 9.273 1 98.44 208 ARG A CA 1
ATOM 1563 C C . ARG A 1 208 ? 2.451 11.875 10.266 1 98.44 208 ARG A C 1
ATOM 1565 O O . ARG A 1 208 ? 2.594 11.719 11.477 1 98.44 208 ARG A O 1
ATOM 1572 N N . VAL A 1 209 ? 1.573 12.672 9.688 1 98.12 209 VAL A N 1
ATOM 1573 C CA . VAL A 1 209 ? 0.843 13.648 10.484 1 98.12 209 VAL A CA 1
ATOM 1574 C C . VAL A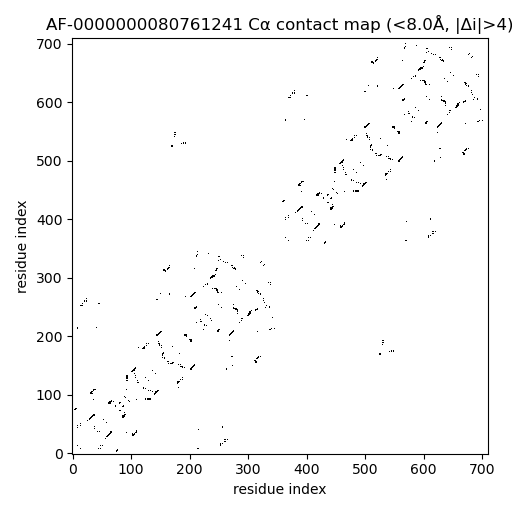 1 209 ? -0.359 12.984 11.148 1 98.12 209 VAL A C 1
ATOM 1576 O O . VAL A 1 209 ? -1.148 12.312 10.484 1 98.12 209 VAL A O 1
ATOM 1579 N N . PHE A 1 210 ? -0.468 13.141 12.469 1 97.06 210 PHE A N 1
ATOM 1580 C CA . PHE A 1 210 ? -1.617 12.672 13.234 1 97.06 210 PHE A CA 1
ATOM 1581 C C . PHE A 1 210 ? -2.666 13.773 13.359 1 97.06 210 PHE A C 1
ATOM 1583 O O . PHE A 1 210 ? -2.734 14.672 12.523 1 97.06 210 PHE A O 1
ATOM 1590 N N . ALA A 1 211 ? -3.576 13.703 14.258 1 95.25 211 ALA A N 1
ATOM 1591 C CA . ALA A 1 211 ? -4.676 14.664 14.359 1 95.25 211 ALA A CA 1
ATOM 1592 C C . ALA A 1 2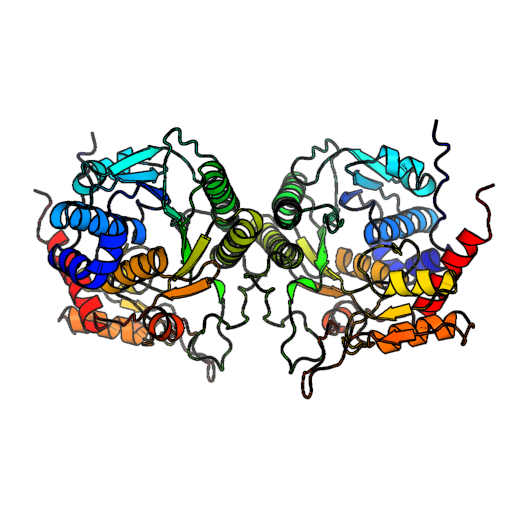11 ? -4.164 16.047 14.766 1 95.25 211 ALA A C 1
ATOM 1594 O O . ALA A 1 211 ? -3.252 16.156 15.586 1 95.25 211 ALA A O 1
ATOM 1595 N N . GLN A 1 212 ? -4.758 17.016 14.125 1 95.19 212 GLN A N 1
ATOM 1596 C CA . GLN A 1 212 ? -4.363 18.406 14.336 1 95.19 212 GLN A CA 1
ATOM 1597 C C . GLN A 1 212 ? -5.535 19.234 14.852 1 95.19 212 GLN A C 1
ATOM 1599 O O . GLN A 1 212 ? -6.691 18.828 14.734 1 95.19 212 GLN A O 1
ATOM 1604 N N . ILE A 1 213 ? -5.203 20.312 15.43 1 95.12 213 ILE A N 1
ATOM 1605 C CA . ILE A 1 213 ? -6.203 21.266 15.891 1 95.12 213 ILE A CA 1
ATOM 1606 C C . ILE A 1 213 ? -5.652 22.688 15.781 1 95.12 213 ILE A C 1
ATOM 1608 O O . ILE A 1 213 ? -4.441 22.906 15.891 1 95.12 213 ILE A O 1
ATOM 1612 N N . GLY A 1 214 ? -6.488 23.594 15.438 1 96.06 214 GLY A N 1
ATOM 1613 C CA . GLY A 1 214 ? -6.105 25 15.305 1 96.06 214 GLY A CA 1
ATOM 1614 C C . GLY A 1 214 ? -6.996 25.766 14.352 1 96.06 214 GLY A C 1
ATOM 1615 O O . GLY A 1 214 ? -7.879 25.203 13.711 1 96.06 214 GLY A O 1
ATOM 1616 N N . PRO A 1 215 ? -6.738 27.078 14.266 1 95 215 PRO A N 1
ATOM 1617 C CA . PRO A 1 215 ? -7.441 27.906 13.289 1 95 215 PRO A CA 1
ATOM 1618 C C . PRO A 1 215 ? -7.41 27.312 11.883 1 95 215 PRO A C 1
ATOM 1620 O O . PRO A 1 215 ? -6.434 26.656 11.5 1 95 215 PRO A O 1
ATOM 1623 N N . TYR A 1 216 ? -8.469 27.422 11.078 1 92.12 216 TYR A N 1
ATOM 1624 C CA . TYR A 1 216 ? -8.68 26.938 9.719 1 92.12 216 TYR A CA 1
ATOM 1625 C C . TYR A 1 216 ? -9.242 25.516 9.734 1 92.12 216 TYR A C 1
ATOM 1627 O O . TYR A 1 216 ? -9.688 25.016 8.711 1 92.12 216 TYR A O 1
ATOM 1635 N N . LEU A 1 217 ? -9.258 24.875 10.922 1 91.12 217 LEU A N 1
ATOM 1636 C CA . LEU A 1 217 ? -9.812 23.531 10.984 1 91.12 217 LEU A CA 1
ATOM 1637 C C . LEU A 1 217 ? -11.289 23.531 10.602 1 91.12 217 LEU A C 1
ATOM 1639 O O . LEU A 1 217 ? -12.07 24.344 11.109 1 91.12 217 LEU A O 1
ATOM 1643 N N . GLU A 1 218 ? -11.586 22.641 9.734 1 84.06 218 GLU A N 1
ATOM 1644 C CA . GLU A 1 218 ? -12.992 22.562 9.359 1 84.06 218 GLU A CA 1
ATOM 1645 C C . GLU A 1 218 ? -13.844 22.016 10.508 1 84.06 218 GLU A C 1
ATOM 1647 O O . GLU A 1 218 ? -13.516 20.969 11.086 1 84.06 218 GLU A O 1
ATOM 1652 N N . LEU A 1 219 ? -14.922 22.672 10.781 1 83.69 219 LEU A N 1
ATOM 1653 C CA . LEU A 1 219 ? -15.742 22.312 11.938 1 83.69 219 LEU A CA 1
ATOM 1654 C C . LEU A 1 219 ? -16.812 21.312 11.555 1 83.69 219 LEU A C 1
ATOM 1656 O O . LEU A 1 219 ? -17.406 20.656 12.422 1 83.69 219 LEU A O 1
ATOM 1660 N N . GLY A 1 220 ? -17.094 21.141 10.305 1 73.56 220 GLY A N 1
ATOM 1661 C CA . GLY A 1 220 ? -18.172 20.266 9.883 1 73.56 220 GLY A CA 1
ATOM 1662 C C . GLY A 1 220 ? -17.672 18.953 9.281 1 73.56 220 GLY A C 1
ATOM 1663 O O . GLY A 1 220 ? -18.469 18.156 8.781 1 73.56 220 GLY A O 1
ATOM 1664 N N . ALA A 1 221 ? -16.438 18.75 9.391 1 70.94 221 ALA A N 1
ATOM 1665 C CA . ALA A 1 221 ? -15.875 17.547 8.805 1 70.94 221 ALA A CA 1
ATOM 1666 C C . ALA A 1 221 ? -15.977 16.359 9.773 1 70.94 221 ALA A C 1
ATOM 1668 O O . ALA A 1 221 ? -16.625 16.469 10.812 1 70.94 221 ALA A O 1
ATOM 1669 N N . HIS A 1 222 ? -15.555 15.266 9.375 1 65.38 222 HIS A N 1
ATOM 1670 C CA . HIS A 1 222 ? -15.695 14.016 10.125 1 65.38 222 HIS A CA 1
ATOM 1671 C C . HIS A 1 222 ? -14.703 13.961 11.281 1 65.38 222 HIS A C 1
ATOM 1673 O O . HIS A 1 222 ? -14.258 12.875 11.672 1 65.38 222 HIS A O 1
ATOM 1679 N N . PHE A 1 223 ? -14.391 15.078 11.812 1 76 223 PHE A N 1
ATOM 1680 C CA . PHE A 1 223 ? -13.43 15.07 12.906 1 76 223 PHE A CA 1
ATOM 1681 C C . PHE A 1 223 ? -14.094 15.508 14.211 1 76 223 PHE A C 1
ATOM 1683 O O . PHE A 1 223 ? -14.836 16.5 14.242 1 76 223 PHE A O 1
ATOM 1690 N N . ALA A 1 224 ? -13.82 14.82 15.203 1 82 224 ALA A N 1
ATOM 1691 C CA . ALA A 1 224 ? -14.445 15.016 16.516 1 82 224 ALA A CA 1
ATOM 1692 C C . ALA A 1 224 ? -14.133 16.406 17.062 1 82 224 ALA A C 1
ATOM 1694 O O . ALA A 1 224 ? -15.031 17.125 17.5 1 82 224 ALA A O 1
ATOM 1695 N N . ALA A 1 225 ? -12.938 16.812 16.969 1 84.88 225 ALA A N 1
ATOM 1696 C CA . ALA A 1 225 ? -12.531 18.062 17.578 1 84.88 225 ALA A CA 1
ATOM 1697 C C . ALA A 1 225 ? -13.281 19.25 16.953 1 84.88 225 ALA A C 1
ATOM 1699 O O . ALA A 1 225 ? -13.812 20.094 17.672 1 84.88 225 ALA A O 1
ATOM 1700 N N . GLY A 1 226 ? -13.352 19.234 15.633 1 86.12 226 GLY A N 1
ATOM 1701 C CA . GLY A 1 226 ? -14.086 20.281 14.961 1 86.12 226 GLY A CA 1
ATOM 1702 C C . GLY A 1 226 ? -15.562 20.297 15.289 1 86.12 226 GLY A C 1
ATOM 1703 O O . GLY A 1 226 ? -16.141 21.359 15.555 1 86.12 226 GLY A O 1
ATOM 1704 N N . ASN A 1 227 ? -16.125 19.125 15.289 1 88 227 ASN A N 1
ATOM 1705 C CA . ASN A 1 227 ? -17.547 19 15.594 1 88 227 ASN A CA 1
ATOM 1706 C C . ASN A 1 227 ? -17.859 19.453 17.016 1 88 227 ASN A C 1
ATOM 1708 O O . ASN A 1 227 ? -18.844 20.156 17.234 1 88 227 ASN A O 1
ATOM 1712 N N . PHE A 1 228 ? -17.062 19.109 17.922 1 92.06 228 PHE A N 1
ATOM 1713 C CA . PHE A 1 228 ? -17.297 19.453 19.312 1 92.06 228 PHE A CA 1
ATOM 1714 C C . PHE A 1 228 ? -17.156 20.953 19.531 1 92.06 228 PHE A C 1
ATOM 1716 O O . PHE A 1 228 ? -17.953 21.562 20.25 1 92.06 228 PHE A O 1
ATOM 1723 N N . ILE A 1 229 ? -16.203 21.516 18.906 1 89.88 229 ILE A N 1
ATOM 1724 C CA . ILE A 1 229 ? -15.984 22.953 19.016 1 89.88 229 ILE A CA 1
ATOM 1725 C C . ILE A 1 229 ? -17.172 23.703 18.406 1 89.88 229 ILE A C 1
ATOM 1727 O O . ILE A 1 229 ? -17.672 24.656 19 1 89.88 229 ILE A O 1
ATOM 1731 N N . ARG A 1 230 ? -17.578 23.219 17.266 1 90 230 ARG A N 1
ATOM 1732 C CA . ARG A 1 230 ? -18.75 23.812 16.609 1 90 230 ARG A CA 1
ATOM 1733 C C . ARG A 1 230 ? -19.969 23.766 17.531 1 90 230 ARG A C 1
ATOM 1735 O O . ARG A 1 230 ? -20.625 24.781 17.75 1 90 230 ARG A O 1
ATOM 1742 N N . ASP A 1 231 ? -20.219 22.609 18.031 1 91.25 231 ASP A N 1
ATOM 1743 C CA . ASP A 1 231 ? -21.391 22.422 18.875 1 91.25 231 ASP A CA 1
ATOM 1744 C C . ASP A 1 231 ? -21.312 23.281 20.141 1 91.25 231 ASP A C 1
ATOM 1746 O O . ASP A 1 231 ? -22.297 23.906 20.531 1 91.25 231 ASP A O 1
ATOM 1750 N N . ALA A 1 232 ? -20.219 23.328 20.734 1 89.62 232 ALA A N 1
ATOM 1751 C CA . ALA A 1 232 ? -20 24.109 21.938 1 89.62 232 ALA A CA 1
ATOM 1752 C C . ALA A 1 232 ? -20.188 25.609 21.672 1 89.62 232 ALA A C 1
ATOM 1754 O O . ALA A 1 232 ? -20.766 26.328 22.484 1 89.62 232 ALA A O 1
ATOM 1755 N N . LEU A 1 233 ? -19.672 26.047 20.562 1 88.56 233 LEU A N 1
ATOM 1756 C CA . LEU A 1 233 ? -19.797 27.438 20.188 1 88.56 233 LEU A CA 1
ATOM 1757 C C . LEU A 1 233 ? -21.266 27.828 19.984 1 88.56 233 LEU A C 1
ATOM 1759 O O . LEU A 1 233 ? -21.656 28.953 20.281 1 88.56 233 LEU A O 1
ATOM 1763 N N . GLN A 1 234 ? -21.984 26.859 19.531 1 89.69 234 GLN A N 1
ATOM 1764 C CA . GLN A 1 234 ? -23.391 27.094 19.25 1 89.69 234 GLN A CA 1
ATOM 1765 C C . GLN A 1 234 ? -24.234 26.875 20.5 1 89.69 234 GLN A C 1
ATOM 1767 O O . GLN A 1 234 ? -25.438 27.188 20.516 1 89.69 234 GLN A O 1
ATOM 1772 N N . GLY A 1 235 ? -23.641 26.406 21.484 1 89.19 235 GLY A N 1
ATOM 1773 C CA . GLY A 1 235 ? -24.375 26.094 22.703 1 89.19 235 GLY A CA 1
ATOM 1774 C C . GLY A 1 235 ? -25.172 24.812 22.609 1 89.19 235 GLY A C 1
ATOM 1775 O O . GLY A 1 235 ? -26.078 24.578 23.406 1 89.19 235 GLY A O 1
ATOM 1776 N N . ASP A 1 236 ? -24.875 24.047 21.688 1 92.19 236 ASP A N 1
ATOM 1777 C CA . ASP A 1 236 ? -25.547 22.781 21.484 1 92.19 236 ASP A CA 1
ATOM 1778 C C . ASP A 1 236 ? -24.891 21.656 22.281 1 92.19 236 ASP A C 1
ATOM 1780 O O . ASP A 1 236 ? -23.734 21.781 22.703 1 92.19 236 ASP A O 1
ATOM 1784 N N . ALA A 1 237 ? -25.656 20.609 22.438 1 93.38 237 ALA A N 1
ATOM 1785 C CA . ALA A 1 237 ? -25.094 19.422 23.094 1 93.38 237 ALA A CA 1
ATOM 1786 C C . ALA A 1 237 ? -24.047 18.766 22.203 1 93.38 237 ALA A C 1
ATOM 1788 O O . ALA A 1 237 ? -24.188 18.734 20.984 1 93.38 237 ALA A O 1
ATOM 1789 N N . ILE A 1 238 ? -22.984 18.297 22.828 1 93.5 238 ILE A N 1
ATOM 1790 C CA . ILE A 1 238 ? -22 17.484 22.125 1 93.5 238 ILE A CA 1
ATOM 1791 C C . ILE A 1 238 ? -22.438 16.031 22.141 1 93.5 238 ILE A C 1
ATOM 1793 O O . ILE A 1 238 ? -22.641 15.445 23.203 1 93.5 238 ILE A O 1
ATOM 1797 N N . ILE A 1 239 ? -22.562 15.469 20.984 1 92.81 239 ILE A N 1
ATOM 1798 C CA . ILE A 1 239 ? -23.031 14.094 20.859 1 92.81 239 ILE A CA 1
ATOM 1799 C C . ILE A 1 239 ? -21.859 13.195 20.438 1 92.81 239 ILE A C 1
ATOM 1801 O O . ILE A 1 239 ? -21.25 13.406 19.406 1 92.81 239 ILE A O 1
ATOM 1805 N N . ILE A 1 240 ? -21.594 12.242 21.266 1 93.38 240 ILE A N 1
ATOM 1806 C CA . ILE A 1 240 ? -20.594 11.227 20.953 1 93.38 240 ILE A CA 1
ATOM 1807 C C . ILE A 1 240 ? -21.281 9.945 20.5 1 93.38 240 ILE A C 1
ATOM 1809 O O . ILE A 1 240 ? -21.922 9.25 21.297 1 93.38 240 ILE A O 1
ATOM 1813 N N . GLN A 1 241 ? -21.156 9.656 19.219 1 89.69 241 GLN A N 1
ATOM 1814 C CA . GLN A 1 241 ? -21.844 8.492 18.656 1 89.69 241 GLN A CA 1
ATOM 1815 C C . GLN A 1 241 ? -21.266 7.195 19.219 1 89.69 241 GLN A C 1
ATOM 1817 O O . GLN A 1 241 ? -22 6.23 19.453 1 89.69 241 GLN A O 1
ATOM 1822 N N . GLY A 1 242 ? -20.016 7.059 19.438 1 90.31 242 GLY A N 1
ATOM 1823 C CA . GLY A 1 242 ? -19.375 5.883 20 1 90.31 242 GLY A CA 1
ATOM 1824 C C . GLY A 1 242 ? -19.391 5.867 21.516 1 90.31 242 GLY A C 1
ATOM 1825 O O . GLY A 1 242 ? -20.203 6.539 22.156 1 90.31 242 GLY A O 1
ATOM 1826 N N . ASP A 1 243 ? -18.531 5 22.094 1 91.88 243 ASP A N 1
ATOM 1827 C CA . ASP A 1 243 ? -18.531 4.836 23.531 1 91.88 243 ASP A CA 1
ATOM 1828 C C . ASP A 1 243 ? -17.641 5.875 24.203 1 91.88 243 ASP A C 1
ATOM 1830 O O . ASP A 1 243 ? -17.531 5.918 25.438 1 91.88 243 ASP A O 1
ATOM 1834 N N . GLY A 1 244 ? -16.953 6.633 23.375 1 92.81 244 GLY A N 1
ATOM 1835 C CA . GLY A 1 244 ? -16.156 7.742 23.875 1 92.81 244 GLY A CA 1
ATOM 1836 C C . GLY A 1 244 ? -14.805 7.324 24.406 1 92.81 244 GLY A C 1
ATOM 1837 O O . GLY A 1 244 ? -14.023 8.156 24.875 1 92.81 244 GLY A O 1
ATOM 1838 N N . THR A 1 245 ? -14.469 6.02 24.203 1 93.25 245 THR A N 1
ATOM 1839 C CA . THR A 1 245 ? -13.266 5.512 24.844 1 93.25 245 THR A CA 1
ATOM 1840 C C . THR A 1 245 ? -12.062 5.637 23.906 1 93.25 245 THR A C 1
ATOM 1842 O O . THR A 1 245 ? -10.914 5.523 24.344 1 93.25 245 THR A O 1
ATOM 1845 N N . ALA A 1 246 ? -12.281 5.859 22.625 1 93.75 246 ALA A N 1
ATOM 1846 C CA . ALA A 1 246 ? -11.18 5.953 21.672 1 93.75 246 ALA A CA 1
ATOM 1847 C C . ALA A 1 246 ? -10.203 7.059 22.062 1 93.75 246 ALA A C 1
ATOM 1849 O O . ALA A 1 246 ? -10.617 8.133 22.5 1 93.75 246 ALA A O 1
ATOM 1850 N N . LEU A 1 247 ? -8.961 6.766 21.969 1 95.81 247 LEU A N 1
ATOM 1851 C CA . LEU A 1 247 ? -7.91 7.715 22.312 1 95.81 247 LEU A CA 1
ATOM 1852 C C . LEU A 1 247 ? -7.281 8.305 21.062 1 95.81 247 LEU A C 1
ATOM 1854 O O . LEU A 1 247 ? -6.945 7.574 20.125 1 95.81 247 LEU A O 1
ATOM 1858 N N . ARG A 1 248 ? -7.164 9.617 21.016 1 95.75 248 ARG A N 1
ATOM 1859 C CA . ARG A 1 248 ? -6.508 10.367 19.953 1 95.75 248 ARG A CA 1
ATOM 1860 C C . ARG A 1 248 ? -5.52 11.383 20.531 1 95.75 248 ARG A C 1
ATOM 1862 O O . ARG A 1 248 ? -5.516 11.633 21.734 1 95.75 248 ARG A O 1
ATOM 1869 N N . SER A 1 249 ? -4.715 11.844 19.734 1 95.75 249 SER A N 1
ATOM 1870 C CA . SER A 1 249 ? -3.805 12.922 20.109 1 95.75 249 SER A CA 1
ATOM 1871 C C . SER A 1 249 ? -3.936 14.117 19.156 1 95.75 249 SER A C 1
ATOM 1873 O O . SER A 1 249 ? -4.133 13.938 17.953 1 95.75 249 SER A O 1
ATOM 1875 N N . TYR A 1 250 ? -3.875 15.336 19.719 1 96.44 250 TYR A N 1
ATOM 1876 C CA . TYR A 1 250 ? -4.082 16.562 18.953 1 96.44 250 TYR A CA 1
ATOM 1877 C C . TYR A 1 250 ? -2.877 17.484 19.062 1 96.44 250 TYR A C 1
ATOM 1879 O O . TYR A 1 250 ? -2.441 17.812 20.172 1 96.44 250 TYR A O 1
ATOM 1887 N N . MET A 1 251 ? -2.391 17.797 17.984 1 97.81 251 MET A N 1
ATOM 1888 C CA . MET A 1 251 ? -1.267 18.734 17.922 1 97.81 251 MET A CA 1
ATOM 1889 C C . MET A 1 251 ? -1.702 20.078 17.344 1 97.81 251 MET A C 1
ATOM 1891 O O . MET A 1 251 ? -2.467 20.125 16.375 1 97.81 251 MET A O 1
ATOM 1895 N N . TYR A 1 252 ? -1.24 21.156 17.969 1 98.25 252 TYR A N 1
ATOM 1896 C CA . TYR A 1 252 ? -1.621 22.5 17.547 1 98.25 252 TYR A CA 1
ATOM 1897 C C . TYR A 1 252 ? -0.807 22.938 16.328 1 98.25 252 TYR A C 1
ATOM 1899 O O . TYR A 1 252 ? 0.305 22.453 16.109 1 98.25 252 TYR A O 1
ATOM 1907 N N . ALA A 1 253 ? -1.285 23.906 15.578 1 98.06 253 ALA A N 1
ATOM 1908 C CA . ALA A 1 253 ? -0.756 24.359 14.297 1 98.06 253 ALA A CA 1
ATOM 1909 C C . ALA A 1 253 ? 0.688 24.828 14.43 1 98.06 253 ALA A C 1
ATOM 1911 O O . ALA A 1 253 ? 1.513 24.594 13.547 1 98.06 253 ALA A O 1
ATOM 1912 N N . ILE A 1 254 ? 1.061 25.531 15.516 1 98.69 254 ILE A N 1
ATOM 1913 C CA . ILE A 1 254 ? 2.408 26.047 15.711 1 98.69 254 ILE A CA 1
ATOM 1914 C C . ILE A 1 254 ? 3.418 24.906 15.656 1 98.69 254 ILE A C 1
ATOM 1916 O O . ILE A 1 254 ? 4.383 24.953 14.891 1 98.69 254 ILE A O 1
ATOM 1920 N N . ASP A 1 255 ? 3.123 23.922 16.438 1 98.81 255 ASP A N 1
ATOM 1921 C CA . ASP A 1 255 ? 4.035 22.781 16.516 1 98.81 255 ASP A CA 1
ATOM 1922 C C . ASP A 1 255 ? 4.051 22 15.203 1 98.81 255 ASP A C 1
ATOM 1924 O O . ASP A 1 255 ? 5.117 21.609 14.719 1 98.81 255 ASP A O 1
ATOM 1928 N N . MET A 1 256 ? 2.896 21.781 14.641 1 98.56 256 MET A N 1
ATOM 1929 C CA . MET A 1 256 ? 2.797 21.062 13.375 1 98.56 256 MET A CA 1
ATOM 1930 C C . MET A 1 256 ? 3.666 21.703 12.305 1 98.56 256 MET A C 1
ATOM 1932 O O . MET A 1 256 ? 4.496 21.031 11.68 1 98.56 256 MET A O 1
ATOM 1936 N N . VAL A 1 257 ? 3.545 23 12.125 1 98.81 257 VAL A N 1
ATOM 1937 C CA . VAL A 1 257 ? 4.227 23.703 11.055 1 98.81 257 VAL A CA 1
ATOM 1938 C C . VAL A 1 257 ? 5.727 23.75 11.328 1 98.81 257 VAL A C 1
ATOM 1940 O O . VAL A 1 257 ? 6.535 23.516 10.422 1 98.81 257 VAL A O 1
ATOM 1943 N N . THR A 1 258 ? 6.098 24.016 12.594 1 98.88 258 THR A N 1
ATOM 1944 C CA . THR A 1 258 ? 7.508 24.031 12.977 1 98.88 258 THR A CA 1
ATOM 1945 C C . THR A 1 258 ? 8.164 22.688 12.688 1 98.88 258 THR A C 1
ATOM 1947 O O . THR A 1 258 ? 9.289 22.625 12.18 1 98.88 258 THR A O 1
ATOM 1950 N N . TRP A 1 259 ? 7.441 21.609 13.008 1 98.94 259 TRP A N 1
ATOM 1951 C CA . TRP A 1 259 ? 7.98 20.281 12.781 1 98.94 259 TRP A CA 1
ATOM 1952 C C . TRP A 1 259 ? 8.133 20 11.289 1 98.94 259 TRP A C 1
ATOM 1954 O O . TRP A 1 259 ? 9.109 19.375 10.867 1 98.94 259 TRP A O 1
ATOM 1964 N N . LEU A 1 260 ? 7.176 20.438 10.492 1 98.94 260 LEU A N 1
ATOM 1965 C CA . LEU A 1 260 ? 7.219 20.188 9.055 1 98.94 260 LEU A CA 1
ATOM 1966 C C . LEU A 1 260 ? 8.398 20.906 8.414 1 98.94 260 LEU A C 1
ATOM 1968 O O . LEU A 1 260 ? 9.086 20.344 7.562 1 98.94 260 LEU A O 1
ATOM 1972 N N . TRP A 1 261 ? 8.672 22.172 8.828 1 98.88 261 TRP A N 1
ATOM 1973 C CA . TRP A 1 261 ? 9.844 22.875 8.32 1 98.88 261 TRP A CA 1
ATOM 1974 C C . TRP A 1 261 ? 11.125 22.156 8.719 1 98.88 261 TRP A C 1
ATOM 1976 O O . TRP A 1 261 ? 12.039 22 7.898 1 98.88 261 TRP A O 1
ATOM 1986 N N . ALA A 1 262 ? 11.188 21.703 9.969 1 98.94 262 ALA A N 1
ATOM 1987 C CA . ALA A 1 262 ? 12.367 20.984 10.445 1 98.94 262 ALA A CA 1
ATOM 1988 C C . ALA A 1 262 ? 12.602 19.703 9.633 1 98.94 262 ALA A C 1
ATOM 1990 O O . ALA A 1 262 ? 13.734 19.391 9.266 1 98.94 262 ALA A O 1
ATOM 1991 N N . ILE A 1 263 ? 11.539 18.969 9.367 1 98.88 263 ILE A N 1
ATOM 1992 C CA . ILE A 1 263 ? 11.656 17.719 8.609 1 98.88 263 ILE A CA 1
ATOM 1993 C C . ILE A 1 263 ? 12.117 18.031 7.191 1 98.88 263 ILE A C 1
ATOM 1995 O O . ILE A 1 263 ? 12.977 17.328 6.645 1 98.88 263 ILE A O 1
ATOM 1999 N N . LEU A 1 264 ? 11.547 19.078 6.562 1 98.81 264 LEU A N 1
ATOM 2000 C CA . LEU A 1 264 ? 11.961 19.453 5.211 1 98.81 264 LEU A CA 1
ATOM 2001 C C . LEU A 1 264 ? 13.453 19.75 5.16 1 98.81 264 LEU A C 1
ATOM 2003 O O . LEU A 1 264 ? 14.156 19.266 4.266 1 98.81 264 LEU A O 1
ATOM 2007 N N . VAL A 1 265 ? 13.977 20.484 6.129 1 98.44 265 VAL A N 1
ATOM 2008 C CA . VAL A 1 265 ? 15.312 21.047 6.055 1 98.44 265 VAL A CA 1
ATOM 2009 C C . VAL A 1 265 ? 16.328 20.078 6.633 1 98.44 265 VAL A C 1
ATOM 2011 O O . VAL A 1 265 ? 17.422 19.922 6.102 1 98.44 265 VAL A O 1
ATOM 2014 N N . ARG A 1 266 ? 15.938 19.344 7.699 1 98.44 266 ARG A N 1
ATOM 2015 C CA . ARG A 1 266 ? 16.938 18.609 8.461 1 98.44 266 ARG A CA 1
ATOM 2016 C C . ARG A 1 266 ? 16.641 17.125 8.461 1 98.44 266 ARG A C 1
ATOM 2018 O O . ARG A 1 266 ? 17.484 16.312 8.883 1 98.44 266 ARG A O 1
ATOM 2025 N N . GLY A 1 267 ? 15.469 16.734 8.055 1 98.44 267 GLY A N 1
ATOM 2026 C CA . GLY A 1 267 ? 15.133 15.312 8.07 1 98.44 267 GLY A CA 1
ATOM 2027 C C . GLY A 1 267 ? 16.062 14.469 7.207 1 98.44 267 GLY A C 1
ATOM 2028 O O . GLY A 1 267 ? 16.609 14.961 6.223 1 98.44 267 GLY A O 1
ATOM 2029 N N . LYS A 1 268 ? 16.203 13.227 7.543 1 97.81 268 LYS A N 1
ATOM 2030 C CA . LYS A 1 268 ? 17 12.297 6.762 1 97.81 268 LYS A CA 1
ATOM 2031 C C . LYS A 1 268 ? 16.25 11.805 5.531 1 97.81 268 LYS A C 1
ATOM 2033 O O . LYS A 1 268 ? 15.047 11.539 5.605 1 97.81 268 LYS A O 1
ATOM 2038 N N . ALA A 1 269 ? 17.031 11.719 4.391 1 96.62 269 ALA A N 1
ATOM 2039 C CA . ALA A 1 269 ? 16.438 11.203 3.164 1 96.62 269 ALA A CA 1
ATOM 2040 C C . ALA A 1 269 ? 15.883 9.797 3.375 1 96.62 269 ALA A C 1
ATOM 2042 O O . ALA A 1 269 ? 16.578 8.93 3.918 1 96.62 269 ALA A O 1
ATOM 2043 N N . GLY A 1 270 ? 14.648 9.633 3.006 1 96.38 270 GLY A N 1
ATOM 2044 C CA . GLY A 1 270 ? 14.023 8.32 3.078 1 96.38 270 GLY A CA 1
ATOM 2045 C C . GLY A 1 270 ? 13.383 8.039 4.422 1 96.38 270 GLY A C 1
ATOM 2046 O O . GLY A 1 270 ? 12.719 7.02 4.598 1 96.38 270 GLY A O 1
ATOM 2047 N N . ALA A 1 271 ? 13.461 8.969 5.359 1 97 271 ALA A N 1
ATOM 2048 C CA . ALA A 1 271 ? 12.93 8.75 6.703 1 97 271 ALA A CA 1
ATOM 2049 C C . ALA A 1 271 ? 11.484 9.211 6.801 1 97 271 ALA A C 1
ATOM 2051 O O . ALA A 1 271 ? 11.047 10.078 6.039 1 97 271 ALA A O 1
ATOM 2052 N N . ALA A 1 272 ? 10.773 8.57 7.648 1 97.94 272 ALA A N 1
ATOM 2053 C CA . ALA A 1 272 ? 9.453 9.023 8.086 1 97.94 272 ALA A CA 1
ATOM 2054 C C . ALA A 1 272 ? 9.477 9.453 9.547 1 97.94 272 ALA A C 1
ATOM 2056 O O . ALA A 1 272 ? 10.109 8.805 10.383 1 97.94 272 ALA A O 1
ATOM 2057 N N . TYR A 1 273 ? 8.859 10.586 9.812 1 98.75 273 TYR A N 1
ATOM 2058 C CA . TYR A 1 273 ? 8.75 11.094 11.172 1 98.75 273 TYR A CA 1
ATOM 2059 C C . TYR A 1 273 ? 7.289 11.227 11.586 1 98.75 273 TYR A C 1
ATOM 2061 O O . TYR A 1 273 ? 6.473 11.773 10.844 1 98.75 273 TYR A O 1
ATOM 2069 N N . ASN A 1 274 ? 6.953 10.68 12.75 1 98.69 274 ASN A N 1
ATOM 2070 C CA . ASN A 1 274 ? 5.648 10.961 13.336 1 98.69 274 ASN A CA 1
ATOM 2071 C C . ASN A 1 274 ? 5.523 12.43 13.742 1 98.69 274 ASN A C 1
ATOM 2073 O O . ASN A 1 274 ? 6.457 12.992 14.32 1 98.69 274 ASN A O 1
ATOM 2077 N N . VAL A 1 275 ? 4.426 13.023 13.344 1 98.75 275 VAL A N 1
ATOM 2078 C CA . VAL A 1 275 ? 4.117 14.406 13.688 1 98.75 275 VAL A CA 1
ATOM 2079 C C . VAL A 1 275 ? 2.811 14.461 14.477 1 98.75 275 VAL A C 1
ATOM 2081 O O . VAL A 1 275 ? 1.725 14.336 13.906 1 98.75 275 VAL A O 1
ATOM 2084 N N . GLY A 1 276 ? 2.871 14.633 15.688 1 98.12 276 GLY A N 1
ATOM 2085 C CA . GLY A 1 276 ? 1.72 14.641 16.578 1 98.12 276 GLY A CA 1
ATOM 2086 C C . GLY A 1 276 ? 2.1 14.695 18.047 1 98.12 276 GLY A C 1
ATOM 2087 O O . GLY A 1 276 ? 3.285 14.727 18.391 1 98.12 276 GLY A O 1
ATOM 2088 N N . SER A 1 277 ? 1.111 14.852 18.875 1 97.38 277 SER A N 1
ATOM 2089 C CA . SER A 1 277 ? 1.29 14.836 20.328 1 97.38 277 SER A CA 1
ATOM 2090 C C . SER A 1 277 ? 1.312 13.406 20.875 1 97.38 277 SER A C 1
ATOM 2092 O O . SER A 1 277 ? 0.702 12.508 20.281 1 97.38 277 SER A O 1
ATOM 2094 N N . GLU A 1 278 ? 2.033 13.219 21.953 1 97.38 278 GLU A N 1
ATOM 2095 C CA . GLU A 1 278 ? 2.051 11.898 22.578 1 97.38 278 GLU A CA 1
ATOM 2096 C C . GLU A 1 278 ? 0.962 11.789 23.641 1 97.38 278 GLU A C 1
ATOM 2098 O O . GLU A 1 278 ? 0.748 10.711 24.203 1 97.38 278 GLU A O 1
ATOM 2103 N N . LEU A 1 279 ? 0.301 12.852 23.891 1 96.88 279 LEU A N 1
ATOM 2104 C CA . LEU A 1 279 ? -0.767 12.852 24.875 1 96.88 279 LEU A CA 1
ATOM 2105 C C . LEU A 1 279 ? -2.039 12.234 24.312 1 96.88 279 LEU A C 1
ATOM 2107 O O . LEU A 1 279 ? -2.676 12.82 23.438 1 96.88 279 LEU A O 1
ATOM 2111 N N . GLY A 1 280 ? -2.41 11.102 24.859 1 96.81 280 GLY A N 1
ATOM 2112 C CA . GLY A 1 280 ? -3.674 10.492 24.484 1 96.81 280 GLY A CA 1
ATOM 2113 C C . GLY A 1 280 ? -4.867 11.086 25.219 1 96.81 280 GLY A C 1
ATOM 2114 O O . GLY A 1 280 ? -4.844 11.234 26.438 1 96.81 280 GLY A O 1
ATOM 2115 N N . VAL A 1 281 ? -5.855 11.508 24.406 1 96.56 281 VAL A N 1
ATOM 2116 C CA . VAL A 1 281 ? -7.086 12.078 24.938 1 96.56 281 VAL A CA 1
ATOM 2117 C C . VAL A 1 281 ? -8.289 11.273 24.422 1 96.56 281 VAL A C 1
ATOM 2119 O O . VAL A 1 281 ? -8.445 11.07 23.219 1 96.56 281 VAL A O 1
ATOM 2122 N N . SER A 1 282 ? -9.117 10.773 25.391 1 95.75 282 SER A N 1
ATOM 2123 C CA . SER A 1 282 ? -10.32 10.078 24.953 1 95.75 282 SER A CA 1
ATOM 2124 C C . SER A 1 282 ? -11.305 11.031 24.281 1 95.75 282 SER A C 1
ATOM 2126 O O . SER A 1 282 ? -11.258 12.242 24.531 1 95.75 282 SER A O 1
ATOM 2128 N N . ILE A 1 283 ? -12.133 10.469 23.469 1 95.12 283 ILE A N 1
ATOM 2129 C CA . ILE A 1 283 ? -13.148 11.281 22.812 1 95.12 283 ILE A CA 1
ATOM 2130 C C . ILE A 1 283 ? -14.016 11.969 23.875 1 95.12 283 ILE A C 1
ATOM 2132 O O . ILE A 1 283 ? -14.391 13.133 23.719 1 95.12 283 ILE A O 1
ATOM 2136 N N . ARG A 1 284 ? -14.312 11.289 24.938 1 94.75 284 ARG A N 1
ATOM 2137 C CA . ARG A 1 284 ? -15.07 11.852 26.047 1 94.75 284 ARG A CA 1
ATOM 2138 C C . ARG A 1 284 ? -14.312 13 26.703 1 94.75 284 ARG A C 1
ATOM 2140 O O . ARG A 1 284 ? -14.891 14.055 26.984 1 94.75 284 ARG A O 1
ATOM 2147 N N . ASP A 1 285 ? -13.07 12.758 26.938 1 95.44 285 ASP A N 1
ATOM 2148 C CA . ASP A 1 285 ? -12.25 13.789 27.562 1 95.44 285 ASP A CA 1
ATOM 2149 C C . ASP A 1 285 ? -12.102 15 26.656 1 95.44 285 ASP A C 1
ATOM 2151 O O . ASP A 1 285 ? -12.016 16.141 27.141 1 95.44 285 ASP A O 1
ATOM 2155 N N . LEU A 1 286 ? -11.977 14.758 25.359 1 95.94 286 LEU A N 1
ATOM 2156 C CA . LEU A 1 286 ? -11.945 15.859 24.406 1 95.94 286 LEU A CA 1
ATOM 2157 C C . LEU A 1 286 ? -13.195 16.719 24.531 1 95.94 286 LEU A C 1
ATOM 2159 O O . LEU A 1 286 ? -13.109 17.953 24.578 1 95.94 286 LEU A O 1
ATOM 2163 N N . ALA A 1 287 ? -14.359 16.062 24.609 1 95 287 ALA A N 1
ATOM 2164 C CA . ALA A 1 287 ? -15.625 16.781 24.766 1 95 287 ALA A CA 1
ATOM 2165 C C . ALA A 1 287 ? -15.641 17.594 26.047 1 95 287 ALA A C 1
ATOM 2167 O O . ALA A 1 287 ? -16.047 18.766 26.047 1 95 287 ALA A O 1
ATOM 2168 N N . GLN A 1 288 ? -15.195 17 27.062 1 95.12 288 GLN A N 1
ATOM 2169 C CA . GLN A 1 288 ? -15.148 17.672 28.359 1 95.12 288 GLN A CA 1
ATOM 2170 C C . GLN A 1 288 ? -14.227 18.875 28.328 1 95.12 288 GLN A C 1
ATOM 2172 O O . GLN A 1 288 ? -14.555 19.938 28.875 1 95.12 288 GLN A O 1
ATOM 2177 N N . ALA A 1 289 ? -13.07 18.672 27.734 1 94.62 289 ALA A N 1
ATOM 2178 C CA . ALA A 1 289 ? -12.109 19.766 27.625 1 94.62 289 ALA A CA 1
ATOM 2179 C C . ALA A 1 289 ? -12.688 20.922 26.828 1 94.62 289 ALA A C 1
ATOM 2181 O O . ALA A 1 289 ? -12.492 22.094 27.203 1 94.62 289 ALA A O 1
ATOM 2182 N N . VAL A 1 290 ? -13.359 20.641 25.734 1 94.56 290 VAL A N 1
ATOM 2183 C CA . VAL A 1 290 ? -13.977 21.672 24.891 1 94.56 290 VAL A CA 1
ATOM 2184 C C . VAL A 1 290 ? -15.008 22.453 25.703 1 94.56 290 VAL A C 1
ATOM 2186 O O . VAL A 1 290 ? -15.016 23.672 25.703 1 94.56 290 VAL A O 1
ATOM 2189 N N . VAL A 1 291 ? -15.844 21.719 26.422 1 94.12 291 VAL A N 1
ATOM 2190 C CA . VAL A 1 291 ? -16.875 22.344 27.234 1 94.12 291 VAL A CA 1
ATOM 2191 C C . VAL A 1 291 ? -16.234 23.219 28.312 1 94.12 291 VAL A C 1
ATOM 2193 O O . VAL A 1 291 ? -16.672 24.344 28.531 1 94.12 291 VAL A O 1
ATOM 2196 N N . HIS A 1 292 ? -15.258 22.688 28.906 1 92.88 292 HIS A N 1
ATOM 2197 C CA . HIS A 1 292 ? -14.562 23.422 29.969 1 92.88 292 HIS A CA 1
ATOM 2198 C C . HIS A 1 292 ? -14 24.734 29.469 1 92.88 292 HIS A C 1
ATOM 2200 O O . HIS A 1 292 ? -14.148 25.766 30.109 1 92.88 292 HIS A O 1
ATOM 2206 N N . VAL A 1 293 ? -13.406 24.688 28.312 1 91.75 293 VAL A N 1
ATOM 2207 C CA . VAL A 1 293 ? -12.711 25.859 27.766 1 91.75 293 VAL A CA 1
ATOM 2208 C C . VAL A 1 293 ? -13.734 26.891 27.312 1 91.75 293 VAL A C 1
ATOM 2210 O O . VAL A 1 293 ? -13.445 28.094 27.297 1 91.75 293 VAL A O 1
ATOM 2213 N N . THR A 1 294 ? -14.93 26.484 26.938 1 89 294 THR A N 1
ATOM 2214 C CA . THR A 1 294 ? -15.961 27.422 26.516 1 89 294 THR A CA 1
ATOM 2215 C C . THR A 1 294 ? -16.438 28.281 27.703 1 89 294 THR A C 1
ATOM 2217 O O . THR A 1 294 ? -16.984 29.359 27.516 1 89 294 THR A O 1
ATOM 2220 N N . GLY A 1 295 ? -16.297 27.719 28.844 1 85.62 295 GLY A N 1
ATOM 2221 C CA . GLY A 1 295 ? -16.812 28.391 30.047 1 85.62 295 GLY A CA 1
ATOM 2222 C C . GLY A 1 295 ? -18.297 28.188 30.25 1 85.62 295 GLY A C 1
ATOM 2223 O O . GLY A 1 295 ? -18.938 28.906 31.016 1 85.62 295 GLY A O 1
ATOM 2224 N N . LYS A 1 296 ? -18.859 27.312 29.484 1 87.81 296 LYS A N 1
ATOM 2225 C CA . LYS A 1 296 ? -20.281 27 29.594 1 87.81 296 LYS A CA 1
ATOM 2226 C C . LYS A 1 296 ? -20.5 25.578 30.109 1 87.81 296 LYS A C 1
ATOM 2228 O O . LYS A 1 296 ? -20.781 24.672 29.328 1 87.81 296 LYS A O 1
ATOM 2233 N N . PRO A 1 297 ? -20.5 25.406 31.391 1 83.56 297 PRO A N 1
ATOM 2234 C CA . PRO A 1 297 ? -20.594 24.062 31.969 1 83.56 297 PRO A CA 1
ATOM 2235 C C . PRO A 1 297 ? -21.953 23.406 31.703 1 83.56 297 PRO A C 1
ATOM 2237 O O . PRO A 1 297 ? -22.094 22.188 31.891 1 83.56 297 PRO A O 1
ATOM 2240 N N . THR A 1 298 ? -22.828 24.125 31.203 1 87.62 298 THR A N 1
ATOM 2241 C CA . THR A 1 298 ? -24.172 23.625 31.016 1 87.62 298 THR A CA 1
ATOM 2242 C C . THR A 1 298 ? -24.281 22.828 29.719 1 87.62 298 THR A C 1
ATOM 2244 O O . THR A 1 298 ? -25.281 22.172 29.469 1 87.62 298 THR A O 1
ATOM 2247 N N . ILE A 1 299 ? -23.344 23 28.891 1 90 299 ILE A N 1
ATOM 2248 C CA . ILE A 1 299 ? -23.375 22.234 27.641 1 90 299 ILE A CA 1
ATOM 2249 C C . ILE A 1 299 ? -23.375 20.75 27.938 1 90 299 ILE A C 1
ATOM 2251 O O . ILE A 1 299 ? -22.484 20.234 28.609 1 90 299 ILE A O 1
ATOM 2255 N N . ASP A 1 300 ? -24.328 20.031 27.453 1 93.38 300 ASP A N 1
ATOM 2256 C CA . ASP A 1 300 ? -24.484 18.609 27.703 1 93.38 300 ASP A CA 1
ATOM 2257 C C . ASP A 1 300 ? -23.562 17.781 26.812 1 93.38 300 ASP A C 1
ATOM 2259 O O . ASP A 1 300 ? -23.375 18.125 25.641 1 93.38 300 ASP A O 1
ATOM 2263 N N . ILE A 1 301 ? -22.969 16.812 27.406 1 94.06 301 ILE A N 1
ATOM 2264 C CA . ILE A 1 301 ? -22.234 15.805 26.656 1 94.06 301 ILE A CA 1
ATOM 2265 C C . ILE A 1 301 ? -22.984 14.477 26.688 1 94.06 301 ILE A C 1
ATOM 2267 O O . ILE A 1 301 ? -23.188 13.891 27.75 1 94.06 301 ILE A O 1
ATOM 2271 N N . LYS A 1 302 ? -23.422 14.023 25.531 1 94.69 302 LYS A N 1
ATOM 2272 C CA . LYS A 1 302 ? -24.172 12.773 25.422 1 94.69 302 LYS A CA 1
ATOM 2273 C C . LYS A 1 302 ? -23.344 11.688 24.75 1 94.69 302 LYS A C 1
ATOM 2275 O O . LYS A 1 302 ? -22.938 11.844 23.594 1 94.69 302 LYS A O 1
ATOM 2280 N N . VAL A 1 303 ? -23.094 10.656 25.469 1 93.44 303 VAL A N 1
ATOM 2281 C CA . VAL A 1 303 ? -22.422 9.484 24.922 1 93.44 303 VAL A CA 1
ATOM 2282 C C . VAL A 1 303 ? -23.453 8.422 24.547 1 93.44 303 VAL A C 1
ATOM 2284 O O . VAL A 1 303 ? -24.094 7.848 25.422 1 93.44 303 VAL A O 1
ATOM 2287 N N . LEU A 1 304 ? -23.531 8.156 23.266 1 92.25 304 LEU A N 1
ATOM 2288 C CA . LEU A 1 304 ? -24.609 7.285 22.797 1 92.25 304 LEU A CA 1
ATOM 2289 C C . LEU A 1 304 ? -24.172 5.824 22.812 1 92.25 304 LEU A C 1
ATOM 2291 O O . LEU A 1 304 ? -25.016 4.93 23 1 92.25 304 LEU A O 1
ATOM 2295 N N . GLY A 1 305 ? -22.953 5.598 22.609 1 88.75 305 GLY A N 1
ATOM 2296 C CA . GLY A 1 305 ? -22.469 4.227 22.578 1 88.75 305 GLY A CA 1
ATOM 2297 C C . GLY A 1 305 ? -22.109 3.68 23.953 1 88.75 305 GLY A C 1
ATOM 2298 O O . GLY A 1 305 ? -21.969 4.441 24.906 1 88.75 305 GLY A O 1
ATOM 2299 N N . GLN A 1 306 ? -22.031 2.209 24 1 87.56 306 GLN A N 1
ATOM 2300 C CA . GLN A 1 306 ? -21.578 1.515 25.203 1 87.56 306 GLN A CA 1
ATOM 2301 C C . GLN A 1 306 ? -20.344 0.664 24.922 1 87.56 306 GLN A C 1
ATOM 2303 O O . GLN A 1 306 ? -20.297 -0.044 23.906 1 87.56 306 GLN A O 1
ATOM 2308 N N . PRO A 1 307 ? -19.391 0.923 25.766 1 83.31 307 PRO A N 1
ATOM 2309 C CA . PRO A 1 307 ? -18.203 0.102 25.547 1 83.31 307 PRO A CA 1
ATOM 2310 C C . PRO A 1 307 ? -18.453 -1.387 25.75 1 83.31 307 PRO A C 1
ATOM 2312 O O . PRO A 1 307 ? -19.234 -1.762 26.641 1 83.31 307 PRO A O 1
ATOM 2315 N N . ALA A 1 308 ? -17.906 -2.215 24.797 1 81.06 308 ALA A N 1
ATOM 2316 C CA . ALA A 1 308 ? -17.938 -3.656 25.031 1 81.06 308 ALA A CA 1
ATOM 2317 C C . ALA A 1 308 ? -17.031 -4.035 26.203 1 81.06 308 ALA A C 1
ATOM 2319 O O . ALA A 1 308 ? -15.914 -3.533 26.312 1 81.06 308 ALA A O 1
ATOM 2320 N N . PRO A 1 309 ? -17.609 -4.895 27.094 1 80.69 309 PRO A N 1
ATOM 2321 C CA . PRO A 1 309 ? -16.781 -5.297 28.234 1 80.69 309 PRO A CA 1
ATOM 2322 C C . PRO A 1 309 ? -15.438 -5.883 27.812 1 80.69 309 PRO A C 1
ATOM 2324 O O . PRO A 1 309 ? -15.391 -6.766 26.953 1 80.69 309 PRO A O 1
ATOM 2327 N N . GLY A 1 310 ? -14.375 -5.336 28.344 1 83.31 310 GLY A N 1
ATOM 2328 C CA . GLY A 1 310 ? -13.047 -5.895 28.125 1 83.31 310 GLY A CA 1
ATOM 2329 C C . GLY A 1 310 ? -12.406 -5.418 26.828 1 83.31 310 GLY A C 1
ATOM 2330 O O . GLY A 1 310 ? -11.242 -5.719 26.562 1 83.31 310 GLY A O 1
ATOM 2331 N N . ALA A 1 311 ? -13.102 -4.672 26.047 1 83.25 311 ALA A N 1
ATOM 2332 C CA . ALA A 1 311 ? -12.547 -4.223 24.781 1 83.25 311 ALA A CA 1
ATOM 2333 C C . ALA A 1 311 ? -11.547 -3.084 24.984 1 83.25 311 ALA A C 1
ATOM 2335 O O . ALA A 1 311 ? -11.812 -2.156 25.75 1 83.25 311 ALA A O 1
ATOM 2336 N N . ALA A 1 312 ? -10.328 -3.322 24.453 1 87.88 312 ALA A N 1
ATOM 2337 C CA . ALA A 1 312 ? -9.352 -2.238 24.5 1 87.88 312 ALA A CA 1
ATOM 2338 C C . ALA A 1 312 ? -9.773 -1.075 23.609 1 87.88 312 ALA A C 1
ATOM 2340 O O . ALA A 1 312 ? -10.297 -1.286 22.5 1 87.88 312 ALA A O 1
ATOM 2341 N N . PRO A 1 313 ? -9.617 0.138 24.125 1 89.81 313 PRO A N 1
ATOM 2342 C CA . PRO A 1 313 ? -9.938 1.285 23.281 1 89.81 313 PRO A CA 1
ATOM 2343 C C . PRO A 1 313 ? -9.031 1.388 22.062 1 89.81 313 PRO A C 1
ATOM 2345 O O . PRO A 1 313 ? -7.859 1 22.125 1 89.81 313 PRO A O 1
ATOM 2348 N N . SER A 1 314 ? -9.609 1.869 20.969 1 91.5 314 SER A N 1
ATOM 2349 C CA . SER A 1 314 ? -8.773 2.182 19.812 1 91.5 314 SER A CA 1
ATOM 2350 C C . SER A 1 314 ? -7.844 3.354 20.109 1 91.5 314 SER A C 1
ATOM 2352 O O . SER A 1 314 ? -8.227 4.297 20.812 1 91.5 314 SER A O 1
ATOM 2354 N N . ARG A 1 315 ? -6.621 3.213 19.672 1 95.44 315 ARG A N 1
ATOM 2355 C CA . ARG A 1 315 ? -5.621 4.246 19.922 1 95.44 315 ARG A CA 1
ATOM 2356 C C . ARG A 1 315 ? -5.082 4.812 18.609 1 95.44 315 ARG A C 1
ATOM 2358 O O . ARG A 1 315 ? -4.922 4.082 17.641 1 95.44 315 ARG A O 1
ATOM 2365 N N . TYR A 1 316 ? -4.863 6.059 18.578 1 95.88 316 TYR A N 1
ATOM 2366 C CA . TYR A 1 316 ? -4.238 6.797 17.484 1 95.88 316 TYR A CA 1
ATOM 2367 C C . TYR A 1 316 ? -3.287 7.859 18.016 1 95.88 316 TYR A C 1
ATOM 2369 O O . TYR A 1 316 ? -3.568 9.055 17.922 1 95.88 316 TYR A O 1
ATOM 2377 N N . ILE A 1 317 ? -2.178 7.375 18.625 1 98 317 ILE A N 1
ATOM 2378 C CA . ILE A 1 317 ? -1.209 8.203 19.328 1 98 317 ILE A CA 1
ATOM 2379 C C . ILE A 1 317 ? 0.2 7.898 18.828 1 98 317 ILE A C 1
ATOM 2381 O O . ILE A 1 317 ? 0.64 6.746 18.859 1 98 317 ILE A O 1
ATOM 2385 N N . PRO A 1 318 ? 0.917 8.883 18.391 1 98.25 318 PRO A N 1
ATOM 2386 C CA . PRO A 1 318 ? 2.271 8.648 17.875 1 98.25 318 PRO A CA 1
ATOM 2387 C C . PRO A 1 318 ? 3.314 8.578 18.984 1 98.25 318 PRO A C 1
ATOM 2389 O O . PRO A 1 318 ? 3.135 9.188 20.047 1 98.25 318 PRO A O 1
ATOM 2392 N N . ASP A 1 319 ? 4.293 7.738 18.812 1 98.44 319 ASP A N 1
ATOM 2393 C CA . ASP A 1 319 ? 5.582 7.902 19.469 1 98.44 319 ASP A CA 1
ATOM 2394 C C . ASP A 1 319 ? 6.477 8.875 18.703 1 98.44 319 ASP A C 1
ATOM 2396 O O . ASP A 1 319 ? 6.797 8.641 17.531 1 98.44 319 ASP A O 1
ATOM 2400 N N . THR A 1 320 ? 6.867 9.992 19.344 1 98.44 320 THR A N 1
ATOM 2401 C CA . THR A 1 320 ? 7.59 11.031 18.609 1 98.44 320 THR A CA 1
ATOM 2402 C C . THR A 1 320 ? 9.055 11.07 19.047 1 98.44 320 THR A C 1
ATOM 2404 O O . THR A 1 320 ? 9.695 12.125 18.969 1 98.44 320 THR A O 1
ATOM 2407 N N . THR A 1 321 ? 9.547 9.969 19.531 1 98.25 321 THR A N 1
ATOM 2408 C CA . THR A 1 321 ? 10.93 9.867 19.984 1 98.25 321 THR A CA 1
ATOM 2409 C C . THR A 1 321 ? 11.891 10.227 18.859 1 98.25 321 THR A C 1
ATOM 2411 O O . THR A 1 321 ? 12.859 10.961 19.078 1 98.25 321 THR A O 1
ATOM 2414 N N . LEU A 1 322 ? 11.656 9.75 17.672 1 98.12 322 LEU A N 1
ATOM 2415 C CA . LEU A 1 322 ? 12.539 10 16.547 1 98.12 322 LEU A CA 1
ATOM 2416 C C . LEU A 1 322 ? 12.641 11.492 16.266 1 98.12 322 LEU A C 1
ATOM 2418 O O . LEU A 1 322 ? 13.742 12.016 16.047 1 98.12 322 LEU A O 1
ATOM 2422 N N . ALA A 1 323 ? 11.508 12.219 16.188 1 98.5 323 ALA A N 1
ATOM 2423 C CA . ALA A 1 323 ? 11.492 13.656 15.961 1 98.5 323 ALA A CA 1
ATOM 2424 C C . ALA A 1 323 ? 12.242 14.398 17.062 1 98.5 323 ALA A C 1
ATOM 2426 O O . ALA A 1 323 ? 12.977 15.352 16.797 1 98.5 323 ALA A O 1
ATOM 2427 N N . ARG A 1 324 ? 12.039 13.945 18.25 1 98.06 324 ARG A N 1
ATOM 2428 C CA . ARG A 1 324 ? 12.695 14.57 19.391 1 98.06 324 ARG A CA 1
ATOM 2429 C C . ARG A 1 324 ? 14.203 14.344 19.359 1 98.06 324 ARG A C 1
ATOM 2431 O O . ARG A 1 324 ? 14.977 15.289 19.5 1 98.06 324 ARG A O 1
ATOM 2438 N N . GLU A 1 325 ? 14.617 13.109 19.156 1 98.06 325 GLU A N 1
ATOM 2439 C CA . GLU A 1 325 ? 16.031 12.742 19.281 1 98.06 325 GLU A CA 1
ATOM 2440 C C . GLU A 1 325 ? 16.812 13.172 18.047 1 98.06 325 GLU A C 1
ATOM 2442 O O . GLU A 1 325 ? 17.953 13.641 18.156 1 98.06 325 GLU A O 1
ATOM 2447 N N . GLU A 1 326 ? 16.266 13.094 16.891 1 98 326 GLU A N 1
ATOM 2448 C CA . GLU A 1 326 ? 17.016 13.359 15.656 1 98 326 GLU A CA 1
ATOM 2449 C C . GLU A 1 326 ? 16.906 14.828 15.25 1 98 326 GLU A C 1
ATOM 2451 O O . GLU A 1 326 ? 17.812 15.383 14.633 1 98 326 GLU A O 1
ATOM 2456 N N . LEU A 1 327 ? 15.758 15.453 15.547 1 98.56 327 LEU A N 1
ATOM 2457 C CA . LEU A 1 327 ? 15.523 16.781 15 1 98.56 327 LEU A CA 1
ATOM 2458 C C . LEU A 1 327 ? 15.375 17.812 16.109 1 98.56 327 LEU A C 1
ATOM 2460 O O . LEU A 1 327 ? 15.219 19.016 15.844 1 98.56 327 LEU A O 1
ATOM 2464 N N . GLY A 1 328 ? 15.375 17.359 17.391 1 98.19 328 GLY A N 1
ATOM 2465 C CA . GLY A 1 328 ? 15.297 18.266 18.516 1 98.19 328 GLY A CA 1
ATOM 2466 C C . GLY A 1 328 ? 13.938 18.922 18.672 1 98.19 328 GLY A C 1
ATOM 2467 O O . GLY A 1 328 ? 13.836 20.062 19.141 1 98.19 328 GLY A O 1
ATOM 2468 N N . LEU A 1 329 ? 12.867 18.234 18.312 1 98.25 329 LEU A N 1
ATOM 2469 C CA . LEU A 1 329 ? 11.531 18.828 18.281 1 98.25 329 LEU A CA 1
ATOM 2470 C C . LEU A 1 329 ? 10.75 18.469 19.547 1 98.25 329 LEU A C 1
ATOM 2472 O O . LEU A 1 329 ? 10.906 17.359 20.078 1 98.25 329 LEU A O 1
ATOM 2476 N N . SER A 1 330 ? 9.961 19.391 20 1 96.69 330 SER A N 1
ATOM 2477 C CA . SER A 1 330 ? 9.117 19.188 21.172 1 96.69 330 SER A CA 1
ATOM 2478 C C . SER A 1 330 ? 7.785 19.922 21.031 1 96.69 330 SER A C 1
ATOM 2480 O O . SER A 1 330 ? 7.664 20.844 20.219 1 96.69 330 SER A O 1
ATOM 2482 N N . ILE A 1 331 ? 6.82 19.5 21.781 1 97.06 331 ILE A N 1
ATOM 2483 C CA . ILE A 1 331 ? 5.516 20.141 21.812 1 97.06 331 ILE A CA 1
ATOM 2484 C C . ILE A 1 331 ? 5.594 21.422 22.656 1 97.06 331 ILE A C 1
ATOM 2486 O O . ILE A 1 331 ? 6.02 21.375 23.812 1 97.06 331 ILE A O 1
ATOM 2490 N N . THR A 1 332 ? 5.125 22.531 22.062 1 97.56 332 THR A N 1
ATOM 2491 C CA . THR A 1 332 ? 5.246 23.797 22.766 1 97.56 332 THR A CA 1
ATOM 2492 C C . THR A 1 332 ? 3.873 24.297 23.219 1 97.56 332 THR A C 1
ATOM 2494 O O . THR A 1 332 ? 3.773 25.125 24.125 1 97.56 332 THR A O 1
ATOM 2497 N N . VAL A 1 333 ? 2.84 23.859 22.562 1 98.25 333 VAL A N 1
ATOM 2498 C CA . VAL A 1 333 ? 1.49 24.297 22.906 1 98.25 333 VAL A CA 1
ATOM 2499 C C . VAL A 1 333 ? 0.731 23.156 23.578 1 98.25 333 VAL A C 1
ATOM 2501 O O . VAL A 1 333 ? 0.379 22.172 22.938 1 98.25 333 VAL A O 1
ATOM 2504 N N . PRO A 1 334 ? 0.396 23.344 24.859 1 96.94 334 PRO A N 1
ATOM 2505 C CA . PRO A 1 334 ? -0.35 22.297 25.578 1 96.94 334 PRO A CA 1
ATOM 2506 C C . PRO A 1 334 ? -1.756 22.094 25.016 1 96.94 334 PRO A C 1
ATOM 2508 O O . PRO A 1 334 ? -2.326 23.016 24.422 1 96.94 334 PRO A O 1
ATOM 2511 N N . PHE A 1 335 ? -2.348 20.938 25.281 1 96.75 335 PHE A N 1
ATOM 2512 C CA . PHE A 1 335 ? -3.623 20.484 24.734 1 96.75 335 PHE A CA 1
ATOM 2513 C C . PHE A 1 335 ? -4.73 21.484 25.047 1 96.75 335 PHE A C 1
ATOM 2515 O O . PHE A 1 335 ? -5.461 21.922 24.156 1 96.75 335 PHE A O 1
ATOM 2522 N N . GLU A 1 336 ? -4.844 21.906 26.234 1 95.31 336 GLU A N 1
ATOM 2523 C CA . GLU A 1 336 ? -5.91 22.812 26.641 1 95.31 336 GLU A CA 1
ATOM 2524 C C . GLU A 1 336 ? -5.77 24.172 25.953 1 95.31 336 GLU A C 1
ATOM 2526 O O . GLU A 1 336 ? -6.77 24.781 25.562 1 95.31 336 GLU A O 1
ATOM 2531 N N . ASP A 1 337 ? -4.469 24.609 25.844 1 97.31 337 ASP A N 1
ATOM 2532 C CA . ASP A 1 337 ? -4.215 25.859 25.125 1 97.31 337 ASP A CA 1
ATOM 2533 C C . ASP A 1 337 ? -4.598 25.75 23.656 1 97.31 337 ASP A C 1
ATOM 2535 O O . ASP A 1 337 ? -5.094 26.703 23.062 1 97.31 337 ASP A O 1
ATOM 2539 N N . ALA A 1 338 ? -4.328 24.594 23.094 1 97.31 338 ALA A N 1
ATOM 2540 C CA . ALA A 1 338 ? -4.688 24.344 21.703 1 97.31 338 ALA A CA 1
ATOM 2541 C C . ALA A 1 338 ? -6.191 24.5 21.484 1 97.31 338 ALA A C 1
ATOM 2543 O O . ALA A 1 338 ? -6.629 25.141 20.531 1 97.31 338 ALA A O 1
ATOM 2544 N N . ILE A 1 339 ? -6.984 23.938 22.375 1 95.75 339 ILE A N 1
ATOM 2545 C CA . ILE A 1 339 ? -8.438 24.031 22.312 1 95.75 339 ILE A CA 1
ATOM 2546 C C . ILE A 1 339 ? -8.875 25.484 22.484 1 95.75 339 ILE A C 1
ATOM 2548 O O . ILE A 1 339 ? -9.695 25.984 21.719 1 95.75 339 ILE A O 1
ATOM 2552 N N . ARG A 1 340 ? -8.297 26.109 23.453 1 96.19 340 ARG A N 1
ATOM 2553 C CA . ARG A 1 340 ? -8.656 27.5 23.766 1 96.19 340 ARG A CA 1
ATOM 2554 C C . ARG A 1 340 ? -8.375 28.422 22.594 1 96.19 340 ARG A C 1
ATOM 2556 O O . ARG A 1 340 ? -9.234 29.203 22.188 1 96.19 340 ARG A O 1
ATOM 2563 N N . ARG A 1 341 ? -7.172 28.344 22.047 1 96.69 341 ARG A N 1
ATOM 2564 C CA . ARG A 1 341 ? -6.77 29.188 20.922 1 96.69 341 ARG A CA 1
ATOM 2565 C C . ARG A 1 341 ? -7.672 28.953 19.719 1 96.69 341 ARG A C 1
ATOM 2567 O O . ARG A 1 341 ? -8.023 29.906 19.016 1 96.69 341 ARG A O 1
ATOM 2574 N N . THR A 1 342 ? -8.031 27.688 19.484 1 95.69 342 THR A N 1
ATOM 2575 C CA . THR A 1 342 ? -8.898 27.359 18.359 1 95.69 342 THR A CA 1
ATOM 2576 C C . THR A 1 342 ? -10.297 27.938 18.578 1 95.69 342 THR A C 1
ATOM 2578 O O . THR A 1 342 ? -10.852 28.578 17.672 1 95.69 342 THR A O 1
ATOM 2581 N N . LEU A 1 343 ? -10.852 27.781 19.781 1 93.44 343 LEU A N 1
ATOM 2582 C CA . LEU A 1 343 ? -12.18 28.297 20.125 1 93.44 343 LEU A CA 1
ATOM 2583 C C . LEU A 1 343 ? -12.219 29.812 20 1 93.44 343 LEU A C 1
ATOM 2585 O O . LEU A 1 343 ? -13.172 30.375 19.469 1 93.44 343 LEU A O 1
ATOM 2589 N N . GLU A 1 344 ? -11.203 30.438 20.5 1 93.62 344 GLU A N 1
ATOM 2590 C CA . GLU A 1 344 ? -11.141 31.891 20.484 1 93.62 344 GLU A CA 1
ATOM 2591 C C . GLU A 1 344 ? -11.094 32.438 19.062 1 93.62 344 GLU A C 1
ATOM 2593 O O . GLU A 1 344 ? -11.711 33.469 18.766 1 93.62 344 GLU A O 1
ATOM 2598 N N . TRP A 1 345 ? -10.328 31.781 18.234 1 94.44 345 TRP A N 1
ATOM 2599 C CA . TRP A 1 345 ? -10.242 32.188 16.828 1 94.44 345 TRP A CA 1
ATOM 2600 C C . TRP A 1 345 ? -11.617 32.156 16.172 1 94.44 345 TRP A C 1
ATOM 2602 O O . TRP A 1 345 ? -12 33.062 15.453 1 94.44 345 TRP A O 1
ATOM 2612 N N . TYR A 1 346 ? -12.383 31.125 16.422 1 92 346 TYR A N 1
ATOM 2613 C CA . TYR A 1 346 ? -13.703 30.984 15.812 1 92 346 TYR A CA 1
ATOM 2614 C C . TYR A 1 346 ? -14.695 31.953 16.438 1 92 346 TYR A C 1
ATOM 2616 O O . TYR A 1 346 ? -15.586 32.469 15.758 1 92 346 TYR A O 1
ATOM 2624 N N . ARG A 1 347 ? -14.57 32.188 17.719 1 90 347 ARG A N 1
ATOM 2625 C CA . ARG A 1 347 ? -15.438 33.156 18.391 1 90 347 ARG A CA 1
ATOM 2626 C C . ARG A 1 347 ? -15.297 34.531 17.781 1 90 347 ARG A C 1
ATOM 2628 O O . ARG A 1 347 ? -16.281 35.25 17.625 1 90 347 ARG A O 1
ATOM 2635 N N . GLU A 1 34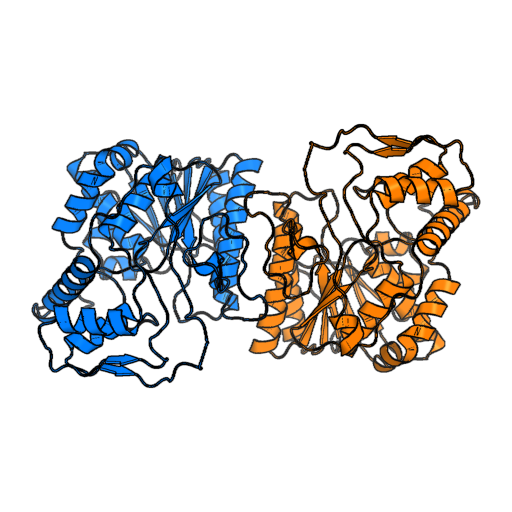8 ? -14.07 34.844 17.5 1 88.5 348 GLU A N 1
ATOM 2636 C CA . GLU A 1 348 ? -13.789 36.125 16.922 1 88.5 348 GLU A CA 1
ATOM 2637 C C . GLU A 1 348 ? -14.398 36.281 15.531 1 88.5 348 GLU A C 1
ATOM 2639 O O . GLU A 1 348 ? -14.758 37.375 15.102 1 88.5 348 GLU A O 1
ATOM 2644 N N . GLN A 1 349 ? -14.516 35.188 14.867 1 84.31 349 GLN A N 1
ATOM 2645 C CA . GLN A 1 349 ? -15.094 35.188 13.523 1 84.31 349 GLN A CA 1
ATOM 2646 C C . GLN A 1 349 ? -16.609 35.344 13.586 1 84.31 349 GLN A C 1
ATOM 2648 O O . GLN A 1 349 ? -17.219 35.875 12.656 1 84.31 349 GLN A O 1
ATOM 2653 N N . ILE A 1 350 ? -17.203 34.75 14.57 1 77.25 350 ILE A N 1
ATOM 2654 C CA . ILE A 1 350 ? -18.656 34.844 14.734 1 77.25 350 ILE A CA 1
ATOM 2655 C C . ILE A 1 350 ? -19.031 36.25 15.156 1 77.25 350 ILE A C 1
ATOM 2657 O O . ILE A 1 350 ? -20.031 36.812 14.68 1 77.25 350 ILE A O 1
ATOM 2661 N N . LYS A 1 351 ? -18.234 36.938 16.109 1 69.25 351 LYS A N 1
ATOM 2662 C CA . LYS A 1 351 ? -18.531 38.281 16.578 1 69.25 351 LYS A CA 1
ATOM 2663 C C . LYS A 1 351 ? -18.344 39.312 15.445 1 69.25 351 LYS A C 1
ATOM 2665 O O . LYS A 1 351 ? -19.031 40.312 15.406 1 69.25 351 LYS A O 1
ATOM 2670 N N . SER A 1 352 ? -17.234 39.219 14.82 1 60.66 352 SER A N 1
ATOM 2671 C CA . SER A 1 352 ? -16.969 40.219 13.766 1 60.66 352 SER A CA 1
ATOM 2672 C C . SER A 1 352 ? -17.844 39.938 12.539 1 60.66 352 SER A C 1
ATOM 2674 O O . SER A 1 352 ? -17.547 39.062 11.75 1 60.66 352 SER A O 1
ATOM 2676 N N . PRO A 1 353 ? -19.188 40.375 12.609 1 47.88 353 PRO A N 1
ATOM 2677 C CA . PRO A 1 353 ? -20 40.25 11.398 1 47.88 353 PRO A CA 1
ATOM 2678 C C . PRO A 1 353 ? -19.266 40.75 10.141 1 47.88 353 PRO A C 1
ATOM 2680 O O . PRO A 1 353 ? -18.453 41.656 10.211 1 47.88 353 PRO A O 1
ATOM 2683 N N . GLN A 1 354 ? -18.844 39.844 9.188 1 41.78 354 GLN A N 1
ATOM 2684 C CA . GLN A 1 354 ? -18.391 40.438 7.938 1 41.78 354 GLN A CA 1
ATOM 2685 C C . GLN A 1 354 ? -19.203 41.688 7.594 1 41.78 354 GLN A C 1
ATOM 2687 O O . GLN A 1 354 ? -20.422 41.594 7.379 1 41.78 354 GLN A O 1
ATOM 2692 N N . THR A 1 355 ? -18.984 42.781 8.336 1 34.59 355 THR A N 1
ATOM 2693 C CA . THR A 1 355 ? -19.484 44 7.738 1 34.59 355 THR A CA 1
ATOM 2694 C C . THR A 1 355 ? -18.938 44.188 6.328 1 34.59 355 THR A C 1
ATOM 2696 O O . THR A 1 355 ? -17.766 43.906 6.07 1 34.59 355 THR A O 1
ATOM 2699 N N . VAL B 1 1 ? 15.531 -16.781 -39.906 1 25.59 1 VAL B N 1
ATOM 2700 C CA . VAL B 1 1 ? 14.258 -17.391 -39.531 1 25.59 1 VAL B CA 1
ATOM 2701 C C . VAL B 1 1 ? 14.469 -18.359 -38.375 1 25.59 1 VAL B C 1
ATOM 2703 O O . VAL B 1 1 ? 15.156 -19.375 -38.531 1 25.59 1 VAL B O 1
ATOM 2706 N N . SER B 1 2 ? 14.719 -17.891 -37.125 1 33.97 2 SER B N 1
ATOM 2707 C CA . SER B 1 2 ? 15.141 -18.625 -35.938 1 33.97 2 SER B CA 1
ATOM 2708 C C . SER B 1 2 ? 14.219 -19.812 -35.688 1 33.97 2 SER B C 1
ATOM 2710 O O . SER B 1 2 ? 13 -19.656 -35.562 1 33.97 2 SER B O 1
ATOM 2712 N N . SER B 1 3 ? 14.242 -20.906 -36.156 1 40.03 3 SER B N 1
ATOM 2713 C CA . SER B 1 3 ? 13.453 -22.141 -36.062 1 40.03 3 SER B CA 1
ATOM 2714 C C . SER B 1 3 ? 13.031 -22.406 -34.625 1 40.03 3 SER B C 1
ATOM 2716 O O . SER B 1 3 ? 13.805 -22.953 -33.844 1 40.03 3 SER B O 1
ATOM 2718 N N . GLY B 1 4 ? 12.633 -21.5 -33.688 1 50.41 4 GLY B N 1
ATOM 2719 C CA . GLY B 1 4 ? 12.445 -21.422 -32.25 1 50.41 4 GLY B CA 1
ATOM 2720 C C . GLY B 1 4 ? 11.602 -22.547 -31.688 1 50.41 4 GLY B C 1
ATOM 2721 O O . GLY B 1 4 ? 10.422 -22.672 -32 1 50.41 4 GLY B O 1
ATOM 2722 N N . ASN B 1 5 ? 12.117 -23.766 -31.359 1 68.12 5 ASN B N 1
ATOM 2723 C CA . ASN B 1 5 ? 11.555 -25.047 -30.938 1 68.12 5 ASN B CA 1
ATOM 2724 C C . ASN B 1 5 ? 10.531 -24.875 -29.812 1 68.12 5 ASN B C 1
ATOM 2726 O O . ASN B 1 5 ? 10.773 -24.125 -28.859 1 68.12 5 ASN B O 1
ATOM 2730 N N . ALA B 1 6 ? 9.281 -25.438 -30.094 1 82.62 6 ALA B N 1
ATOM 2731 C CA . ALA B 1 6 ? 8.195 -25.469 -29.125 1 82.62 6 ALA B CA 1
ATOM 2732 C C . ALA B 1 6 ? 8.656 -26.062 -27.797 1 82.62 6 ALA B C 1
ATOM 2734 O O . ALA B 1 6 ? 9.422 -27.031 -27.781 1 82.62 6 ALA B O 1
ATOM 2735 N N . MET B 1 7 ? 8.336 -25.438 -26.75 1 86.5 7 MET B N 1
ATOM 2736 C CA . MET B 1 7 ? 8.656 -25.906 -25.406 1 86.5 7 MET B CA 1
ATOM 2737 C C . MET B 1 7 ? 7.84 -27.141 -25.062 1 86.5 7 MET B C 1
ATOM 2739 O O . MET B 1 7 ? 6.711 -27.297 -25.531 1 86.5 7 MET B O 1
ATOM 2743 N N . PRO B 1 8 ? 8.484 -28 -24.312 1 88.94 8 PRO B N 1
ATOM 2744 C CA . PRO B 1 8 ? 7.73 -29.188 -23.891 1 88.94 8 PRO B CA 1
ATOM 2745 C C . PRO B 1 8 ? 6.5 -28.844 -23.062 1 88.94 8 PRO B C 1
ATOM 2747 O O . PRO B 1 8 ? 6.508 -27.859 -22.328 1 88.94 8 PRO B O 1
ATOM 2750 N N . ARG B 1 9 ? 5.523 -29.734 -23.141 1 92.75 9 ARG B N 1
ATOM 2751 C CA . ARG B 1 9 ? 4.289 -29.594 -22.391 1 92.75 9 ARG B CA 1
ATOM 2752 C C . ARG B 1 9 ? 4.5 -29.969 -20.922 1 92.75 9 ARG B C 1
ATOM 2754 O O . ARG B 1 9 ? 5.469 -30.656 -20.578 1 92.75 9 ARG B O 1
ATOM 2761 N N . ALA B 1 10 ? 3.566 -29.5 -20.094 1 96 10 ALA B N 1
ATOM 2762 C CA . ALA B 1 10 ? 3.51 -30.031 -18.719 1 96 10 ALA B CA 1
ATOM 2763 C C . ALA B 1 10 ? 3.277 -31.531 -18.719 1 96 10 ALA B C 1
ATOM 2765 O O . ALA B 1 10 ? 2.666 -32.062 -19.641 1 96 10 ALA B O 1
ATOM 2766 N N . PRO B 1 11 ? 3.816 -32.219 -17.719 1 96.94 11 PRO B N 1
ATOM 2767 C CA . PRO B 1 11 ? 3.553 -33.656 -17.656 1 96.94 11 PRO B CA 1
ATOM 2768 C C . PRO B 1 11 ? 2.062 -33.969 -17.641 1 96.94 11 PRO B C 1
ATOM 2770 O O . PRO B 1 11 ? 1.325 -33.469 -16.781 1 96.94 11 PRO B O 1
ATOM 2773 N N . ILE B 1 12 ? 1.642 -34.844 -18.547 1 97.12 12 ILE B N 1
ATOM 2774 C CA . ILE B 1 12 ? 0.227 -35.156 -18.719 1 97.12 12 ILE B CA 1
ATOM 2775 C C . ILE B 1 12 ? -0.323 -35.781 -17.438 1 97.12 12 ILE B C 1
ATOM 2777 O O . ILE B 1 12 ? -1.48 -35.531 -17.078 1 97.12 12 ILE B O 1
ATOM 2781 N N . ALA B 1 13 ? 0.512 -36.562 -16.766 1 97.62 13 ALA B N 1
ATOM 2782 C CA . ALA B 1 13 ? 0.084 -37.156 -15.508 1 97.62 13 ALA B CA 1
ATOM 2783 C C . ALA B 1 13 ? -0.266 -36.094 -14.469 1 97.62 13 ALA B C 1
ATOM 2785 O O . ALA B 1 13 ? -1.206 -36.281 -13.695 1 97.62 13 ALA B O 1
ATOM 2786 N N . ASP B 1 14 ? 0.513 -35.062 -14.406 1 98.5 14 ASP B N 1
ATOM 2787 C CA . ASP B 1 14 ? 0.246 -33.969 -13.484 1 98.5 14 ASP B CA 1
ATOM 2788 C C . ASP B 1 14 ? -1.04 -33.219 -13.859 1 98.5 14 ASP B C 1
ATOM 2790 O O . ASP B 1 14 ? -1.848 -32.906 -12.992 1 98.5 14 ASP B O 1
ATOM 2794 N N . VAL B 1 15 ? -1.241 -32.969 -15.141 1 98.62 15 VAL B N 1
ATOM 2795 C CA . VAL B 1 15 ? -2.426 -32.281 -15.633 1 98.62 15 VAL B CA 1
ATOM 2796 C C . VAL B 1 15 ? -3.674 -33.094 -15.336 1 98.62 15 VAL B C 1
ATOM 2798 O O . VAL B 1 15 ? -4.695 -32.562 -14.898 1 98.62 15 VAL B O 1
ATOM 2801 N N . GLU B 1 16 ? -3.57 -34.438 -15.523 1 98.62 16 GLU B N 1
ATOM 2802 C CA . GLU B 1 16 ? -4.668 -35.344 -15.219 1 98.62 16 GLU B CA 1
ATOM 2803 C C . GLU B 1 16 ? -4.977 -35.344 -13.727 1 98.62 16 GLU B C 1
ATOM 2805 O O . GLU B 1 16 ? -6.141 -35.406 -13.328 1 98.62 16 GLU B O 1
ATOM 2810 N N . ALA B 1 17 ? -3.91 -35.344 -12.93 1 98.62 17 ALA B N 1
ATOM 2811 C CA . ALA B 1 17 ? -4.094 -35.281 -11.484 1 98.62 17 ALA B CA 1
ATOM 2812 C C . ALA B 1 17 ? -4.844 -34.031 -11.062 1 98.62 17 ALA B C 1
ATOM 2814 O O . ALA B 1 17 ? -5.723 -34.094 -10.203 1 98.62 17 ALA B O 1
ATOM 2815 N N . ILE B 1 18 ? -4.508 -32.875 -11.648 1 98.69 18 ILE B N 1
ATOM 2816 C CA . ILE B 1 18 ? -5.191 -31.625 -11.359 1 98.69 18 ILE B CA 1
ATOM 2817 C C . ILE B 1 18 ? -6.68 -31.766 -11.672 1 98.69 18 ILE B C 1
ATOM 2819 O O . ILE B 1 18 ? -7.531 -31.391 -10.867 1 98.69 18 ILE B O 1
ATOM 2823 N N . THR B 1 19 ? -7.02 -32.312 -12.859 1 98.75 19 THR B N 1
ATOM 2824 C CA . THR B 1 19 ? -8.398 -32.469 -13.289 1 98.75 19 THR B CA 1
ATOM 2825 C C . THR B 1 19 ? -9.164 -33.375 -12.328 1 98.75 19 THR B C 1
ATOM 2827 O O . THR B 1 19 ? -10.32 -33.125 -12 1 98.75 19 THR B O 1
ATOM 2830 N N . ALA B 1 20 ? -8.5 -34.406 -11.891 1 98.56 20 ALA B N 1
ATOM 2831 C CA . ALA B 1 20 ? -9.133 -35.344 -10.961 1 98.56 20 ALA B CA 1
ATOM 2832 C C . ALA B 1 20 ? -9.422 -34.656 -9.625 1 98.56 20 ALA B C 1
ATOM 2834 O O . ALA B 1 20 ? -10.523 -34.781 -9.078 1 98.56 20 ALA B O 1
ATOM 2835 N N . ILE B 1 21 ? -8.477 -34 -9.062 1 98.44 21 ILE B N 1
ATOM 2836 C CA . ILE B 1 21 ? -8.578 -33.406 -7.734 1 98.44 21 ILE B CA 1
ATOM 2837 C C . ILE B 1 21 ? -9.555 -32.219 -7.777 1 98.44 21 ILE B C 1
ATOM 2839 O O . ILE B 1 21 ? -10.383 -32.062 -6.875 1 98.44 21 ILE B O 1
ATOM 2843 N N . ALA B 1 22 ? -9.492 -31.406 -8.836 1 98.5 22 ALA B N 1
ATOM 2844 C CA . ALA B 1 22 ? -10.281 -30.188 -8.93 1 98.5 22 ALA B CA 1
ATOM 2845 C C . ALA B 1 22 ? -11.523 -30.406 -9.789 1 98.5 22 ALA B C 1
ATOM 2847 O O . ALA B 1 22 ? -12.07 -29.453 -10.352 1 98.5 22 ALA B O 1
ATOM 2848 N N . ARG B 1 23 ? -11.984 -31.609 -9.953 1 98.56 23 ARG B N 1
ATOM 2849 C CA . ARG B 1 23 ? -13.047 -31.953 -10.883 1 98.56 23 ARG B CA 1
ATOM 2850 C C . ARG B 1 23 ? -14.297 -31.109 -10.625 1 98.56 23 ARG B C 1
ATOM 2852 O O . ARG B 1 23 ? -14.891 -30.578 -11.555 1 98.56 23 ARG B O 1
ATOM 2859 N N . ALA B 1 24 ? -14.727 -31.031 -9.367 1 98.56 24 ALA B N 1
ATOM 2860 C CA . ALA B 1 24 ? -15.938 -30.297 -9.023 1 98.56 24 ALA B CA 1
ATOM 2861 C C . ALA B 1 24 ? -15.797 -28.812 -9.336 1 98.56 24 ALA B C 1
ATOM 2863 O O . ALA B 1 24 ? -16.719 -28.188 -9.859 1 98.56 24 ALA B O 1
ATOM 2864 N N . ASP B 1 25 ? -14.648 -28.25 -8.977 1 98.69 25 ASP B N 1
ATOM 2865 C CA . ASP B 1 25 ? -14.398 -26.844 -9.227 1 98.69 25 ASP B CA 1
ATOM 2866 C C . ASP B 1 25 ? -14.352 -26.547 -10.719 1 98.69 25 ASP B C 1
ATOM 2868 O O . ASP B 1 25 ? -14.945 -25.562 -11.188 1 98.69 25 ASP B O 1
ATOM 2872 N N . LEU B 1 26 ? -13.664 -27.375 -11.477 1 98.75 26 LEU B N 1
ATOM 2873 C CA . LEU B 1 26 ? -13.57 -27.203 -12.922 1 98.75 26 LEU B CA 1
ATOM 2874 C C . LEU B 1 26 ? -14.93 -27.391 -13.578 1 98.75 26 LEU B C 1
ATOM 2876 O O . LEU B 1 26 ? -15.289 -26.641 -14.492 1 98.75 26 LEU B O 1
ATOM 2880 N N . SER B 1 27 ? -15.688 -28.328 -13.102 1 98.75 27 SER B N 1
ATOM 2881 C CA . SER B 1 27 ? -17.031 -28.578 -13.641 1 98.75 27 SER B CA 1
ATOM 2882 C C . SER B 1 27 ? -17.938 -27.375 -13.406 1 98.75 27 SER B C 1
ATOM 2884 O O . SER B 1 27 ? -18.828 -27.109 -14.219 1 98.75 27 SER B O 1
ATOM 2886 N N . ALA B 1 28 ? -17.719 -26.688 -12.375 1 98.5 28 ALA B N 1
ATOM 2887 C CA . ALA B 1 28 ? -18.516 -25.516 -12.047 1 98.5 28 ALA B CA 1
ATOM 2888 C C . ALA B 1 28 ? -18.281 -24.391 -13.055 1 98.5 28 ALA B C 1
ATOM 2890 O O . ALA B 1 28 ? -19.062 -23.422 -13.109 1 98.5 28 ALA B O 1
ATOM 2891 N N . LEU B 1 29 ? -17.281 -24.516 -13.906 1 98.44 29 LEU B N 1
ATOM 2892 C CA . LEU B 1 29 ? -16.969 -23.484 -14.891 1 98.44 29 LEU B CA 1
ATOM 2893 C C . LEU B 1 29 ? -17.562 -23.828 -16.25 1 98.44 29 LEU B C 1
ATOM 2895 O O . LEU B 1 29 ? -17.188 -23.25 -17.266 1 98.44 29 LEU B O 1
ATOM 2899 N N . ARG B 1 30 ? -18.438 -24.844 -16.25 1 98.5 30 ARG B N 1
ATOM 2900 C CA . ARG B 1 30 ? -19.094 -25.234 -17.5 1 98.5 30 ARG B CA 1
ATOM 2901 C C . ARG B 1 30 ? -19.734 -24.031 -18.172 1 98.5 30 ARG B C 1
ATOM 2903 O O . ARG B 1 30 ? -20.484 -23.281 -17.531 1 98.5 30 ARG B O 1
ATOM 2910 N N . GLY B 1 31 ? -19.375 -23.766 -19.406 1 98.25 31 GLY B N 1
ATOM 2911 C CA . GLY B 1 31 ? -19.953 -22.688 -20.203 1 98.25 31 GLY B CA 1
ATOM 2912 C C . GLY B 1 31 ? -19.359 -21.328 -19.906 1 98.25 31 GLY B C 1
ATOM 2913 O O . GLY B 1 31 ? -19.766 -20.328 -20.484 1 98.25 31 GLY B O 1
ATOM 2914 N N . ALA B 1 32 ? -18.391 -21.312 -19.016 1 98.19 32 ALA B N 1
ATOM 2915 C CA . ALA B 1 32 ? -17.828 -20.047 -18.578 1 98.19 32 ALA B CA 1
ATOM 2916 C C . ALA B 1 32 ? -16.984 -19.406 -19.688 1 98.19 32 ALA B C 1
ATOM 2918 O O . ALA B 1 32 ? -16.406 -20.109 -20.516 1 98.19 32 ALA B O 1
ATOM 2919 N N . ARG B 1 33 ? -16.969 -18.094 -19.781 1 98.25 33 ARG B N 1
ATOM 2920 C CA . ARG B 1 33 ? -16.016 -17.297 -20.516 1 98.25 33 ARG B CA 1
ATOM 2921 C C . ARG B 1 33 ? -15.047 -16.578 -19.578 1 98.25 33 ARG B C 1
ATOM 2923 O O . ARG B 1 33 ? -15.461 -15.719 -18.797 1 98.25 33 ARG B O 1
ATOM 2930 N N . ILE B 1 34 ? -13.781 -16.938 -19.641 1 98.69 34 ILE B N 1
ATOM 2931 C CA . ILE B 1 34 ? -12.812 -16.516 -18.641 1 98.69 34 ILE B CA 1
ATOM 2932 C C . ILE B 1 34 ? -11.797 -15.57 -19.266 1 98.69 34 ILE B C 1
ATOM 2934 O O . ILE B 1 34 ? -11.18 -15.898 -20.297 1 98.69 34 ILE B O 1
ATOM 2938 N N . PHE B 1 35 ? -11.664 -14.312 -18.75 1 98.75 35 PHE B N 1
ATOM 2939 C CA . PHE B 1 35 ? -10.609 -13.383 -19.125 1 98.75 35 PHE B CA 1
ATOM 2940 C C . PHE B 1 35 ? -9.375 -13.562 -18.25 1 98.75 35 PHE B C 1
ATOM 2942 O O . PHE B 1 35 ? -9.477 -13.5 -17.016 1 98.75 35 PHE B O 1
ATOM 2949 N N . ILE B 1 36 ? -8.203 -13.828 -18.844 1 98.62 36 ILE B N 1
ATOM 2950 C CA . ILE B 1 36 ? -7.012 -14.156 -18.078 1 98.62 36 ILE B CA 1
ATOM 2951 C C . ILE B 1 36 ? -5.879 -13.203 -18.438 1 98.62 36 ILE B C 1
ATOM 2953 O O . ILE B 1 36 ? -5.551 -13.047 -19.625 1 98.62 36 ILE B O 1
ATOM 2957 N N . THR B 1 37 ? -5.344 -12.492 -17.469 1 98.06 37 THR B N 1
ATOM 2958 C CA . THR B 1 37 ? -4.055 -11.828 -17.625 1 98.06 37 THR B CA 1
ATOM 2959 C C . THR B 1 37 ? -2.943 -12.641 -16.969 1 98.06 37 THR B C 1
ATOM 2961 O O . THR B 1 37 ? -3.186 -13.383 -16.016 1 98.06 37 THR B O 1
ATOM 2964 N N . GLY B 1 38 ? -1.75 -12.531 -17.531 1 96.44 38 GLY B N 1
ATOM 2965 C CA . GLY B 1 38 ? -0.646 -13.289 -16.969 1 96.44 38 GLY B CA 1
ATOM 2966 C C . GLY B 1 38 ? -0.682 -14.758 -17.328 1 96.44 38 GLY B C 1
ATOM 2967 O O . GLY B 1 38 ? 0.009 -15.57 -16.703 1 96.44 38 GLY B O 1
ATOM 2968 N N . GLY B 1 39 ? -1.452 -15.102 -18.297 1 96.94 39 GLY B N 1
ATOM 2969 C CA . GLY B 1 39 ? -1.607 -16.5 -18.688 1 96.94 39 GLY B CA 1
ATOM 2970 C C . GLY B 1 39 ? -0.353 -17.078 -19.312 1 96.94 39 GLY B C 1
ATOM 2971 O O . GLY B 1 39 ? -0.203 -18.297 -19.375 1 96.94 39 GLY B O 1
ATOM 2972 N N . THR B 1 40 ? 0.562 -16.234 -19.734 1 95.25 40 THR B N 1
ATOM 2973 C CA . THR B 1 40 ? 1.749 -16.703 -20.438 1 95.25 40 THR B CA 1
ATOM 2974 C C . THR B 1 40 ? 2.918 -16.875 -19.484 1 95.25 40 THR B C 1
ATOM 2976 O O . THR B 1 40 ? 4.004 -17.312 -19.875 1 95.25 40 THR B O 1
ATOM 2979 N N . GLY B 1 41 ? 2.703 -16.609 -18.234 1 93.5 41 GLY B N 1
ATOM 2980 C CA . GLY B 1 41 ? 3.723 -16.812 -17.219 1 93.5 41 GLY B CA 1
ATOM 2981 C C . GLY B 1 41 ? 3.703 -18.203 -16.625 1 93.5 41 GLY B C 1
ATOM 2982 O O . GLY B 1 41 ? 2.949 -19.078 -17.078 1 93.5 41 GLY B O 1
ATOM 2983 N N . TYR B 1 42 ? 4.547 -18.469 -15.609 1 93.44 42 TYR B N 1
ATOM 2984 C CA . TYR B 1 42 ? 4.699 -19.781 -15 1 93.44 42 TYR B CA 1
ATOM 2985 C C . TYR B 1 42 ? 3.361 -20.297 -14.484 1 93.44 42 TYR B C 1
ATOM 2987 O O . TYR B 1 42 ? 2.893 -21.359 -14.914 1 93.44 42 TYR B O 1
ATOM 2995 N N . ILE B 1 43 ? 2.73 -19.516 -13.562 1 96.81 43 ILE B N 1
ATOM 2996 C CA . ILE B 1 43 ? 1.471 -19.938 -12.969 1 96.81 43 ILE B CA 1
ATOM 2997 C C . ILE B 1 43 ? 0.374 -19.953 -14.023 1 96.81 43 ILE B C 1
ATOM 2999 O O . ILE B 1 43 ? -0.438 -20.891 -14.07 1 96.81 43 ILE B O 1
ATOM 3003 N N . GLY B 1 44 ? 0.39 -18.953 -14.875 1 97.19 44 GLY B N 1
ATOM 3004 C CA . GLY B 1 44 ? -0.586 -18.844 -15.945 1 97.19 44 GLY B CA 1
ATOM 3005 C C . GLY B 1 44 ? -0.584 -20.062 -16.859 1 97.19 44 GLY B C 1
ATOM 3006 O O . GLY B 1 44 ? -1.645 -20.578 -17.219 1 97.19 44 GLY B O 1
ATOM 3007 N N . ARG B 1 45 ? 0.582 -20.484 -17.219 1 97.06 45 ARG B N 1
ATOM 3008 C CA . ARG B 1 45 ? 0.687 -21.625 -18.125 1 97.06 45 ARG B CA 1
ATOM 3009 C C . ARG B 1 45 ? 0.108 -22.891 -17.484 1 97.06 45 ARG B C 1
ATOM 3011 O O . ARG B 1 45 ? -0.541 -23.688 -18.156 1 97.06 45 ARG B O 1
ATOM 3018 N N . TRP B 1 46 ? 0.325 -23.047 -16.234 1 98.19 46 TRP B N 1
ATOM 3019 C CA . TRP B 1 46 ? -0.24 -24.203 -15.539 1 98.19 46 TRP B CA 1
ATOM 3020 C C . TRP B 1 46 ? -1.762 -24.109 -15.492 1 98.19 46 TRP B C 1
ATOM 3022 O O . TRP B 1 46 ? -2.451 -25.125 -15.641 1 98.19 46 TRP B O 1
ATOM 3032 N N . LEU B 1 47 ? -2.268 -22.922 -15.266 1 98.62 47 LEU B N 1
ATOM 3033 C CA . LEU B 1 47 ? -3.713 -22.734 -15.312 1 98.62 47 LEU B CA 1
ATOM 3034 C C . LEU B 1 47 ? -4.27 -23.078 -16.688 1 98.62 47 LEU B C 1
ATOM 3036 O O . LEU B 1 47 ? -5.285 -23.766 -16.797 1 98.62 47 LEU B O 1
ATOM 3040 N N . LEU B 1 48 ? -3.559 -22.672 -17.719 1 98.56 48 LEU B N 1
ATOM 3041 C CA . LEU B 1 48 ? -4.008 -22.922 -19.078 1 98.56 48 LEU B CA 1
ATOM 3042 C C . LEU B 1 48 ? -3.953 -24.406 -19.406 1 98.56 48 LEU B C 1
ATOM 3044 O O . LEU B 1 48 ? -4.879 -24.953 -20 1 98.56 48 LEU B O 1
ATOM 3048 N N . GLU B 1 49 ? -2.816 -25.094 -19 1 98.44 49 GLU B N 1
ATOM 3049 C CA . GLU B 1 49 ? -2.707 -26.547 -19.188 1 98.44 49 GLU B CA 1
ATOM 3050 C C . GLU B 1 49 ? -3.904 -27.266 -18.578 1 98.44 49 GLU B C 1
ATOM 3052 O O . GLU B 1 49 ? -4.52 -28.109 -19.234 1 98.44 49 GLU B O 1
ATOM 3057 N N . SER B 1 50 ? -4.16 -26.953 -17.375 1 98.5 50 SER B N 1
ATOM 3058 C CA . SER B 1 50 ? -5.23 -27.609 -16.641 1 98.5 50 SER B CA 1
ATOM 3059 C C . SER B 1 50 ? -6.594 -27.297 -17.25 1 98.5 50 SER B C 1
ATOM 3061 O O . SER B 1 50 ? -7.441 -28.188 -17.359 1 98.5 50 SER B O 1
ATOM 3063 N N . LEU B 1 51 ? -6.816 -26.062 -17.609 1 98.31 51 LEU B N 1
ATOM 3064 C CA . LEU B 1 51 ? -8.094 -25.625 -18.141 1 98.31 51 LEU B CA 1
ATOM 3065 C C . LEU B 1 51 ? -8.383 -26.297 -19.484 1 98.31 51 LEU B C 1
ATOM 3067 O O . LEU B 1 51 ? -9.492 -26.781 -19.719 1 98.31 51 LEU B O 1
ATOM 3071 N N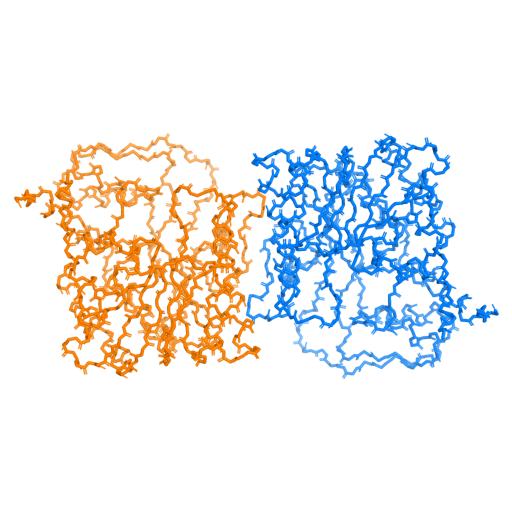 . CYS B 1 52 ? -7.434 -26.266 -20.422 1 98.19 52 CYS B N 1
ATOM 3072 C CA . CYS B 1 52 ? -7.586 -26.859 -21.734 1 98.19 52 CYS B CA 1
ATOM 3073 C C . CYS B 1 52 ? -7.887 -28.359 -21.625 1 98.19 52 CYS B C 1
ATOM 3075 O O . CYS B 1 52 ? -8.789 -28.859 -22.297 1 98.19 52 CYS B O 1
ATOM 3077 N N . HIS B 1 53 ? -7.094 -29 -20.766 1 98.5 53 HIS B N 1
ATOM 3078 C CA . HIS B 1 53 ? -7.293 -30.422 -20.578 1 98.5 53 HIS B CA 1
ATOM 3079 C C . HIS B 1 53 ? -8.672 -30.719 -20.016 1 98.5 53 HIS B C 1
ATOM 3081 O O . HIS B 1 53 ? -9.391 -31.578 -20.531 1 98.5 53 HIS B O 1
ATOM 3087 N N . ALA B 1 54 ? -9.031 -30.047 -18.938 1 98.5 54 ALA B N 1
ATOM 3088 C CA . ALA B 1 54 ? -10.32 -30.25 -18.297 1 98.5 54 ALA B CA 1
ATOM 3089 C C . ALA B 1 54 ? -11.469 -29.969 -19.266 1 98.5 54 ALA B C 1
ATOM 3091 O O . ALA B 1 54 ? -12.492 -30.656 -19.25 1 98.5 54 ALA B O 1
ATOM 3092 N N . ASN B 1 55 ? -11.32 -28.875 -20.062 1 98.5 55 ASN B N 1
ATOM 3093 C CA . ASN B 1 55 ? -12.344 -28.547 -21.047 1 98.5 55 ASN B CA 1
ATOM 3094 C C . ASN B 1 55 ? -12.609 -29.719 -22 1 98.5 55 ASN B C 1
ATOM 3096 O O . ASN B 1 55 ? -13.758 -30.016 -22.312 1 98.5 55 ASN B O 1
ATOM 3100 N N . ARG B 1 56 ? -11.586 -30.375 -22.484 1 97.56 56 ARG B N 1
ATOM 3101 C CA . ARG B 1 56 ? -11.688 -31.484 -23.422 1 97.56 56 ARG B CA 1
ATOM 3102 C C . ARG B 1 56 ? -12.297 -32.719 -22.75 1 97.56 56 ARG B C 1
ATOM 3104 O O . ARG B 1 56 ? -13.258 -33.281 -23.266 1 97.56 56 ARG B O 1
ATOM 3111 N N . VAL B 1 57 ? -11.789 -33.031 -21.578 1 97.88 57 VAL B N 1
ATOM 3112 C CA . VAL B 1 57 ? -12.117 -34.344 -20.984 1 97.88 57 VAL B CA 1
ATOM 3113 C C . VAL B 1 57 ? -13.477 -34.25 -20.312 1 97.88 57 VAL B C 1
ATOM 3115 O O . VAL B 1 57 ? -14.18 -35.281 -20.203 1 97.88 57 VAL B O 1
ATOM 3118 N N . LEU B 1 58 ? -13.852 -33.062 -19.844 1 98.19 58 LEU B N 1
ATOM 3119 C CA . LEU B 1 58 ? -15.109 -32.906 -19.125 1 98.19 58 LEU B CA 1
ATOM 3120 C C . LEU B 1 58 ? -16.156 -32.219 -20 1 98.19 58 LEU B C 1
ATOM 3122 O O . LEU B 1 58 ? -17.281 -31.969 -19.562 1 98.19 58 LEU B O 1
ATOM 3126 N N . ASP B 1 59 ? -15.859 -31.906 -21.234 1 97.94 59 ASP B N 1
ATOM 3127 C CA . ASP B 1 59 ? -16.75 -31.234 -22.172 1 97.94 59 ASP B CA 1
ATOM 3128 C C . ASP B 1 59 ? -17.391 -30 -21.547 1 97.94 59 ASP B C 1
ATOM 3130 O O . ASP B 1 59 ? -18.625 -29.891 -21.516 1 97.94 59 ASP B O 1
ATOM 3134 N N . LEU B 1 60 ? -16.562 -29.141 -21.047 1 98.38 60 LEU B N 1
ATOM 3135 C CA . LEU B 1 60 ? -17.031 -28 -20.266 1 98.38 60 LEU B CA 1
ATOM 3136 C C . LEU B 1 60 ? -17.547 -26.891 -21.156 1 98.38 60 LEU B C 1
ATOM 3138 O O . LEU B 1 60 ? -18.234 -25.984 -20.703 1 98.38 60 LEU B O 1
ATOM 3142 N N . GLN B 1 61 ? -17.266 -26.859 -22.438 1 98.06 61 GLN B N 1
ATOM 3143 C CA . GLN B 1 61 ? -17.656 -25.828 -23.391 1 98.06 61 GLN B CA 1
ATOM 3144 C C . GLN B 1 61 ? -17.234 -24.438 -22.906 1 98.06 61 GLN B C 1
ATOM 3146 O O . GLN B 1 61 ? -18.031 -23.5 -22.969 1 98.06 61 GLN B O 1
ATOM 3151 N N . LEU B 1 62 ? -16.109 -24.375 -22.297 1 97.19 62 LEU B N 1
ATOM 3152 C CA . LEU B 1 62 ? -15.664 -23.078 -21.812 1 97.19 62 LEU B CA 1
ATOM 3153 C C . LEU B 1 62 ? -14.719 -22.422 -22.812 1 97.19 62 LEU B C 1
ATOM 3155 O O . LEU B 1 62 ? -14.234 -23.078 -23.734 1 97.19 62 LEU B O 1
ATOM 3159 N N . ASN B 1 63 ? -14.516 -21.062 -22.703 1 97.31 63 ASN B N 1
ATOM 3160 C CA . ASN B 1 63 ? -13.578 -20.266 -23.484 1 97.31 63 ASN B CA 1
ATOM 3161 C C . ASN B 1 63 ? -12.719 -19.375 -22.609 1 97.31 63 ASN B C 1
ATOM 3163 O O . ASN B 1 63 ? -13.203 -18.828 -21.609 1 97.31 63 ASN B O 1
ATOM 3167 N N . ALA B 1 64 ? -11.484 -19.344 -22.984 1 98.25 64 ALA B N 1
ATOM 3168 C CA . ALA B 1 64 ? -10.555 -18.484 -22.25 1 98.25 64 ALA B CA 1
ATOM 3169 C C . ALA B 1 64 ? -9.906 -17.469 -23.188 1 98.25 64 ALA B C 1
ATOM 3171 O O . ALA B 1 64 ? -9.461 -17.828 -24.281 1 98.25 64 ALA B O 1
ATOM 3172 N N . THR B 1 65 ? -10.016 -16.188 -22.859 1 98.56 65 THR B N 1
ATOM 3173 C CA . THR B 1 65 ? -9.297 -15.125 -23.547 1 98.56 65 THR B CA 1
ATOM 3174 C C . THR B 1 65 ? -8.086 -14.672 -22.734 1 98.56 65 THR B C 1
ATOM 3176 O O . THR B 1 65 ? -8.234 -14.219 -21.594 1 98.56 65 THR B O 1
ATOM 3179 N N . VAL B 1 66 ? -6.883 -14.797 -23.312 1 98.31 66 VAL B N 1
ATOM 3180 C CA . VAL B 1 66 ? -5.637 -14.523 -22.609 1 98.31 66 VAL B CA 1
ATOM 3181 C C . VAL B 1 66 ? -5.004 -13.242 -23.156 1 98.31 66 VAL B C 1
ATOM 3183 O O . VAL B 1 66 ? -4.688 -13.156 -24.344 1 98.31 66 VAL B O 1
ATOM 3186 N N . LEU B 1 67 ? -4.855 -12.25 -22.281 1 98.06 67 LEU B N 1
ATOM 3187 C CA . LEU B 1 67 ? -4.141 -11.023 -22.609 1 98.06 67 LEU B CA 1
ATOM 3188 C C . LEU B 1 67 ? -2.635 -11.219 -22.469 1 98.06 67 LEU B C 1
ATOM 3190 O O . LEU B 1 67 ? -2.16 -11.719 -21.453 1 98.06 67 LEU B O 1
ATOM 3194 N N . SER B 1 68 ? -1.907 -10.938 -23.484 1 96.19 68 SER B N 1
ATOM 3195 C CA . SER B 1 68 ? -0.454 -11.055 -23.469 1 96.19 68 SER B CA 1
ATOM 3196 C C . SER B 1 68 ? 0.206 -9.898 -24.203 1 96.19 68 SER B C 1
ATOM 3198 O O . SER B 1 68 ? -0.32 -9.422 -25.219 1 96.19 68 SER B O 1
ATOM 3200 N N . ARG B 1 69 ? 1.401 -9.453 -23.703 1 93.75 69 ARG B N 1
ATOM 3201 C CA . ARG B 1 69 ? 2.174 -8.43 -24.406 1 93.75 69 ARG B CA 1
ATOM 3202 C C . ARG B 1 69 ? 2.832 -8.992 -25.656 1 93.75 69 ARG B C 1
ATOM 3204 O O . ARG B 1 69 ? 3.111 -8.25 -26.594 1 93.75 69 ARG B O 1
ATOM 3211 N N . LYS B 1 70 ? 3.012 -10.359 -25.672 1 94.81 70 LYS B N 1
ATOM 3212 C CA . LYS B 1 70 ? 3.705 -11.016 -26.766 1 94.81 70 LYS B CA 1
ATOM 3213 C C . LYS B 1 70 ? 3.018 -12.328 -27.141 1 94.81 70 LYS B C 1
ATOM 3215 O O . LYS B 1 70 ? 3.621 -13.398 -27.062 1 94.81 70 LYS B O 1
ATOM 3220 N N . PRO B 1 71 ? 1.817 -12.18 -27.688 1 96.06 71 PRO B N 1
ATOM 3221 C CA . PRO B 1 71 ? 1.061 -13.398 -27.969 1 96.06 71 PRO B CA 1
ATOM 3222 C C . PRO B 1 71 ? 1.714 -14.258 -29.062 1 96.06 71 PRO B C 1
ATOM 3224 O O . PRO B 1 71 ? 1.629 -15.492 -29.016 1 96.06 71 PRO B O 1
ATOM 3227 N N . ALA B 1 72 ? 2.365 -13.617 -30.016 1 96.38 72 ALA B N 1
ATOM 3228 C CA . ALA B 1 72 ? 3.01 -14.375 -31.094 1 96.38 72 ALA B CA 1
ATOM 3229 C C . ALA B 1 72 ? 4.152 -15.227 -30.547 1 96.38 72 ALA B C 1
ATOM 3231 O O . ALA B 1 72 ? 4.316 -16.375 -30.953 1 96.38 72 ALA B O 1
ATOM 3232 N N . GLU B 1 73 ? 4.91 -14.664 -29.688 1 95.69 73 GLU B N 1
ATOM 3233 C CA . GLU B 1 73 ? 5.996 -15.414 -29.062 1 95.69 73 GLU B CA 1
ATOM 3234 C C . GLU B 1 73 ? 5.457 -16.594 -28.25 1 95.69 73 GLU B C 1
ATOM 3236 O O . GLU B 1 73 ? 6.031 -17.688 -28.281 1 95.69 73 GLU B O 1
ATOM 3241 N N . PHE B 1 74 ? 4.406 -16.328 -27.562 1 96.38 74 PHE B N 1
ATOM 3242 C CA . PHE B 1 74 ? 3.787 -17.391 -26.781 1 96.38 74 PHE B CA 1
ATOM 3243 C C . PHE B 1 74 ? 3.293 -18.516 -27.703 1 96.38 74 PHE B C 1
ATOM 3245 O O . PHE B 1 74 ? 3.477 -19.688 -27.406 1 96.38 74 PHE B O 1
ATOM 3252 N N . ALA B 1 75 ? 2.701 -18.172 -28.797 1 97.06 75 ALA B N 1
ATOM 3253 C CA . ALA B 1 75 ? 2.166 -19.141 -29.734 1 97.06 75 ALA B CA 1
ATOM 3254 C C . ALA B 1 75 ? 3.281 -19.984 -30.344 1 97.06 75 ALA B C 1
ATOM 3256 O O . ALA B 1 75 ? 3.09 -21.172 -30.625 1 97.06 75 ALA B O 1
ATOM 3257 N N . GLU B 1 76 ? 4.391 -19.359 -30.516 1 96.31 76 GLU B N 1
ATOM 3258 C CA . GLU B 1 76 ? 5.547 -20.078 -31.047 1 96.31 76 GLU B CA 1
ATOM 3259 C C . GLU B 1 76 ? 6.094 -21.062 -30.016 1 96.31 76 GLU B C 1
ATOM 3261 O O . GLU B 1 76 ? 6.418 -22.203 -30.344 1 96.31 76 GLU B O 1
ATOM 3266 N N . LYS B 1 77 ? 6.145 -20.656 -28.812 1 95.25 77 LYS B N 1
ATOM 3267 C CA . LYS B 1 77 ? 6.773 -21.438 -27.766 1 95.25 77 LYS B CA 1
ATOM 3268 C C . LYS B 1 77 ? 5.82 -22.516 -27.25 1 95.25 77 LYS B C 1
ATOM 3270 O O . LYS B 1 77 ? 6.254 -23.609 -26.859 1 95.25 77 LYS B O 1
ATOM 3275 N N . TYR B 1 78 ? 4.59 -22.156 -27.188 1 97.06 78 TYR B N 1
ATOM 3276 C CA . TYR B 1 78 ? 3.586 -23.047 -26.625 1 97.06 78 TYR B CA 1
ATOM 3277 C C . TYR B 1 78 ? 2.387 -23.172 -27.562 1 97.06 78 TYR B C 1
ATOM 3279 O O . TYR B 1 78 ? 1.262 -22.844 -27.188 1 97.06 78 TYR B O 1
ATOM 3287 N N . PRO B 1 79 ? 2.607 -23.766 -28.75 1 96.94 79 PRO B N 1
ATOM 3288 C CA . PRO B 1 79 ? 1.539 -23.844 -29.75 1 96.94 79 PRO B CA 1
ATOM 3289 C C . PRO B 1 79 ? 0.349 -24.672 -29.281 1 96.94 79 PRO B C 1
ATOM 3291 O O . PRO B 1 79 ? -0.792 -24.391 -29.641 1 96.94 79 PRO B O 1
ATOM 3294 N N . HIS B 1 80 ? 0.557 -25.734 -28.469 1 96.25 80 HIS B N 1
ATOM 3295 C CA . HIS B 1 80 ? -0.524 -26.594 -28.016 1 96.25 80 HIS B CA 1
ATOM 3296 C C . HIS B 1 80 ? -1.501 -25.828 -27.125 1 96.25 80 HIS B C 1
ATOM 3298 O O . HIS B 1 80 ? -2.682 -26.188 -27.047 1 96.25 80 HIS B O 1
ATOM 3304 N N . LEU B 1 81 ? -1.045 -24.781 -26.438 1 97.62 81 LEU B N 1
ATOM 3305 C CA . LEU B 1 81 ? -1.906 -23.938 -25.625 1 97.62 81 LEU B CA 1
ATOM 3306 C C . LEU B 1 81 ? -2.514 -22.812 -26.453 1 97.62 81 LEU B C 1
ATOM 3308 O O . LEU B 1 81 ? -3.727 -22.594 -26.422 1 97.62 81 LEU B O 1
ATOM 3312 N N . ALA B 1 82 ? -1.625 -22.172 -27.234 1 97.44 82 ALA B N 1
ATOM 3313 C CA . ALA B 1 82 ? -2.027 -20.984 -27.984 1 97.44 82 ALA B CA 1
ATOM 3314 C C . ALA B 1 82 ? -3.088 -21.328 -29.031 1 97.44 82 ALA B C 1
ATOM 3316 O O . ALA B 1 82 ? -3.963 -20.516 -29.328 1 97.44 82 ALA B O 1
ATOM 3317 N N . HIS B 1 83 ? -3.018 -22.562 -29.547 1 96.5 83 HIS B N 1
ATOM 3318 C CA . HIS B 1 83 ? -3.904 -22.938 -30.641 1 96.5 83 HIS B CA 1
ATOM 3319 C C . HIS B 1 83 ? -5.004 -23.875 -30.156 1 96.5 83 HIS B C 1
ATOM 3321 O O . HIS B 1 83 ? -5.727 -24.453 -30.969 1 96.5 83 HIS B O 1
ATOM 3327 N N . ASP B 1 84 ? -5.043 -24.094 -28.844 1 97.5 84 ASP B N 1
ATOM 3328 C CA . ASP B 1 84 ? -6.172 -24.859 -28.328 1 97.5 84 ASP B CA 1
ATOM 3329 C C . ASP B 1 84 ? -7.5 -24.219 -28.719 1 97.5 84 ASP B C 1
ATOM 3331 O O . ASP B 1 84 ? -7.637 -22.984 -28.672 1 97.5 84 ASP B O 1
ATOM 3335 N N . PRO B 1 85 ? -8.5 -24.953 -29.078 1 96.62 85 PRO B N 1
ATOM 3336 C CA . PRO B 1 85 ? -9.766 -24.391 -29.578 1 96.62 85 PRO B CA 1
ATOM 3337 C C . PRO B 1 85 ? -10.461 -23.5 -28.547 1 96.62 85 PRO B C 1
ATOM 3339 O O . PRO B 1 85 ? -11.227 -22.609 -28.922 1 96.62 85 PRO B O 1
ATOM 3342 N N . CYS B 1 86 ? -10.25 -23.75 -27.281 1 97.25 86 CYS B N 1
ATOM 3343 C CA . CYS B 1 86 ? -10.945 -22.969 -26.266 1 97.25 86 CYS B CA 1
ATOM 3344 C C . CYS B 1 86 ? -10.172 -21.703 -25.922 1 97.25 86 CYS B C 1
ATOM 3346 O O . CYS B 1 86 ? -10.609 -20.922 -25.078 1 97.25 86 CYS B O 1
ATOM 3348 N N . MET B 1 87 ? -9.055 -21.453 -26.625 1 97.75 87 MET B N 1
ATOM 3349 C CA . MET B 1 87 ? -8.172 -20.359 -26.25 1 97.75 87 MET B CA 1
ATOM 3350 C C . MET B 1 87 ? -8.195 -19.25 -27.297 1 97.75 87 MET B C 1
ATOM 3352 O O . MET B 1 87 ? -8.188 -19.531 -28.5 1 97.75 87 MET B O 1
ATOM 3356 N N . THR B 1 88 ? -8.312 -18.031 -26.891 1 97.69 88 THR B N 1
ATOM 3357 C CA . THR B 1 88 ? -8.117 -16.844 -27.719 1 97.69 88 THR B CA 1
ATOM 3358 C C . THR B 1 88 ? -7.035 -15.945 -27.109 1 97.69 88 THR B C 1
ATOM 3360 O O . THR B 1 88 ? -7.105 -15.578 -25.938 1 97.69 88 THR B O 1
ATOM 3363 N N . LEU B 1 89 ? -6.047 -15.617 -27.906 1 97.81 89 LEU B N 1
ATOM 3364 C CA . LEU B 1 89 ? -5 -14.695 -27.469 1 97.81 89 LEU B CA 1
ATOM 3365 C C . LEU B 1 89 ? -5.27 -13.281 -27.969 1 97.81 89 LEU B C 1
ATOM 3367 O O . LEU B 1 89 ? -5.629 -13.086 -29.125 1 97.81 89 LEU B O 1
ATOM 3371 N N . ILE B 1 90 ? -5.16 -12.336 -27.062 1 97.5 90 ILE B N 1
ATOM 3372 C CA . ILE B 1 90 ? -5.246 -10.938 -27.484 1 97.5 90 ILE B CA 1
ATOM 3373 C C . ILE B 1 90 ? -3.996 -10.188 -27.016 1 97.5 90 ILE B C 1
ATOM 3375 O O . ILE B 1 90 ? -3.445 -10.484 -25.953 1 97.5 90 ILE B O 1
ATOM 3379 N N . LYS B 1 91 ? -3.551 -9.25 -27.859 1 97.25 91 LYS B N 1
ATOM 3380 C CA . LYS B 1 91 ? -2.348 -8.477 -27.562 1 97.25 91 LYS B CA 1
ATOM 3381 C C . LYS B 1 91 ? -2.68 -7.23 -26.75 1 97.25 91 LYS B C 1
ATOM 3383 O O . LYS B 1 91 ? -3.633 -6.516 -27.062 1 97.25 91 LYS B O 1
ATOM 3388 N N . GLY B 1 92 ? -1.908 -7 -25.672 1 96.38 92 GLY B N 1
ATOM 3389 C CA . GLY B 1 92 ? -2.078 -5.77 -24.906 1 96.38 92 GLY B CA 1
ATOM 3390 C C . GLY B 1 92 ? -1.325 -5.766 -23.594 1 96.38 92 GLY B C 1
ATOM 3391 O O . GLY B 1 92 ? -0.804 -6.797 -23.172 1 96.38 92 GLY B O 1
ATOM 3392 N N . ASP B 1 93 ? -1.199 -4.602 -23.016 1 95.62 93 ASP B N 1
ATOM 3393 C CA . ASP B 1 93 ? -0.677 -4.375 -21.672 1 95.62 93 ASP B CA 1
ATOM 3394 C C . ASP B 1 93 ? -1.811 -4.184 -20.672 1 95.62 93 ASP B C 1
ATOM 3396 O O . ASP B 1 93 ? -2.814 -3.537 -20.984 1 95.62 93 ASP B O 1
ATOM 3400 N N . VAL B 1 94 ? -1.633 -4.758 -19.484 1 96.31 94 VAL B N 1
ATOM 3401 C CA . VAL B 1 94 ? -2.707 -4.715 -18.5 1 96.31 94 VAL B CA 1
ATOM 3402 C C . VAL B 1 94 ? -3.053 -3.262 -18.188 1 96.31 94 VAL B C 1
ATOM 3404 O O . VAL B 1 94 ? -4.16 -2.967 -17.734 1 96.31 94 VAL B O 1
ATOM 3407 N N . ARG B 1 95 ? -2.133 -2.289 -18.344 1 94.25 95 ARG B N 1
ATOM 3408 C CA . ARG B 1 95 ? -2.324 -0.9 -17.938 1 94.25 95 ARG B CA 1
ATOM 3409 C C . ARG B 1 95 ? -3.23 -0.164 -18.922 1 94.25 95 ARG B C 1
ATOM 3411 O O . ARG B 1 95 ? -3.781 0.889 -18.594 1 94.25 95 ARG B O 1
ATOM 3418 N N . ASP B 1 96 ? -3.371 -0.775 -20.172 1 94.81 96 ASP B N 1
ATOM 3419 C CA . ASP B 1 96 ? -4.094 0.042 -21.141 1 94.81 96 ASP B CA 1
ATOM 3420 C C . ASP B 1 96 ? -4.711 -0.825 -22.234 1 94.81 96 ASP B C 1
ATOM 3422 O O . ASP B 1 96 ? -5.027 -0.331 -23.328 1 94.81 96 ASP B O 1
ATOM 3426 N N . PHE B 1 97 ? -4.898 -2.096 -22.031 1 96.88 97 PHE B N 1
ATOM 3427 C CA . PHE B 1 97 ? -5.457 -2.998 -23.031 1 96.88 97 PHE B CA 1
ATOM 3428 C C . PHE B 1 97 ? -6.898 -2.625 -23.359 1 96.88 97 PHE B C 1
ATOM 3430 O O . PHE B 1 97 ? -7.551 -1.917 -22.578 1 96.88 97 PHE B O 1
ATOM 3437 N N . SER B 1 98 ? -7.316 -3.049 -24.562 1 95.75 98 SER B N 1
ATOM 3438 C CA . SER B 1 98 ? -8.711 -3.02 -24.984 1 95.75 98 SER B CA 1
ATOM 3439 C C . SER B 1 98 ? -9.18 -4.398 -25.438 1 95.75 98 SER B C 1
ATOM 3441 O O . SER B 1 98 ? -8.414 -5.164 -26.016 1 95.75 98 SER B O 1
ATOM 3443 N N . CYS B 1 99 ? -10.32 -4.785 -25 1 95.19 99 CYS B N 1
ATOM 3444 C CA . CYS B 1 99 ? -10.93 -6.055 -25.375 1 95.19 99 CYS B CA 1
ATOM 3445 C C . CYS B 1 99 ? -12.375 -5.852 -25.828 1 95.19 99 CYS B C 1
ATOM 3447 O O . CYS B 1 99 ? -13.195 -5.309 -25.078 1 95.19 99 CYS B O 1
ATOM 3449 N N . LYS B 1 100 ? -12.703 -6.293 -27.047 1 92.19 100 LYS B N 1
ATOM 3450 C CA . LYS B 1 100 ? -14.023 -6.094 -27.641 1 92.19 100 LYS B CA 1
ATOM 3451 C C . LYS B 1 100 ? -14.961 -7.254 -27.297 1 92.19 100 LYS B C 1
ATOM 3453 O O . LYS B 1 100 ? -16.172 -7.152 -27.484 1 92.19 100 LYS B O 1
ATOM 3458 N N . GLN B 1 101 ? -14.375 -8.359 -26.938 1 93.81 101 GLN B N 1
ATOM 3459 C CA . GLN B 1 101 ? -15.195 -9.508 -26.562 1 93.81 101 GLN B CA 1
ATOM 3460 C C . GLN B 1 101 ? -16.062 -9.203 -25.344 1 93.81 101 GLN B C 1
ATOM 3462 O O . GLN B 1 101 ? -15.688 -8.375 -24.5 1 93.81 101 GLN B O 1
ATOM 3467 N N . GLU B 1 102 ? -17.25 -9.859 -25.312 1 94.19 102 GLU B N 1
ATOM 3468 C CA . GLU B 1 102 ? -18.188 -9.648 -24.234 1 94.19 102 GLU B CA 1
ATOM 3469 C C . GLU B 1 102 ? -18.625 -10.969 -23.609 1 94.19 102 GLU B C 1
ATOM 3471 O O . GLU B 1 102 ? -18.25 -12.039 -24.078 1 94.19 102 GLU B O 1
ATOM 3476 N N . GLY B 1 103 ? -19.281 -10.844 -22.5 1 95.94 103 GLY B N 1
ATOM 3477 C CA . GLY B 1 103 ? -19.953 -12 -21.891 1 95.94 103 GLY B CA 1
ATOM 3478 C C . GLY B 1 103 ? -19.047 -12.781 -20.953 1 95.94 103 GLY B C 1
ATOM 3479 O O . GLY B 1 103 ? -19.312 -13.953 -20.672 1 95.94 103 GLY B O 1
ATOM 3480 N N . PHE B 1 104 ? -17.984 -12.18 -20.531 1 98.25 104 PHE B N 1
ATOM 3481 C CA . PHE B 1 104 ? -17.125 -12.859 -19.578 1 98.25 104 PHE B CA 1
ATOM 3482 C C . PHE B 1 104 ? -17.844 -13.086 -18.25 1 98.25 104 PHE B C 1
ATOM 3484 O O . PHE B 1 104 ? -18.516 -12.188 -17.734 1 98.25 104 PHE B O 1
ATOM 3491 N N . SER B 1 105 ? -17.734 -14.281 -17.719 1 98.12 105 SER B N 1
ATOM 3492 C CA . SER B 1 105 ? -18.297 -14.594 -16.422 1 98.12 105 SER B CA 1
ATOM 3493 C C . SER B 1 105 ? -17.25 -14.547 -15.328 1 98.12 105 SER B C 1
ATOM 3495 O O . SER B 1 105 ? -17.547 -14.273 -14.164 1 98.12 105 SER B O 1
ATOM 3497 N N . HIS B 1 106 ? -16.031 -14.883 -15.672 1 98.62 106 HIS B N 1
ATOM 3498 C CA . HIS B 1 106 ? -14.906 -14.969 -14.742 1 98.62 106 HIS B CA 1
ATOM 3499 C C . HIS B 1 106 ? -13.695 -14.219 -15.273 1 98.62 106 HIS B C 1
ATOM 3501 O O . HIS B 1 106 ? -13.562 -14.008 -16.484 1 98.62 106 HIS B O 1
ATOM 3507 N N . ALA B 1 107 ? -12.852 -13.773 -14.367 1 98.75 107 ALA B N 1
ATOM 3508 C CA . ALA B 1 107 ? -11.539 -13.25 -14.727 1 98.75 107 ALA B CA 1
ATOM 3509 C C . ALA B 1 107 ? -10.461 -13.758 -13.766 1 98.75 107 ALA B C 1
ATOM 3511 O O . ALA B 1 107 ? -10.742 -14.023 -12.594 1 98.75 107 ALA B O 1
ATOM 3512 N N . ILE B 1 108 ? -9.297 -14 -14.258 1 98.88 108 ILE B N 1
ATOM 3513 C CA . ILE B 1 108 ? -8.102 -14.297 -13.484 1 98.88 108 ILE B CA 1
ATOM 3514 C C . ILE B 1 108 ? -7.02 -13.266 -13.789 1 98.88 108 ILE B C 1
ATOM 3516 O O . ILE B 1 108 ? -6.551 -13.156 -14.922 1 98.88 108 ILE B O 1
ATOM 3520 N N . HIS B 1 109 ? -6.691 -12.5 -12.766 1 98.62 109 HIS B N 1
ATOM 3521 C CA . HIS B 1 109 ? -5.637 -11.5 -12.906 1 98.62 109 HIS B CA 1
ATOM 3522 C C . HIS B 1 109 ? -4.316 -12.008 -12.336 1 98.62 109 HIS B C 1
ATOM 3524 O O . HIS B 1 109 ? -4.031 -11.812 -11.148 1 98.62 109 HIS B O 1
ATOM 3530 N N . ALA B 1 110 ? -3.488 -12.492 -13.234 1 97.38 110 ALA B N 1
ATOM 3531 C CA . ALA B 1 110 ? -2.238 -13.125 -12.812 1 97.38 110 ALA B CA 1
ATOM 3532 C C . ALA B 1 110 ? -1.031 -12.352 -13.344 1 97.38 110 ALA B C 1
ATOM 3534 O O . ALA B 1 110 ? 0.112 -12.773 -13.141 1 97.38 110 ALA B O 1
ATOM 3535 N N . ALA B 1 111 ? -1.336 -11.266 -14.016 1 92.25 111 ALA B N 1
ATOM 3536 C CA . ALA B 1 111 ? -0.242 -10.5 -14.609 1 92.25 111 ALA B CA 1
ATOM 3537 C C . ALA B 1 111 ? 0.528 -9.727 -13.539 1 92.25 111 ALA B C 1
ATOM 3539 O O . ALA B 1 111 ? -0.071 -9.039 -12.703 1 92.25 111 ALA B O 1
ATOM 3540 N N . THR B 1 112 ? 1.598 -10.031 -13.234 1 74.62 112 THR B N 1
ATOM 3541 C CA . THR B 1 112 ? 2.496 -9.164 -12.477 1 74.62 112 THR B CA 1
ATOM 3542 C C . THR B 1 112 ? 3.902 -9.195 -13.07 1 74.62 112 THR B C 1
ATOM 3544 O O . THR B 1 112 ? 4.297 -10.188 -13.688 1 74.62 112 THR B O 1
ATOM 3547 N N . ASP B 1 113 ? 4.406 -8.094 -13.383 1 62.16 113 ASP B N 1
ATOM 3548 C CA . ASP B 1 113 ? 5.703 -8.078 -14.055 1 62.16 113 ASP B CA 1
ATOM 3549 C C . ASP B 1 113 ? 6.832 -8.375 -13.07 1 62.16 113 ASP B C 1
ATOM 3551 O O . ASP B 1 113 ? 7.387 -7.457 -12.461 1 62.16 113 ASP B O 1
ATOM 3555 N N . VAL B 1 114 ? 6.863 -9.617 -12.43 1 51.84 114 VAL B N 1
ATOM 3556 C CA . VAL B 1 114 ? 8.016 -9.938 -11.594 1 51.84 114 VAL B CA 1
ATOM 3557 C C . VAL B 1 114 ? 9.242 -10.18 -12.469 1 51.84 114 VAL B C 1
ATOM 3559 O O . VAL B 1 114 ? 10.305 -10.555 -11.969 1 51.84 114 VAL B O 1
ATOM 3562 N N . VAL B 1 115 ? 8.969 -9.898 -13.812 1 48.41 115 VAL B N 1
ATOM 3563 C CA . VAL B 1 115 ? 10.125 -10.211 -14.656 1 48.41 115 VAL B CA 1
ATOM 3564 C C . VAL B 1 115 ? 11.266 -9.242 -14.352 1 48.41 115 VAL B C 1
ATOM 3566 O O . VAL B 1 115 ? 11.047 -8.039 -14.234 1 48.41 115 VAL B O 1
ATOM 3569 N N . ALA B 1 116 ? 12.398 -9.727 -14.031 1 48.69 116 ALA B N 1
ATOM 3570 C CA . ALA B 1 116 ? 13.719 -9.258 -13.641 1 48.69 116 ALA B CA 1
ATOM 3571 C C . ALA B 1 116 ? 14.086 -7.969 -14.367 1 48.69 116 ALA B C 1
ATOM 3573 O O . ALA B 1 116 ? 14.844 -7.145 -13.844 1 48.69 116 ALA B O 1
ATOM 3574 N N . SER B 1 117 ? 13.383 -7.652 -15.477 1 58.66 117 SER B N 1
ATOM 3575 C CA . SER B 1 117 ? 13.961 -6.543 -16.234 1 58.66 117 SER B CA 1
ATOM 3576 C C . SER B 1 117 ? 13.297 -5.219 -15.867 1 58.66 117 SER B C 1
ATOM 3578 O O . SER B 1 117 ? 13.789 -4.152 -16.234 1 58.66 117 SER B O 1
ATOM 3580 N N . HIS B 1 118 ? 12.477 -5.324 -14.836 1 79.12 118 HIS B N 1
ATOM 3581 C CA . HIS B 1 118 ? 11.781 -4.07 -14.586 1 79.12 118 HIS B CA 1
ATOM 3582 C C . HIS B 1 118 ? 12.297 -3.396 -13.32 1 79.12 118 HIS B C 1
ATOM 3584 O O . HIS B 1 118 ? 12.688 -4.074 -12.367 1 79.12 118 HIS B O 1
ATOM 3590 N N . THR B 1 119 ? 12.422 -2.078 -13.414 1 88.88 119 THR B N 1
ATOM 3591 C CA . THR B 1 119 ? 12.734 -1.278 -12.234 1 88.88 119 THR B CA 1
ATOM 3592 C C . THR B 1 119 ? 11.641 -1.413 -11.188 1 88.88 119 THR B C 1
ATOM 3594 O O . THR B 1 119 ? 10.508 -1.77 -11.508 1 88.88 119 THR B O 1
ATOM 3597 N N . PRO B 1 120 ? 12.016 -1.224 -9.969 1 93.88 120 PRO B N 1
ATOM 3598 C CA . PRO B 1 120 ? 11 -1.256 -8.906 1 93.88 120 PRO B CA 1
ATOM 3599 C C . PRO B 1 120 ? 9.797 -0.363 -9.211 1 93.88 120 PRO B C 1
ATOM 3601 O O . PRO B 1 120 ? 8.656 -0.759 -8.977 1 93.88 120 PRO B O 1
ATOM 3604 N N . LEU B 1 121 ? 10.039 0.79 -9.742 1 94.44 121 LEU B N 1
ATOM 3605 C CA . LEU B 1 121 ? 8.961 1.716 -10.07 1 94.44 121 LEU B CA 1
ATOM 3606 C C . LEU B 1 121 ? 8.039 1.129 -11.141 1 94.44 121 LEU B C 1
ATOM 3608 O O . LEU B 1 121 ? 6.82 1.254 -11.047 1 94.44 121 LEU B O 1
ATOM 3612 N N . GLU B 1 122 ? 8.633 0.497 -12.117 1 92.81 122 GLU B N 1
ATOM 3613 C CA . GLU B 1 122 ? 7.832 -0.124 -13.172 1 92.81 122 GLU B CA 1
ATOM 3614 C C . GLU B 1 122 ? 6.996 -1.279 -12.625 1 92.81 122 GLU B C 1
ATOM 3616 O O . GLU B 1 122 ? 5.836 -1.448 -13 1 92.81 122 GLU B O 1
ATOM 3621 N N . VAL B 1 123 ? 7.637 -2.092 -11.781 1 94.5 123 VAL B N 1
ATOM 3622 C CA . VAL B 1 123 ? 6.93 -3.203 -11.156 1 94.5 123 VAL B CA 1
ATOM 3623 C C . VAL B 1 123 ? 5.707 -2.682 -10.398 1 94.5 123 VAL B C 1
ATOM 3625 O O . VAL B 1 123 ? 4.609 -3.223 -10.539 1 94.5 123 VAL B O 1
ATOM 3628 N N . PHE B 1 124 ? 5.879 -1.651 -9.656 1 95.62 124 PHE B N 1
ATOM 3629 C CA . PHE B 1 124 ? 4.797 -1.058 -8.875 1 95.62 124 PHE B CA 1
ATOM 3630 C C . PHE B 1 124 ? 3.703 -0.52 -9.789 1 95.62 124 PHE B C 1
ATOM 3632 O O . PHE B 1 124 ? 2.521 -0.81 -9.586 1 95.62 124 PHE B O 1
ATOM 3639 N N . ASP B 1 125 ? 4.055 0.196 -10.836 1 92.75 125 ASP B N 1
ATOM 3640 C CA . ASP B 1 125 ? 3.104 0.803 -11.766 1 92.75 125 ASP B CA 1
ATOM 3641 C C . ASP B 1 125 ? 2.273 -0.262 -12.477 1 92.75 125 ASP B C 1
ATOM 3643 O O . ASP B 1 125 ? 1.046 -0.158 -12.539 1 92.75 125 ASP B O 1
ATOM 3647 N N . VAL B 1 126 ? 2.973 -1.242 -12.93 1 93.44 126 VAL B N 1
ATOM 3648 C CA . VAL B 1 126 ? 2.285 -2.301 -13.664 1 93.44 126 VAL B CA 1
ATOM 3649 C C . VAL B 1 126 ? 1.31 -3.021 -12.734 1 93.44 126 VAL B C 1
ATOM 3651 O O . VAL B 1 126 ? 0.187 -3.34 -13.133 1 93.44 126 VAL B O 1
ATOM 3654 N N . THR B 1 127 ? 1.727 -3.262 -11.539 1 96.12 127 THR B N 1
ATOM 3655 C CA . THR B 1 127 ? 0.886 -3.996 -10.602 1 96.12 127 THR B CA 1
ATOM 3656 C C . THR B 1 127 ? -0.338 -3.17 -10.211 1 96.12 127 THR B C 1
ATOM 3658 O O . THR B 1 127 ? -1.472 -3.646 -10.312 1 96.12 127 THR B O 1
ATOM 3661 N N . VAL B 1 128 ? -0.146 -1.92 -9.883 1 96.31 128 VAL B N 1
ATOM 3662 C CA . VAL B 1 128 ? -1.229 -1.101 -9.344 1 96.31 128 VAL B CA 1
ATOM 3663 C C . VAL B 1 128 ? -2.127 -0.623 -10.484 1 96.31 128 VAL B C 1
ATOM 3665 O O . VAL B 1 128 ? -3.336 -0.872 -10.477 1 96.31 128 VAL B O 1
ATOM 3668 N N . ALA B 1 129 ? -1.556 0.025 -11.477 1 94.56 129 ALA B N 1
ATOM 3669 C CA . ALA B 1 129 ? -2.342 0.552 -12.594 1 94.56 129 ALA B CA 1
ATOM 3670 C C . ALA B 1 129 ? -2.955 -0.577 -13.414 1 94.56 129 ALA B C 1
ATOM 3672 O O . ALA B 1 129 ? -4.07 -0.446 -13.93 1 94.56 129 ALA B O 1
ATOM 3673 N N . GLY B 1 130 ? -2.146 -1.64 -13.562 1 95.88 130 GLY B N 1
ATOM 3674 C CA . GLY B 1 130 ? -2.674 -2.791 -14.281 1 95.88 130 GLY B CA 1
ATOM 3675 C C . GLY B 1 130 ? -3.879 -3.414 -13.602 1 95.88 130 GLY B C 1
ATOM 3676 O O . GLY B 1 130 ? -4.887 -3.699 -14.25 1 95.88 130 GLY B O 1
ATOM 3677 N N . THR B 1 131 ? -3.771 -3.592 -12.273 1 97.31 131 THR B N 1
ATOM 3678 C CA . THR B 1 131 ? -4.895 -4.137 -11.523 1 97.31 131 THR B CA 1
ATOM 3679 C C . THR B 1 131 ? -6.113 -3.227 -11.633 1 97.31 131 THR B C 1
ATOM 3681 O O . THR B 1 131 ? -7.23 -3.699 -11.859 1 97.31 131 THR B O 1
ATOM 3684 N N . ARG B 1 132 ? -5.883 -1.924 -11.477 1 96.81 132 ARG B N 1
ATOM 3685 C CA . ARG B 1 132 ? -6.965 -0.948 -11.57 1 96.81 132 ARG B CA 1
ATOM 3686 C C . ARG B 1 132 ? -7.676 -1.054 -12.914 1 96.81 132 ARG B C 1
ATOM 3688 O O . ARG B 1 132 ? -8.906 -1.03 -12.977 1 96.81 132 ARG B O 1
ATOM 3695 N N . HIS B 1 133 ? -6.949 -1.18 -13.969 1 96.88 133 HIS B N 1
ATOM 3696 C CA . HIS B 1 133 ? -7.508 -1.259 -15.312 1 96.88 133 HIS B CA 1
ATOM 3697 C C . HIS B 1 133 ? -8.273 -2.562 -15.516 1 96.88 133 HIS B C 1
ATOM 3699 O O . HIS B 1 133 ? -9.359 -2.566 -16.109 1 96.88 133 HIS B O 1
ATOM 3705 N N . VAL B 1 134 ? -7.738 -3.629 -15.023 1 97.88 134 VAL B N 1
ATOM 3706 C CA . VAL B 1 134 ? -8.383 -4.934 -15.148 1 97.88 134 VAL B CA 1
ATOM 3707 C C . VAL B 1 134 ? -9.703 -4.934 -14.383 1 97.88 134 VAL B C 1
ATOM 3709 O O . VAL B 1 134 ? -10.711 -5.457 -14.867 1 97.88 134 VAL B O 1
ATOM 3712 N N . LEU B 1 135 ? -9.695 -4.355 -13.219 1 97.94 135 LEU B N 1
ATOM 3713 C CA . LEU B 1 135 ? -10.898 -4.336 -12.398 1 97.94 135 LEU B CA 1
ATOM 3714 C C . LEU B 1 135 ? -11.953 -3.412 -13.008 1 97.94 135 LEU B C 1
ATOM 3716 O O . LEU B 1 135 ? -13.148 -3.695 -12.93 1 97.94 135 LEU B O 1
ATOM 3720 N N . GLU B 1 136 ? -11.469 -2.32 -13.547 1 97.44 136 GLU B N 1
ATOM 3721 C CA . GLU B 1 136 ? -12.406 -1.46 -14.258 1 97.44 136 GLU B CA 1
ATOM 3722 C C . GLU B 1 136 ? -13.039 -2.193 -15.438 1 97.44 136 GLU B C 1
ATOM 3724 O O . GLU B 1 136 ? -14.242 -2.057 -15.688 1 97.44 136 GLU B O 1
ATOM 3729 N N . PHE B 1 137 ? -12.219 -2.936 -16.172 1 98.06 137 PHE B N 1
ATOM 3730 C CA . PHE B 1 137 ? -12.719 -3.775 -17.25 1 98.06 137 PHE B CA 1
ATOM 3731 C C . PHE B 1 137 ? -13.75 -4.77 -16.734 1 98.06 137 PHE B C 1
ATOM 3733 O O . PHE B 1 137 ? -14.82 -4.918 -17.328 1 98.06 137 PHE B O 1
ATOM 3740 N N . ALA B 1 138 ? -13.438 -5.418 -15.633 1 98.19 138 ALA B N 1
ATOM 3741 C CA . ALA B 1 138 ? -14.352 -6.383 -15.031 1 98.19 138 ALA B CA 1
ATOM 3742 C C . ALA B 1 138 ? -15.68 -5.727 -14.672 1 98.19 138 ALA B C 1
ATOM 3744 O O . ALA B 1 138 ? -16.75 -6.277 -14.945 1 98.19 138 ALA B O 1
ATOM 3745 N N . ARG B 1 139 ? -15.586 -4.543 -14.055 1 97.56 139 ARG B N 1
ATOM 3746 C CA . ARG B 1 139 ? -16.781 -3.793 -13.68 1 97.56 139 ARG B CA 1
ATOM 3747 C C . ARG B 1 139 ? -17.656 -3.506 -14.906 1 97.56 139 ARG B C 1
ATOM 3749 O O . ARG B 1 139 ? -18.844 -3.783 -14.898 1 97.56 139 ARG B O 1
ATOM 3756 N N . ARG B 1 140 ? -17.031 -3.033 -15.93 1 97.06 140 ARG B N 1
ATOM 3757 C CA . ARG B 1 140 ? -17.75 -2.625 -17.125 1 97.06 140 ARG B CA 1
ATOM 3758 C C . ARG B 1 140 ? -18.375 -3.826 -17.828 1 97.06 140 ARG B C 1
ATOM 3760 O O . ARG B 1 140 ? -19.453 -3.717 -18.422 1 97.06 140 ARG B O 1
ATOM 3767 N N . GLN B 1 141 ? -17.703 -4.957 -17.766 1 96.94 141 GLN B N 1
ATOM 3768 C CA . GLN B 1 141 ? -18.156 -6.172 -18.438 1 96.94 141 GLN B CA 1
ATOM 3769 C C . GLN B 1 141 ? -19.156 -6.941 -17.578 1 96.94 141 GLN B C 1
ATOM 3771 O O . GLN B 1 141 ? -19.734 -7.93 -18.031 1 96.94 141 GLN B O 1
ATOM 3776 N N . GLY B 1 142 ? -19.344 -6.492 -16.359 1 96.69 142 GLY B N 1
ATOM 3777 C CA . GLY B 1 142 ? -20.234 -7.188 -15.453 1 96.69 142 GLY B CA 1
ATOM 3778 C C . GLY B 1 142 ? -19.688 -8.523 -14.984 1 96.69 142 GLY B C 1
ATOM 3779 O O . GLY B 1 142 ? -20.453 -9.445 -14.695 1 96.69 142 GLY B O 1
ATOM 3780 N N . ILE B 1 143 ? -18.359 -8.68 -14.992 1 97.19 143 ILE B N 1
ATOM 3781 C CA . ILE B 1 143 ? -17.734 -9.906 -14.5 1 97.19 143 ILE B CA 1
ATOM 3782 C C . ILE B 1 143 ? -17.953 -10.023 -12.992 1 97.19 143 ILE B C 1
ATOM 3784 O O . ILE B 1 143 ? -17.562 -9.133 -12.234 1 97.19 143 ILE B O 1
ATOM 3788 N N . ALA B 1 144 ? -18.453 -11.094 -12.562 1 91.31 144 ALA B N 1
ATOM 3789 C CA . ALA B 1 144 ? -18.875 -11.219 -11.172 1 91.31 144 ALA B CA 1
ATOM 3790 C C . ALA B 1 144 ? -17.781 -11.867 -10.32 1 91.31 144 ALA B C 1
ATOM 3792 O O . ALA B 1 144 ? -17.734 -11.648 -9.102 1 91.31 144 ALA B O 1
ATOM 3793 N N . ASN B 1 145 ? -16.969 -12.828 -10.938 1 97.38 145 ASN B N 1
ATOM 3794 C CA . ASN B 1 145 ? -16.016 -13.617 -10.172 1 97.38 145 ASN B CA 1
ATOM 3795 C C . ASN B 1 145 ? -14.594 -13.406 -10.68 1 97.38 145 ASN B C 1
ATOM 3797 O O . ASN B 1 145 ? -14.289 -13.695 -11.836 1 97.38 145 ASN B O 1
ATOM 3801 N N . VAL B 1 146 ? -13.734 -12.93 -9.805 1 98.75 146 VAL B N 1
ATOM 3802 C CA . VAL B 1 146 ? -12.367 -12.586 -10.195 1 98.75 146 VAL B CA 1
ATOM 3803 C C . VAL B 1 146 ? -11.375 -13.203 -9.211 1 98.75 146 VAL B C 1
ATOM 3805 O O . VAL B 1 146 ? -11.523 -13.055 -8 1 98.75 146 VAL B O 1
ATOM 3808 N N . LEU B 1 147 ? -10.492 -13.977 -9.695 1 98.88 147 LEU B N 1
ATOM 3809 C CA . LEU B 1 147 ? -9.344 -14.438 -8.922 1 98.88 147 LEU B CA 1
ATOM 3810 C C . LEU B 1 147 ? -8.141 -13.516 -9.125 1 98.88 147 LEU B C 1
ATOM 3812 O O . LEU B 1 147 ? -7.723 -13.289 -10.266 1 98.88 147 LEU B O 1
ATOM 3816 N N . MET B 1 148 ? -7.684 -12.969 -8.094 1 98.31 148 MET B N 1
ATOM 3817 C CA . MET B 1 148 ? -6.484 -12.133 -8.117 1 98.31 148 MET B CA 1
ATOM 3818 C C . MET B 1 148 ? -5.281 -12.891 -7.562 1 98.31 148 MET B C 1
ATOM 3820 O O . MET B 1 148 ? -5.293 -13.328 -6.41 1 98.31 148 MET B O 1
ATOM 3824 N N . LEU B 1 149 ? -4.309 -13.039 -8.391 1 98.25 149 LEU B N 1
ATOM 3825 C CA . LEU B 1 149 ? -3.07 -13.609 -7.871 1 98.25 149 LEU B CA 1
ATOM 3826 C C . LEU B 1 149 ? -2.27 -12.57 -7.102 1 98.25 149 LEU B C 1
ATOM 3828 O O . LEU B 1 149 ? -1.759 -11.609 -7.695 1 98.25 149 LEU B O 1
ATOM 3832 N N . SER B 1 150 ? -2.275 -12.766 -5.852 1 97.5 150 SER B N 1
ATOM 3833 C CA . SER B 1 150 ? -1.416 -12.008 -4.945 1 97.5 150 SER B CA 1
ATOM 3834 C C . SER B 1 150 ? -0.174 -12.812 -4.562 1 97.5 150 SER B C 1
ATOM 3836 O O . SER B 1 150 ? 0.302 -13.633 -5.348 1 97.5 150 SER B O 1
ATOM 3838 N N . SER B 1 151 ? 0.472 -12.438 -3.502 1 96.5 151 SER B N 1
ATOM 3839 C CA . SER B 1 151 ? 1.747 -13.055 -3.154 1 96.5 151 SER B CA 1
ATOM 3840 C C . SER B 1 151 ? 1.993 -13.008 -1.65 1 96.5 151 SER B C 1
ATOM 3842 O O . SER B 1 151 ? 1.532 -12.094 -0.97 1 96.5 151 SER B O 1
ATOM 3844 N N . GLY B 1 152 ? 2.73 -14.008 -1.247 1 96.62 152 GLY B N 1
ATOM 3845 C CA . GLY B 1 152 ? 3.211 -13.938 0.124 1 96.62 152 GLY B CA 1
ATOM 3846 C C . GLY B 1 152 ? 4.066 -12.711 0.394 1 96.62 152 GLY B C 1
ATOM 3847 O O . GLY B 1 152 ? 4.305 -12.359 1.551 1 96.62 152 GLY B O 1
ATOM 3848 N N . ALA B 1 153 ? 4.492 -12.039 -0.606 1 95.38 153 ALA B N 1
ATOM 3849 C CA . ALA B 1 153 ? 5.332 -10.852 -0.478 1 95.38 153 ALA B CA 1
ATOM 3850 C C . ALA B 1 153 ? 4.598 -9.742 0.267 1 95.38 153 ALA B C 1
ATOM 3852 O O . ALA B 1 153 ? 5.219 -8.781 0.738 1 95.38 153 ALA B O 1
ATOM 3853 N N . VAL B 1 154 ? 3.254 -9.852 0.413 1 96.19 154 VAL B N 1
ATOM 3854 C CA . VAL B 1 154 ? 2.467 -8.82 1.081 1 96.19 154 VAL B CA 1
ATOM 3855 C C . VAL B 1 154 ? 2.848 -8.758 2.559 1 96.19 154 VAL B C 1
ATOM 3857 O O . VAL B 1 154 ? 2.65 -7.73 3.213 1 96.19 154 VAL B O 1
ATOM 3860 N N . TYR B 1 155 ? 3.441 -9.828 3.051 1 95.12 155 TYR B N 1
ATOM 3861 C CA . TYR B 1 155 ? 3.729 -9.914 4.48 1 95.12 155 TYR B CA 1
ATOM 3862 C C . TYR B 1 155 ? 5.055 -9.234 4.805 1 95.12 155 TYR B C 1
ATOM 3864 O O . TYR B 1 155 ? 5.328 -8.922 5.969 1 95.12 155 TYR B O 1
ATOM 3872 N N . GLY B 1 156 ? 5.906 -9 3.812 1 93.25 156 GLY B N 1
ATOM 3873 C CA . GLY B 1 156 ? 7.246 -8.531 4.129 1 93.25 156 GLY B CA 1
ATOM 3874 C C . GLY B 1 156 ? 8.008 -9.469 5.051 1 93.25 156 GLY B C 1
ATOM 3875 O O . GLY B 1 156 ? 7.871 -10.688 4.949 1 93.25 156 GLY B O 1
ATOM 3876 N N . ARG B 1 157 ? 8.875 -8.914 5.832 1 90.88 157 ARG B N 1
ATOM 3877 C CA . ARG B 1 157 ? 9.641 -9.719 6.781 1 90.88 157 ARG B CA 1
ATOM 3878 C C . ARG B 1 157 ? 8.773 -10.141 7.961 1 90.88 157 ARG B C 1
ATOM 3880 O O . ARG B 1 157 ? 8.109 -9.312 8.586 1 90.88 157 ARG B O 1
ATOM 3887 N N . PHE B 1 158 ? 8.797 -11.43 8.242 1 91.94 158 PHE B N 1
ATOM 3888 C CA . PHE B 1 158 ? 8.078 -11.938 9.406 1 91.94 158 PHE B CA 1
ATOM 3889 C C . PHE B 1 158 ? 8.742 -11.469 10.695 1 91.94 158 PHE B C 1
ATOM 3891 O O . PHE B 1 158 ? 9.969 -11.422 10.789 1 91.94 158 PHE B O 1
ATOM 3898 N N . PRO B 1 159 ? 7.867 -11.102 11.703 1 88.44 159 PRO B N 1
ATOM 3899 C CA . PRO B 1 159 ? 8.469 -10.961 13.031 1 88.44 159 PRO B CA 1
ATOM 3900 C C . PRO B 1 159 ? 9.18 -12.234 13.492 1 88.44 159 PRO B C 1
ATOM 3902 O O . PRO B 1 159 ? 8.797 -13.336 13.117 1 88.44 159 PRO B O 1
ATOM 3905 N N . ASP B 1 160 ? 10.156 -12.047 14.344 1 87.62 160 ASP B N 1
ATOM 3906 C CA . ASP B 1 160 ? 11.008 -13.156 14.75 1 87.62 160 ASP B CA 1
ATOM 3907 C C . ASP B 1 160 ? 10.195 -14.234 15.469 1 87.62 160 ASP B C 1
ATOM 3909 O O . ASP B 1 160 ? 10.555 -15.414 15.438 1 87.62 160 ASP B O 1
ATOM 3913 N N . ASN B 1 161 ? 9.094 -13.844 16.047 1 89.19 161 ASN B N 1
ATOM 3914 C CA . ASN B 1 161 ? 8.312 -14.789 16.828 1 89.19 161 ASN B CA 1
ATOM 3915 C C . ASN B 1 161 ? 7.207 -15.43 16 1 89.19 161 ASN B C 1
ATOM 3917 O O . ASN B 1 161 ? 6.328 -16.109 16.547 1 89.19 161 ASN B O 1
ATOM 3921 N N . VAL B 1 162 ? 7.23 -15.289 14.719 1 92.81 162 VAL B N 1
ATOM 3922 C CA . VAL B 1 162 ? 6.207 -15.836 13.828 1 92.81 162 VAL B CA 1
ATOM 3923 C C . VAL B 1 162 ? 6.824 -16.906 12.93 1 92.81 162 VAL B C 1
ATOM 3925 O O . VAL B 1 162 ? 7.707 -16.609 12.117 1 92.81 162 VAL B O 1
ATOM 3928 N N . ASP B 1 163 ? 6.363 -18.078 13.062 1 94.75 163 ASP B N 1
ATOM 3929 C CA . ASP B 1 163 ? 6.895 -19.188 12.289 1 94.75 163 ASP B CA 1
ATOM 3930 C C . ASP B 1 163 ? 6.242 -19.266 10.906 1 94.75 163 ASP B C 1
ATOM 3932 O O . ASP B 1 163 ? 6.91 -19.547 9.914 1 94.75 163 ASP B O 1
ATOM 3936 N N . ARG B 1 164 ? 4.965 -19.094 10.922 1 97.5 164 ARG B N 1
ATOM 3937 C CA . ARG B 1 164 ? 4.164 -19.109 9.703 1 97.5 164 ARG B CA 1
ATOM 3938 C C . ARG B 1 164 ? 3.227 -17.906 9.641 1 97.5 164 ARG B C 1
ATOM 3940 O O . ARG B 1 164 ? 2.682 -17.484 10.664 1 97.5 164 ARG B O 1
ATOM 3947 N N . ALA B 1 165 ? 3.066 -17.359 8.492 1 96.62 165 ALA B N 1
ATOM 3948 C CA . ALA B 1 165 ? 2.219 -16.188 8.352 1 96.62 165 ALA B CA 1
ATOM 3949 C C . ALA B 1 165 ? 0.769 -16.578 8.078 1 96.62 165 ALA B C 1
ATOM 3951 O O . ALA B 1 165 ? 0.471 -17.203 7.059 1 96.62 165 ALA B O 1
ATOM 3952 N N . SER B 1 166 ? -0.12 -16.25 9.016 1 96.94 166 SER B N 1
ATOM 3953 C CA . SER B 1 166 ? -1.548 -16.359 8.734 1 96.94 166 SER B CA 1
ATOM 3954 C C . SER B 1 166 ? -2.041 -15.148 7.941 1 96.94 166 SER B C 1
ATOM 3956 O O . SER B 1 166 ? -1.375 -14.109 7.902 1 96.94 166 SER B O 1
ATOM 3958 N N . GLU B 1 167 ? -3.201 -15.305 7.32 1 96.5 167 GLU B N 1
ATOM 3959 C CA . GLU B 1 167 ? -3.715 -14.234 6.473 1 96.5 167 GLU B CA 1
ATOM 3960 C C . GLU B 1 167 ? -4.012 -12.977 7.281 1 96.5 167 GLU B C 1
ATOM 3962 O O . GLU B 1 167 ? -4.113 -11.883 6.727 1 96.5 167 GLU B O 1
ATOM 3967 N N . SER B 1 168 ? -4.035 -13.086 8.57 1 91.06 168 SER B N 1
ATOM 3968 C CA . SER B 1 168 ? -4.359 -11.953 9.43 1 91.06 168 SER B CA 1
ATOM 3969 C C . SER B 1 168 ? -3.096 -11.297 9.977 1 91.06 168 SER B C 1
ATOM 3971 O O . SER B 1 168 ? -3.172 -10.32 10.719 1 91.06 168 SER B O 1
ATOM 3973 N N . LEU B 1 169 ? -1.91 -11.898 9.648 1 89.06 169 LEU B N 1
ATOM 3974 C CA . LEU B 1 169 ? -0.674 -11.297 10.141 1 89.06 169 LEU B CA 1
ATOM 3975 C C . LEU B 1 169 ? -0.566 -9.836 9.719 1 89.06 169 LEU B C 1
ATOM 3977 O O . LEU B 1 169 ? -0.58 -9.539 8.523 1 89.06 169 LEU B O 1
ATOM 3981 N N . PRO B 1 170 ? -0.58 -8.906 10.633 1 82 170 PRO B N 1
ATOM 3982 C CA . PRO B 1 170 ? -0.548 -7.473 10.312 1 82 170 PRO B CA 1
ATOM 3983 C C . PRO B 1 170 ? 0.849 -6.98 9.938 1 82 170 PRO B C 1
ATOM 3985 O O . PRO B 1 170 ? 1.469 -6.238 10.703 1 82 170 PRO B O 1
ATOM 3988 N N . CYS B 1 171 ? 1.381 -7.391 8.883 1 84.06 171 CYS B N 1
ATOM 3989 C CA . CYS B 1 171 ? 2.701 -6.953 8.445 1 84.06 171 CYS B CA 1
ATOM 3990 C C . CYS B 1 171 ? 2.627 -6.305 7.066 1 84.06 171 CYS B C 1
ATOM 3992 O O . CYS B 1 171 ? 1.629 -6.449 6.359 1 84.06 171 CYS B O 1
ATOM 3994 N N . VAL B 1 172 ? 3.629 -5.426 6.883 1 88.19 172 VAL B N 1
ATOM 3995 C CA . VAL B 1 172 ? 3.75 -4.719 5.613 1 88.19 172 VAL B CA 1
ATOM 3996 C C . VAL B 1 172 ? 5.203 -4.742 5.145 1 88.19 172 VAL B C 1
ATOM 3998 O O . VAL B 1 172 ? 6.125 -4.773 5.965 1 88.19 172 VAL B O 1
ATOM 4001 N N . PRO B 1 173 ? 5.352 -4.793 3.777 1 93.81 173 PRO B N 1
ATOM 4002 C CA . PRO B 1 173 ? 6.723 -4.672 3.271 1 93.81 173 PRO B CA 1
ATOM 4003 C C . PRO B 1 173 ? 7.387 -3.359 3.682 1 93.81 173 PRO B C 1
ATOM 4005 O O . PRO B 1 173 ? 6.699 -2.361 3.914 1 93.81 173 PRO B O 1
ATOM 4008 N N . ASP B 1 174 ? 8.703 -3.408 3.787 1 93.88 174 ASP B N 1
ATOM 4009 C CA . ASP B 1 174 ? 9.5 -2.258 4.188 1 93.88 174 ASP B CA 1
ATOM 4010 C C . ASP B 1 174 ? 9.375 -1.12 3.178 1 93.88 174 ASP B C 1
ATOM 4012 O O . ASP B 1 174 ? 9.922 -1.197 2.074 1 93.88 174 ASP B O 1
ATOM 4016 N N . VAL B 1 175 ? 8.773 -0.03 3.57 1 93.94 175 VAL B N 1
ATOM 4017 C CA . VAL B 1 175 ? 8.477 1.069 2.658 1 93.94 175 VAL B CA 1
ATOM 4018 C C . VAL B 1 175 ? 9.773 1.779 2.27 1 93.94 175 VAL B C 1
ATOM 4020 O O . VAL B 1 175 ? 9.805 2.553 1.309 1 93.94 175 VAL B O 1
ATOM 4023 N N . THR B 1 176 ? 10.859 1.592 3.012 1 94.56 176 THR B N 1
ATOM 4024 C CA . THR B 1 176 ? 12.117 2.277 2.729 1 94.56 176 THR B CA 1
ATOM 4025 C C . THR B 1 176 ? 12.914 1.526 1.667 1 94.56 176 THR B C 1
ATOM 4027 O O . THR B 1 176 ? 13.906 2.039 1.155 1 94.56 176 THR B O 1
ATOM 4030 N N . SER B 1 177 ? 12.438 0.341 1.3 1 94.25 177 SER B N 1
ATOM 4031 C CA . SER B 1 177 ? 13.18 -0.486 0.35 1 94.25 177 SER B CA 1
ATOM 4032 C C . SER B 1 177 ? 12.508 -0.48 -1.021 1 94.25 177 SER B C 1
ATOM 4034 O O . SER B 1 177 ? 11.375 -0.935 -1.167 1 94.25 177 SER B O 1
ATOM 4036 N N . PRO B 1 178 ? 13.25 -0.072 -2.035 1 93.88 178 PRO B N 1
ATOM 4037 C CA . PRO B 1 178 ? 12.688 -0.151 -3.385 1 93.88 178 PRO B CA 1
ATOM 4038 C C . PRO B 1 178 ? 12.312 -1.576 -3.785 1 93.88 178 PRO B C 1
ATOM 4040 O O . PRO B 1 178 ? 11.414 -1.774 -4.605 1 93.88 178 PRO B O 1
ATOM 4043 N N . ARG B 1 179 ? 12.875 -2.564 -3.123 1 92.44 179 ARG B N 1
ATOM 4044 C CA . ARG B 1 179 ? 12.633 -3.967 -3.445 1 92.44 179 ARG B CA 1
ATOM 4045 C C . ARG B 1 179 ? 11.25 -4.402 -2.988 1 92.44 179 ARG B C 1
ATOM 4047 O O . ARG B 1 179 ? 10.781 -5.484 -3.346 1 92.44 179 ARG B O 1
ATOM 4054 N N . SER B 1 180 ? 10.594 -3.527 -2.26 1 95.56 180 SER B N 1
ATOM 4055 C CA . SER B 1 180 ? 9.273 -3.854 -1.732 1 95.56 180 SER B CA 1
ATOM 4056 C C . SER B 1 180 ? 8.18 -3.539 -2.746 1 95.56 180 SER B C 1
ATOM 4058 O O . SER B 1 180 ? 6.992 -3.666 -2.445 1 95.56 180 SER B O 1
ATOM 4060 N N . ALA B 1 181 ? 8.578 -3.154 -4.027 1 95.5 181 ALA B N 1
ATOM 4061 C CA . ALA B 1 181 ? 7.641 -2.734 -5.062 1 95.5 181 ALA B CA 1
ATOM 4062 C C . ALA B 1 181 ? 6.578 -3.799 -5.305 1 95.5 181 ALA B C 1
ATOM 4064 O O . ALA B 1 181 ? 5.383 -3.494 -5.352 1 95.5 181 ALA B O 1
ATOM 4065 N N . TYR B 1 182 ? 7.062 -4.98 -5.391 1 94.62 182 TYR B N 1
ATOM 4066 C CA . TYR B 1 182 ? 6.172 -6.09 -5.715 1 94.62 182 TYR B CA 1
ATOM 4067 C C . TYR B 1 182 ? 5.18 -6.34 -4.586 1 94.62 182 TYR B C 1
ATOM 4069 O O . TYR B 1 182 ? 3.969 -6.387 -4.812 1 94.62 182 TYR B O 1
ATOM 4077 N N . GLY B 1 183 ? 5.637 -6.469 -3.33 1 96.12 183 GLY B N 1
ATOM 4078 C CA . GLY B 1 183 ? 4.777 -6.695 -2.18 1 96.12 183 GLY B CA 1
ATOM 4079 C C . GLY B 1 183 ? 3.766 -5.59 -1.962 1 96.12 183 GLY B C 1
ATOM 4080 O O . GLY B 1 183 ? 2.582 -5.859 -1.745 1 96.12 183 GLY B O 1
ATOM 4081 N N . LEU B 1 184 ? 4.191 -4.379 -2.035 1 96.62 184 LEU B N 1
ATOM 4082 C CA . LEU B 1 184 ? 3.305 -3.236 -1.857 1 96.62 184 LEU B CA 1
ATOM 4083 C C . LEU B 1 184 ? 2.287 -3.156 -2.99 1 96.62 184 LEU B C 1
ATOM 4085 O O . LEU B 1 184 ? 1.128 -2.799 -2.766 1 96.62 184 LEU B O 1
ATOM 4089 N N . GLY B 1 185 ? 2.771 -3.447 -4.199 1 96.19 185 GLY B N 1
ATOM 4090 C CA . GLY B 1 185 ? 1.839 -3.527 -5.312 1 96.19 185 GLY B CA 1
ATOM 4091 C C . GLY B 1 185 ? 0.736 -4.547 -5.094 1 96.19 185 GLY B C 1
ATOM 4092 O O . GLY B 1 185 ? -0.426 -4.289 -5.418 1 96.19 185 GLY B O 1
ATOM 4093 N N . LYS B 1 186 ? 1.11 -5.656 -4.551 1 97.06 186 LYS B N 1
ATOM 4094 C CA . LYS B 1 186 ? 0.127 -6.715 -4.336 1 97.06 186 LYS B CA 1
ATOM 4095 C C . LYS B 1 186 ? -0.826 -6.355 -3.197 1 97.06 186 LYS B C 1
ATOM 4097 O O . LYS B 1 186 ? -2.002 -6.723 -3.229 1 97.06 186 LYS B O 1
ATOM 4102 N N . ILE B 1 187 ? -0.381 -5.629 -2.215 1 96.94 187 ILE B N 1
ATOM 4103 C CA . ILE B 1 187 ? -1.282 -5.09 -1.2 1 96.94 187 ILE B CA 1
ATOM 4104 C C . ILE B 1 187 ? -2.334 -4.203 -1.862 1 96.94 187 ILE B C 1
ATOM 4106 O O . ILE B 1 187 ? -3.527 -4.324 -1.577 1 96.94 187 ILE B O 1
ATOM 4110 N N . ALA B 1 188 ? -1.886 -3.34 -2.709 1 96.62 188 ALA B N 1
ATOM 4111 C CA . ALA B 1 188 ? -2.807 -2.482 -3.449 1 96.62 188 ALA B CA 1
ATOM 4112 C C . ALA B 1 188 ? -3.781 -3.312 -4.281 1 96.62 188 ALA B C 1
ATOM 4114 O O . ALA B 1 188 ? -4.965 -2.98 -4.375 1 96.62 188 ALA B O 1
ATOM 4115 N N . THR B 1 189 ? -3.248 -4.371 -4.883 1 97.12 189 THR B N 1
ATOM 4116 C CA . THR B 1 189 ? -4.078 -5.27 -5.68 1 97.12 189 THR B CA 1
ATOM 4117 C C . THR B 1 189 ? -5.219 -5.836 -4.844 1 97.12 189 THR B C 1
ATOM 4119 O O . THR B 1 189 ? -6.379 -5.801 -5.262 1 97.12 189 THR B O 1
ATOM 4122 N N . GLU B 1 190 ? -4.914 -6.324 -3.688 1 97.62 190 GLU B N 1
ATOM 4123 C CA . GLU B 1 190 ? -5.926 -6.895 -2.805 1 97.62 190 GLU B CA 1
ATOM 4124 C C . GLU B 1 190 ? -6.949 -5.848 -2.387 1 97.62 190 GLU B C 1
ATOM 4126 O O . GLU B 1 190 ? -8.156 -6.105 -2.4 1 97.62 190 GLU B O 1
ATOM 4131 N N . TRP B 1 191 ? -6.469 -4.684 -2.02 1 97.94 191 TRP B N 1
ATOM 4132 C CA . TRP B 1 191 ? -7.379 -3.631 -1.582 1 97.94 191 TRP B CA 1
ATOM 4133 C C . TRP B 1 191 ? -8.305 -3.203 -2.717 1 97.94 191 TRP B C 1
ATOM 4135 O O . TRP B 1 191 ? -9.508 -3.029 -2.512 1 97.94 191 TRP B O 1
ATOM 4145 N N . LEU B 1 192 ? -7.727 -2.977 -3.877 1 98 192 LEU B N 1
ATOM 4146 C CA . LEU B 1 192 ? -8.523 -2.609 -5.043 1 98 192 LEU B CA 1
ATOM 4147 C C . LEU B 1 192 ? -9.617 -3.639 -5.297 1 98 192 LEU B C 1
ATOM 4149 O O . LEU B 1 192 ? -10.766 -3.273 -5.562 1 98 192 LEU B O 1
ATOM 4153 N N . GLY B 1 193 ? -9.234 -4.895 -5.254 1 98.12 193 GLY B N 1
ATOM 4154 C CA . GLY B 1 193 ? -10.234 -5.934 -5.406 1 98.12 193 GLY B CA 1
ATOM 4155 C C . GLY B 1 193 ? -11.383 -5.797 -4.426 1 98.12 193 GLY B C 1
ATOM 4156 O O . GLY B 1 193 ? -12.555 -5.91 -4.805 1 98.12 193 GLY B O 1
ATOM 4157 N N . ASN B 1 194 ? -11.055 -5.559 -3.205 1 97.69 194 ASN B N 1
ATOM 4158 C CA . ASN B 1 194 ? -12.07 -5.41 -2.168 1 97.69 194 ASN B CA 1
ATOM 4159 C C . ASN B 1 194 ? -12.922 -4.164 -2.393 1 97.69 194 ASN B C 1
ATOM 4161 O O . ASN B 1 194 ? -14.141 -4.191 -2.189 1 97.69 194 ASN B O 1
ATOM 4165 N N . ALA B 1 195 ? -12.258 -3.072 -2.766 1 97.25 195 ALA B N 1
ATOM 4166 C CA . ALA B 1 195 ? -12.977 -1.828 -3.033 1 97.25 195 ALA B CA 1
ATOM 4167 C C . ALA B 1 195 ? -13.961 -1.999 -4.184 1 97.25 195 ALA B C 1
ATOM 4169 O O . ALA B 1 195 ? -15.117 -1.578 -4.09 1 97.25 195 ALA B O 1
ATOM 4170 N N . TYR B 1 196 ? -13.555 -2.623 -5.273 1 97.44 196 TYR B N 1
ATOM 4171 C CA . TYR B 1 196 ? -14.43 -2.857 -6.41 1 97.44 196 TYR B CA 1
ATOM 4172 C C . TYR B 1 196 ? -15.562 -3.809 -6.043 1 97.44 196 TYR B C 1
ATOM 4174 O O . TYR B 1 196 ? -16.688 -3.666 -6.527 1 97.44 196 TYR B O 1
ATOM 4182 N N . GLY B 1 197 ? -15.25 -4.793 -5.234 1 96.75 197 GLY B N 1
ATOM 4183 C CA . GLY B 1 197 ? -16.281 -5.703 -4.758 1 96.75 197 GLY B CA 1
ATOM 4184 C C . GLY B 1 197 ? -17.375 -5 -3.982 1 96.75 197 GLY B C 1
ATOM 4185 O O . GLY B 1 197 ? -18.562 -5.195 -4.262 1 96.75 197 GLY B O 1
ATOM 4186 N N . GLN B 1 198 ? -17 -4.199 -3.092 1 94.31 198 GLN B N 1
ATOM 4187 C CA . GLN B 1 198 ? -17.953 -3.535 -2.209 1 94.31 198 GLN B CA 1
ATOM 4188 C C . GLN B 1 198 ? -18.688 -2.422 -2.941 1 94.31 198 GLN B C 1
ATOM 4190 O O . GLN B 1 198 ? -19.875 -2.205 -2.709 1 94.31 198 GLN B O 1
ATOM 4195 N N . GLU B 1 199 ? -18.016 -1.767 -3.846 1 93.31 199 GLU B N 1
ATOM 4196 C CA . GLU B 1 199 ? -18.609 -0.619 -4.516 1 93.31 199 GLU B CA 1
ATOM 4197 C C . GLU B 1 199 ? -19.406 -1.053 -5.742 1 93.31 199 GLU B C 1
ATOM 4199 O O . GLU B 1 199 ? -20.438 -0.451 -6.066 1 93.31 199 GLU B O 1
ATOM 4204 N N . TYR B 1 200 ? -18.953 -2.119 -6.453 1 95.31 200 TYR B N 1
ATOM 4205 C CA . TYR B 1 200 ? -19.531 -2.406 -7.758 1 95.31 200 TYR B CA 1
ATOM 4206 C C . TYR B 1 200 ? -19.984 -3.857 -7.848 1 95.31 200 TYR B C 1
ATOM 4208 O O . TYR B 1 200 ? -20.516 -4.289 -8.875 1 95.31 200 TYR B O 1
ATOM 4216 N N . GLY B 1 201 ? -19.75 -4.617 -6.84 1 95.25 201 GLY B N 1
ATOM 4217 C CA . GLY B 1 201 ? -20.234 -5.988 -6.812 1 95.25 201 GLY B CA 1
ATOM 4218 C C . GLY B 1 201 ? -19.297 -6.961 -7.516 1 95.25 201 GLY B C 1
ATOM 4219 O O . GLY B 1 201 ? -19.688 -8.102 -7.801 1 95.25 201 GLY B O 1
ATOM 4220 N N . VAL B 1 202 ? -18.062 -6.594 -7.863 1 96.5 202 VAL B N 1
ATOM 4221 C CA . VAL B 1 202 ? -17.062 -7.492 -8.43 1 96.5 202 VAL B CA 1
ATOM 4222 C C . VAL B 1 202 ? -16.5 -8.398 -7.332 1 96.5 202 VAL B C 1
ATOM 4224 O O . VAL B 1 202 ? -15.75 -7.941 -6.465 1 96.5 202 VAL B O 1
ATOM 4227 N N . SER B 1 203 ? -16.875 -9.664 -7.316 1 97 203 SER B N 1
ATOM 4228 C CA . SER B 1 203 ? -16.406 -10.594 -6.293 1 97 203 SER B CA 1
ATOM 4229 C C . SER B 1 203 ? -14.953 -10.992 -6.527 1 97 203 SER B C 1
ATOM 4231 O O . SER B 1 203 ? -14.672 -11.953 -7.254 1 97 203 SER B O 1
ATOM 4233 N N . CYS B 1 204 ? -14.07 -10.352 -5.871 1 98.31 204 CYS B N 1
ATOM 4234 C CA . CYS B 1 204 ? -12.641 -10.617 -6.008 1 98.31 204 CYS B CA 1
ATOM 4235 C C . CYS B 1 204 ? -12.141 -11.484 -4.859 1 98.31 204 CYS B C 1
ATOM 4237 O O . CYS B 1 204 ? -12.492 -11.25 -3.701 1 98.31 204 CYS B O 1
ATOM 4239 N N . LYS B 1 205 ? -11.414 -12.555 -5.184 1 98.56 205 LYS B N 1
ATOM 4240 C CA . LYS B 1 205 ? -10.695 -13.398 -4.234 1 98.56 205 LYS B CA 1
ATOM 4241 C C . LYS B 1 205 ? -9.188 -13.352 -4.484 1 98.56 205 LYS B C 1
ATOM 4243 O O . LYS B 1 205 ? -8.742 -13.398 -5.633 1 98.56 205 LYS B O 1
ATOM 4248 N N . SER B 1 206 ? -8.453 -13.195 -3.408 1 98.5 206 SER B N 1
ATOM 4249 C CA . SER B 1 206 ? -7.008 -13.102 -3.557 1 98.5 206 SER B CA 1
ATOM 4250 C C . SER B 1 206 ? -6.328 -14.406 -3.16 1 98.5 206 SER B C 1
ATOM 4252 O O . SER B 1 206 ? -6.723 -15.047 -2.182 1 98.5 206 SER B O 1
ATOM 4254 N N . ALA B 1 207 ? -5.426 -14.836 -3.994 1 98.81 207 ALA B N 1
ATOM 4255 C CA . ALA B 1 207 ? -4.523 -15.938 -3.67 1 98.81 207 ALA B CA 1
ATOM 4256 C C . ALA B 1 207 ? -3.119 -15.422 -3.365 1 98.81 207 ALA B C 1
ATOM 4258 O O . ALA B 1 207 ? -2.416 -14.953 -4.262 1 98.81 207 ALA B O 1
ATOM 4259 N N . ARG B 1 208 ? -2.703 -15.469 -2.123 1 98.44 208 ARG B N 1
ATOM 4260 C CA . ARG B 1 208 ? -1.339 -15.102 -1.75 1 98.44 208 ARG B CA 1
ATOM 4261 C C . ARG B 1 208 ? -0.383 -16.266 -1.972 1 98.44 208 ARG B C 1
ATOM 4263 O O . ARG B 1 208 ? -0.152 -17.078 -1.064 1 98.44 208 ARG B O 1
ATOM 4270 N N . VAL B 1 209 ? 0.186 -16.266 -3.154 1 98.12 209 VAL B N 1
ATOM 4271 C CA . VAL B 1 209 ? 0.982 -17.406 -3.586 1 98.12 209 VAL B CA 1
ATOM 4272 C C . VAL B 1 209 ? 2.398 -17.297 -3.031 1 98.12 209 VAL B C 1
ATOM 4274 O O . VAL B 1 209 ? 3.043 -16.25 -3.172 1 98.12 209 VAL B O 1
ATOM 4277 N N . PHE B 1 210 ? 2.857 -18.344 -2.365 1 97.12 210 PHE B N 1
ATOM 4278 C CA . PHE B 1 210 ? 4.23 -18.438 -1.876 1 97.12 210 PHE B CA 1
ATOM 4279 C C . PHE B 1 210 ? 5.121 -19.141 -2.898 1 97.12 210 PHE B C 1
ATOM 4281 O O . PHE B 1 210 ? 4.844 -19.094 -4.098 1 97.12 210 PHE B O 1
ATOM 4288 N N . ALA B 1 211 ? 6.246 -19.641 -2.559 1 95.31 211 ALA B N 1
ATOM 4289 C CA . ALA B 1 211 ? 7.195 -20.203 -3.508 1 95.31 211 ALA B CA 1
ATOM 4290 C C . ALA B 1 211 ? 6.648 -21.484 -4.125 1 95.31 211 ALA B C 1
ATOM 4292 O O . ALA B 1 211 ? 6.004 -22.297 -3.441 1 95.31 211 ALA B O 1
ATOM 4293 N N . GLN B 1 212 ? 6.906 -21.594 -5.395 1 95.25 212 GLN B N 1
ATOM 4294 C CA . GLN B 1 212 ? 6.41 -22.734 -6.168 1 95.25 212 GLN B CA 1
ATOM 4295 C C . GLN B 1 212 ? 7.562 -23.516 -6.797 1 95.25 212 GLN B C 1
ATOM 4297 O O . GLN B 1 212 ? 8.68 -23 -6.898 1 95.25 212 GLN B O 1
ATOM 4302 N N . ILE B 1 213 ? 7.266 -24.703 -7.145 1 95.25 213 ILE B N 1
ATOM 4303 C CA . ILE B 1 213 ? 8.227 -25.547 -7.84 1 95.25 213 ILE B CA 1
ATOM 4304 C C . ILE B 1 213 ? 7.488 -26.5 -8.789 1 95.25 213 ILE B C 1
ATOM 4306 O O . ILE B 1 213 ? 6.348 -26.875 -8.523 1 95.25 213 ILE B O 1
ATOM 4310 N N . GLY B 1 214 ? 8.07 -26.734 -9.906 1 96.06 214 GLY B N 1
ATOM 4311 C CA . GLY B 1 214 ? 7.484 -27.625 -10.898 1 96.06 214 GLY B CA 1
ATOM 4312 C C . GLY B 1 214 ? 7.961 -27.344 -12.312 1 96.06 214 GLY B C 1
ATOM 4313 O O . GLY B 1 214 ? 8.68 -26.359 -12.539 1 96.06 214 GLY B O 1
ATOM 4314 N N . PRO B 1 215 ? 7.523 -28.172 -13.25 1 95 215 PRO B N 1
ATOM 4315 C CA . PRO B 1 215 ? 7.805 -27.922 -14.664 1 95 215 PRO B CA 1
ATOM 4316 C C . PRO B 1 215 ? 7.449 -26.5 -15.094 1 95 215 PRO B C 1
ATOM 4318 O O . PRO B 1 215 ? 6.5 -25.922 -14.57 1 95 215 PRO B O 1
ATOM 4321 N N . TYR B 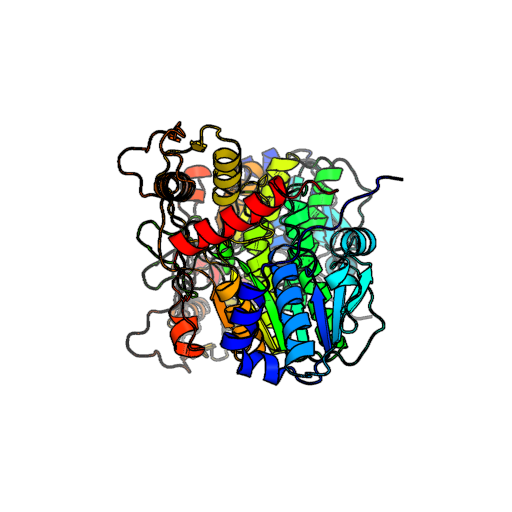1 216 ? 8.219 -25.859 -15.977 1 92.19 216 TYR B N 1
ATOM 4322 C CA . TYR B 1 216 ? 8.094 -24.5 -16.516 1 92.19 216 TYR B CA 1
ATOM 4323 C C . TYR B 1 216 ? 8.82 -23.5 -15.633 1 92.19 216 TYR B C 1
ATOM 4325 O O . TYR B 1 216 ? 9.016 -22.344 -16.016 1 92.19 216 TYR B O 1
ATOM 4333 N N . LEU B 1 217 ? 9.242 -23.938 -14.422 1 91.19 217 LEU B N 1
ATOM 4334 C CA . LEU B 1 217 ? 9.961 -23.016 -13.555 1 91.19 217 LEU B CA 1
ATOM 4335 C C . LEU B 1 217 ? 11.25 -22.531 -14.219 1 91.19 217 LEU B C 1
ATOM 4337 O O . LEU B 1 217 ? 12.031 -23.344 -14.719 1 91.19 217 LEU B O 1
ATOM 4341 N N . GLU B 1 218 ? 11.398 -21.266 -14.188 1 84.12 218 GLU B N 1
ATOM 4342 C CA . GLU B 1 218 ? 12.641 -20.75 -14.758 1 84.12 218 GLU B CA 1
ATOM 4343 C C . GLU B 1 218 ? 13.836 -21.109 -13.891 1 84.12 218 GLU B C 1
ATOM 4345 O O . GLU B 1 218 ? 13.828 -20.891 -12.68 1 84.12 218 GLU B O 1
ATOM 4350 N N . LEU B 1 219 ? 14.867 -21.609 -14.508 1 83.81 219 LEU B N 1
ATOM 4351 C CA . LEU B 1 219 ? 16.016 -22.109 -13.773 1 83.81 219 LEU B CA 1
ATOM 4352 C C . LEU B 1 219 ? 17.062 -21 -13.586 1 83.81 219 LEU B C 1
ATOM 4354 O O . LEU B 1 219 ? 17.953 -21.125 -12.742 1 83.81 219 LEU B O 1
ATOM 4358 N N . GLY B 1 220 ? 16.984 -19.938 -14.32 1 73.56 220 GLY B N 1
ATOM 4359 C CA . GLY B 1 220 ? 18 -18.891 -14.242 1 73.56 220 GLY B CA 1
ATOM 4360 C C . GLY B 1 220 ? 17.531 -17.656 -13.516 1 73.56 220 GLY B C 1
ATOM 4361 O O . GLY B 1 220 ? 18.25 -16.656 -13.438 1 73.56 220 GLY B O 1
ATOM 4362 N N . ALA B 1 221 ? 16.422 -17.75 -12.961 1 71.12 221 ALA B N 1
ATOM 4363 C CA . ALA B 1 221 ? 15.875 -16.578 -12.266 1 71.12 221 ALA B CA 1
ATOM 4364 C C . ALA B 1 221 ? 16.391 -16.5 -10.828 1 71.12 221 ALA B C 1
ATOM 4366 O O . ALA B 1 221 ? 17.297 -17.25 -10.453 1 71.12 221 ALA B O 1
ATOM 4367 N N . HIS B 1 222 ? 16.016 -15.531 -10.133 1 65.75 222 HIS B N 1
ATOM 4368 C CA . HIS B 1 222 ? 16.516 -15.242 -8.797 1 65.75 222 HIS B CA 1
ATOM 4369 C C . HIS B 1 222 ? 15.906 -16.172 -7.754 1 65.75 222 HIS B C 1
ATOM 4371 O O . HIS B 1 222 ? 15.719 -15.789 -6.598 1 65.75 222 HIS B O 1
ATOM 4377 N N . PHE B 1 223 ? 15.625 -17.359 -8.164 1 76.06 223 PHE B N 1
ATOM 4378 C CA . PHE B 1 223 ? 15.023 -18.297 -7.215 1 76.06 223 PHE B CA 1
ATOM 4379 C C . PHE B 1 223 ? 15.969 -19.453 -6.914 1 76.06 223 PHE B C 1
ATOM 4381 O O . PHE B 1 223 ? 16.547 -20.031 -7.824 1 76.06 223 PHE B O 1
ATOM 4388 N N . ALA B 1 224 ? 16.094 -19.75 -5.715 1 81.88 224 ALA B N 1
ATOM 4389 C CA . ALA B 1 224 ? 17.031 -20.75 -5.227 1 81.88 224 ALA B CA 1
ATOM 4390 C C . ALA B 1 224 ? 16.719 -22.125 -5.816 1 81.88 224 ALA B C 1
ATOM 4392 O O . ALA B 1 224 ? 17.609 -22.812 -6.324 1 81.88 224 ALA B O 1
ATOM 4393 N N . ALA B 1 225 ? 15.5 -22.484 -5.832 1 84.75 225 ALA B N 1
ATOM 4394 C CA . ALA B 1 225 ? 15.133 -23.828 -6.262 1 84.75 225 ALA B CA 1
ATOM 4395 C C . ALA B 1 225 ? 15.516 -24.062 -7.723 1 84.75 225 ALA B C 1
ATOM 4397 O O . ALA B 1 225 ? 16.125 -25.078 -8.055 1 84.75 225 ALA B O 1
ATOM 4398 N N . GLY B 1 226 ? 15.203 -23.062 -8.539 1 86 226 GLY B N 1
ATOM 4399 C CA . GLY B 1 226 ? 15.562 -23.188 -9.945 1 86 226 GLY B CA 1
ATOM 4400 C C . GLY B 1 226 ? 17.062 -23.234 -10.164 1 86 226 GLY B C 1
ATOM 4401 O O . GLY B 1 226 ? 17.547 -24.062 -10.938 1 86 226 GLY B O 1
ATOM 4402 N N . ASN B 1 227 ? 17.75 -22.375 -9.469 1 87.81 227 ASN B N 1
ATOM 4403 C CA . ASN B 1 227 ? 19.203 -22.328 -9.594 1 87.81 227 ASN B CA 1
ATOM 4404 C C . ASN B 1 227 ? 19.859 -23.641 -9.148 1 87.81 227 ASN B C 1
ATOM 4406 O O . ASN B 1 227 ? 20.766 -24.141 -9.812 1 87.81 227 ASN B O 1
ATOM 4410 N N . PHE B 1 228 ? 19.406 -24.172 -8.109 1 91.94 228 PHE B N 1
ATOM 4411 C CA . PHE B 1 228 ? 19.969 -25.406 -7.57 1 91.94 228 PHE B CA 1
ATOM 4412 C C . PHE B 1 228 ? 19.719 -26.578 -8.508 1 91.94 228 PHE B C 1
ATOM 4414 O O . PHE B 1 228 ? 20.594 -27.406 -8.727 1 91.94 228 PHE B O 1
ATOM 4421 N N . ILE B 1 229 ? 18.562 -26.625 -9.016 1 89.81 229 ILE B N 1
ATOM 4422 C CA . ILE B 1 229 ? 18.203 -27.703 -9.945 1 89.81 229 ILE B CA 1
ATOM 4423 C C . ILE B 1 229 ? 19.047 -27.594 -11.203 1 89.81 229 ILE B C 1
ATOM 4425 O O . ILE B 1 229 ? 19.578 -28.594 -11.688 1 89.81 229 ILE B O 1
ATOM 4429 N N . ARG B 1 230 ? 19.172 -26.375 -11.688 1 89.88 230 ARG B N 1
ATOM 4430 C CA . ARG B 1 230 ? 20.031 -26.141 -12.844 1 89.88 230 ARG B CA 1
ATOM 4431 C C . ARG B 1 230 ? 21.453 -26.625 -12.594 1 89.88 230 ARG B C 1
ATOM 4433 O O . ARG B 1 230 ? 22 -27.391 -13.391 1 89.88 230 ARG B O 1
ATOM 4440 N N . ASP B 1 231 ? 21.984 -26.188 -11.516 1 91.12 231 ASP B N 1
ATOM 4441 C CA . ASP B 1 231 ? 23.359 -26.531 -11.18 1 91.12 231 ASP B CA 1
ATOM 4442 C C . ASP B 1 231 ? 23.531 -28.047 -11.008 1 91.12 231 ASP B C 1
ATOM 4444 O O . ASP B 1 231 ? 24.484 -28.625 -11.516 1 91.12 231 ASP B O 1
ATOM 4448 N N . ALA B 1 232 ? 22.656 -28.656 -10.367 1 89.5 232 ALA B N 1
ATOM 4449 C CA . ALA B 1 232 ? 22.703 -30.109 -10.141 1 89.5 232 ALA B CA 1
ATOM 4450 C C . ALA B 1 232 ? 22.609 -30.875 -11.453 1 89.5 232 ALA B C 1
ATOM 4452 O O . ALA B 1 232 ? 23.297 -31.875 -11.648 1 89.5 232 ALA B O 1
ATOM 4453 N N . LEU B 1 233 ? 21.75 -30.422 -12.305 1 88.44 233 LEU B N 1
ATOM 4454 C CA . LEU B 1 233 ? 21.578 -31.062 -13.602 1 88.44 233 LEU B CA 1
ATOM 4455 C C . LEU B 1 233 ? 22.859 -30.984 -14.43 1 88.44 233 LEU B C 1
ATOM 4457 O O . LEU B 1 233 ? 23.172 -31.906 -15.188 1 88.44 233 LEU B O 1
ATOM 4461 N N . GLN B 1 234 ? 23.531 -29.906 -14.211 1 89.62 234 GLN B N 1
ATOM 4462 C CA . GLN B 1 234 ? 24.766 -29.672 -14.961 1 89.62 234 GLN B CA 1
ATOM 4463 C C . GLN B 1 234 ? 25.953 -30.328 -14.273 1 89.62 234 GLN B C 1
ATOM 4465 O O . GLN B 1 234 ? 27.047 -30.375 -14.828 1 89.62 234 GLN B O 1
ATOM 4470 N N . GLY B 1 235 ? 25.719 -30.812 -13.141 1 89.06 235 GLY B N 1
ATOM 4471 C CA . GLY B 1 235 ? 26.812 -31.406 -12.375 1 89.06 235 GLY B CA 1
ATOM 4472 C C . GLY B 1 235 ? 27.703 -30.375 -11.719 1 89.06 235 GLY B C 1
ATOM 4473 O O . GLY B 1 235 ? 28.828 -30.688 -11.32 1 89.06 235 GLY B O 1
ATOM 4474 N N . ASP B 1 236 ? 27.25 -29.234 -11.641 1 92.12 236 ASP B N 1
ATOM 4475 C CA . ASP B 1 236 ? 28 -28.141 -11.031 1 92.12 236 ASP B CA 1
ATOM 4476 C C . ASP B 1 236 ? 27.75 -28.078 -9.523 1 92.12 236 ASP B C 1
ATOM 4478 O O . ASP B 1 236 ? 26.766 -28.625 -9.031 1 92.12 236 ASP B O 1
ATOM 4482 N N . ALA B 1 237 ? 28.672 -27.391 -8.883 1 93.38 237 ALA B N 1
ATOM 4483 C CA . ALA B 1 237 ? 28.469 -27.156 -7.453 1 93.38 237 ALA B CA 1
ATOM 4484 C C . ALA B 1 237 ? 27.297 -26.188 -7.215 1 93.38 237 ALA B C 1
ATOM 4486 O O . ALA B 1 237 ? 27.094 -25.25 -7.98 1 93.38 237 ALA B O 1
ATOM 4487 N N . ILE B 1 238 ? 26.531 -26.469 -6.191 1 93.56 238 ILE B N 1
ATOM 4488 C CA . ILE B 1 238 ? 25.5 -25.547 -5.746 1 93.56 238 ILE B CA 1
ATOM 4489 C C . ILE B 1 238 ? 26.094 -24.516 -4.793 1 93.56 238 ILE B C 1
ATOM 4491 O O . ILE B 1 238 ? 26.688 -24.875 -3.766 1 93.56 238 ILE B O 1
ATOM 4495 N N . ILE B 1 239 ? 25.984 -23.266 -5.141 1 92.88 239 ILE B N 1
ATOM 4496 C CA . ILE B 1 239 ? 26.562 -22.203 -4.34 1 92.88 239 ILE B CA 1
ATOM 4497 C C . ILE B 1 239 ? 25.453 -21.453 -3.604 1 92.88 239 ILE B C 1
ATOM 4499 O O . ILE B 1 239 ? 24.531 -20.906 -4.227 1 92.88 239 ILE B O 1
ATOM 4503 N N . ILE B 1 240 ? 25.562 -21.438 -2.326 1 93.38 240 ILE B N 1
ATOM 4504 C CA . ILE B 1 240 ? 24.656 -20.672 -1.481 1 93.38 240 ILE B CA 1
ATOM 4505 C C . ILE B 1 240 ? 25.344 -19.391 -1.022 1 93.38 240 ILE B C 1
ATOM 4507 O O . ILE B 1 240 ? 26.266 -19.438 -0.199 1 93.38 240 ILE B O 1
ATOM 4511 N N . GLN B 1 241 ? 24.906 -18.281 -1.566 1 89.75 241 GLN B N 1
ATOM 4512 C CA . GLN B 1 241 ? 25.531 -17 -1.257 1 89.75 241 GLN B CA 1
ATOM 4513 C C . GLN B 1 241 ? 25.312 -16.625 0.204 1 89.75 241 GLN B C 1
ATOM 4515 O O . GLN B 1 241 ? 26.203 -16.062 0.844 1 89.75 241 GLN B O 1
ATOM 4520 N N . GLY B 1 242 ? 24.219 -16.859 0.793 1 90.38 242 GLY B N 1
ATOM 4521 C CA . GLY B 1 242 ? 23.922 -16.562 2.188 1 90.38 242 GLY B CA 1
ATOM 4522 C C . GLY B 1 242 ? 24.359 -17.672 3.133 1 90.38 242 GLY B C 1
ATOM 4523 O O . GLY B 1 242 ? 25.234 -18.469 2.789 1 90.38 242 GLY B O 1
ATOM 4524 N N . ASP B 1 243 ? 23.828 -17.609 4.359 1 91.88 243 ASP B N 1
ATOM 4525 C CA . ASP B 1 243 ? 24.266 -18.562 5.375 1 91.88 243 ASP B CA 1
ATOM 4526 C C . ASP B 1 243 ? 23.469 -19.859 5.285 1 91.88 243 ASP B C 1
ATOM 4528 O O . ASP B 1 243 ? 23.719 -20.797 6.043 1 91.88 243 ASP B O 1
ATOM 4532 N N . GLY B 1 244 ? 22.469 -19.844 4.418 1 92.94 244 GLY B N 1
ATOM 4533 C CA . GLY B 1 244 ? 21.734 -21.062 4.145 1 92.94 244 GLY B CA 1
ATOM 4534 C C . GLY B 1 244 ? 20.641 -21.344 5.164 1 92.94 244 GLY B C 1
ATOM 4535 O O . GLY B 1 244 ? 19.938 -22.344 5.066 1 92.94 244 GLY B O 1
ATOM 4536 N N . THR B 1 245 ? 20.453 -20.359 6.09 1 93.31 245 THR B N 1
ATOM 4537 C CA . THR B 1 245 ? 19.547 -20.656 7.207 1 93.31 245 THR B CA 1
ATOM 4538 C C . THR B 1 245 ? 18.125 -20.203 6.883 1 93.31 245 THR B C 1
ATOM 4540 O O . THR B 1 245 ? 17.188 -20.594 7.57 1 93.31 245 THR B O 1
ATOM 4543 N N . ALA B 1 246 ? 17.938 -19.391 5.871 1 93.81 246 ALA B N 1
ATOM 4544 C CA . ALA B 1 246 ? 16.609 -18.891 5.523 1 93.81 246 ALA B CA 1
ATOM 4545 C C . ALA B 1 246 ? 15.648 -20.047 5.234 1 93.81 246 ALA B C 1
ATOM 4547 O O . ALA B 1 246 ? 16.031 -21.031 4.605 1 93.81 246 ALA B O 1
ATOM 4548 N N . LEU B 1 247 ? 14.477 -19.938 5.75 1 95.81 247 LEU B N 1
ATOM 4549 C CA . LEU B 1 247 ? 13.453 -20.969 5.57 1 95.81 247 LEU B CA 1
ATOM 4550 C C . LEU B 1 247 ? 12.422 -20.531 4.539 1 95.81 247 LEU B C 1
ATOM 4552 O O . LEU B 1 247 ? 11.93 -19.391 4.594 1 95.81 247 LEU B O 1
ATOM 4556 N N . ARG B 1 248 ? 12.133 -21.406 3.592 1 95.75 248 ARG B N 1
ATOM 4557 C CA . ARG B 1 248 ? 11.102 -21.203 2.572 1 95.75 248 ARG B CA 1
ATOM 4558 C C . ARG B 1 248 ? 10.203 -22.438 2.469 1 95.75 248 ARG B C 1
ATOM 4560 O O . ARG B 1 248 ? 10.508 -23.484 3.029 1 95.75 248 ARG B O 1
ATOM 4567 N N . SER B 1 249 ? 9.148 -22.266 1.864 1 95.88 249 SER B N 1
ATOM 4568 C CA . SER B 1 249 ? 8.266 -23.375 1.566 1 95.88 249 SER B CA 1
ATOM 4569 C C . SER B 1 249 ? 7.957 -23.453 0.075 1 95.88 249 SER B C 1
ATOM 4571 O O . SER B 1 249 ? 7.816 -22.438 -0.593 1 95.88 249 SER B O 1
ATOM 4573 N N . TYR B 1 250 ? 7.887 -24.688 -0.467 1 96.5 250 TYR B N 1
ATOM 4574 C CA . TYR B 1 250 ? 7.703 -24.922 -1.896 1 96.5 250 TYR B CA 1
ATOM 4575 C C . TYR B 1 250 ? 6.473 -25.781 -2.158 1 96.5 250 TYR B C 1
ATOM 4577 O O . TYR B 1 250 ? 6.332 -26.859 -1.595 1 96.5 250 TYR B O 1
ATOM 4585 N N . MET B 1 251 ? 5.656 -25.25 -2.912 1 97.81 251 MET B N 1
ATOM 4586 C CA . MET B 1 251 ? 4.445 -25.969 -3.311 1 97.81 251 MET B CA 1
ATOM 4587 C C . MET B 1 251 ? 4.523 -26.391 -4.773 1 97.81 251 MET B C 1
ATOM 4589 O O . MET B 1 251 ? 4.965 -25.625 -5.625 1 97.81 251 MET B O 1
ATOM 4593 N N . TYR B 1 252 ? 4.129 -27.641 -5.047 1 98.31 252 TYR B N 1
ATOM 4594 C CA . TYR B 1 252 ? 4.195 -28.172 -6.398 1 98.31 252 TYR B CA 1
ATOM 4595 C C . TYR B 1 252 ? 3.021 -27.688 -7.238 1 98.31 252 TYR B C 1
ATOM 4597 O O . TYR B 1 252 ? 1.963 -27.359 -6.703 1 98.31 252 TYR B O 1
ATOM 4605 N N . ALA B 1 253 ? 3.137 -27.734 -8.555 1 98.12 253 ALA B N 1
ATOM 4606 C CA . ALA B 1 253 ? 2.209 -27.172 -9.531 1 98.12 253 ALA B CA 1
ATOM 4607 C C . ALA B 1 253 ? 0.816 -27.766 -9.383 1 98.12 253 ALA B C 1
ATOM 4609 O O . ALA B 1 253 ? -0.189 -27.078 -9.523 1 98.12 253 ALA B O 1
ATOM 4610 N N . ILE B 1 254 ? 0.68 -29.078 -9.117 1 98.69 254 ILE B N 1
ATOM 4611 C CA . ILE B 1 254 ? -0.609 -29.75 -8.992 1 98.69 254 ILE B CA 1
ATOM 4612 C C . ILE B 1 254 ? -1.434 -29.078 -7.898 1 98.69 254 ILE B C 1
ATOM 4614 O O . ILE B 1 254 ? -2.578 -28.672 -8.133 1 98.69 254 ILE B O 1
ATOM 4618 N N . ASP B 1 255 ? -0.808 -28.938 -6.781 1 98.81 255 ASP B N 1
ATOM 4619 C CA . ASP B 1 255 ? -1.504 -28.359 -5.641 1 98.81 255 ASP B CA 1
ATOM 4620 C C . ASP B 1 255 ? -1.793 -26.875 -5.875 1 98.81 255 ASP B C 1
ATOM 4622 O O . ASP B 1 255 ? -2.891 -26.391 -5.586 1 98.81 255 ASP B O 1
ATOM 4626 N N . MET B 1 256 ? -0.828 -26.172 -6.391 1 98.56 256 MET B N 1
ATOM 4627 C CA . MET B 1 256 ? -1 -24.734 -6.672 1 98.56 256 MET B CA 1
ATOM 4628 C C . MET B 1 256 ? -2.215 -24.5 -7.559 1 98.56 256 MET B C 1
ATOM 4630 O O . MET B 1 256 ? -3.094 -23.719 -7.219 1 98.56 256 MET B O 1
ATOM 4634 N N . VAL B 1 257 ? -2.318 -25.219 -8.648 1 98.81 257 VAL B N 1
ATOM 4635 C CA . VAL B 1 257 ? -3.363 -25 -9.641 1 98.81 257 VAL B CA 1
ATOM 4636 C C . VAL B 1 257 ? -4.715 -25.422 -9.07 1 98.81 257 VAL B C 1
ATOM 4638 O O . VAL B 1 257 ? -5.715 -24.719 -9.234 1 98.81 257 VAL B O 1
ATOM 4641 N N . THR B 1 258 ? -4.734 -26.578 -8.367 1 98.88 258 THR B N 1
ATOM 4642 C CA . THR B 1 258 ? -5.965 -27.047 -7.746 1 98.88 258 THR B CA 1
ATOM 4643 C C . THR B 1 258 ? -6.5 -26.016 -6.754 1 98.88 258 THR B C 1
ATOM 4645 O O . THR B 1 258 ? -7.703 -25.766 -6.707 1 98.88 258 THR B O 1
ATOM 4648 N N . TRP B 1 259 ? -5.586 -25.453 -5.977 1 98.94 259 TRP B N 1
ATOM 4649 C CA . TRP B 1 259 ? -5.992 -24.453 -4.984 1 98.94 259 TRP B CA 1
ATOM 4650 C C . TRP B 1 259 ? -6.523 -23.203 -5.656 1 98.94 259 TRP B C 1
ATOM 4652 O O . TRP B 1 259 ? -7.5 -22.609 -5.191 1 98.94 259 TRP B O 1
ATOM 4662 N N . LEU B 1 260 ? -5.902 -22.781 -6.75 1 98.94 260 LEU B N 1
ATOM 4663 C CA . LEU B 1 260 ? -6.324 -21.578 -7.441 1 98.94 260 LEU B CA 1
ATOM 4664 C C . LEU B 1 260 ? -7.723 -21.734 -8.031 1 98.94 260 LEU B C 1
ATOM 4666 O O . LEU B 1 260 ? -8.547 -20.828 -7.945 1 98.94 260 LEU B O 1
ATOM 4670 N N . TRP B 1 261 ? -8.023 -22.922 -8.617 1 98.88 261 TRP B N 1
ATOM 4671 C CA . TRP B 1 261 ? -9.367 -23.172 -9.117 1 98.88 261 TRP B CA 1
ATOM 4672 C C . TRP B 1 261 ? -10.383 -23.141 -7.977 1 98.88 261 TRP B C 1
ATOM 4674 O O . TRP B 1 261 ? -11.461 -22.562 -8.109 1 98.88 261 TRP B O 1
ATOM 4684 N N . ALA B 1 262 ? -10.023 -23.766 -6.852 1 98.94 262 ALA B N 1
ATOM 4685 C CA . ALA B 1 262 ? -10.914 -23.781 -5.695 1 98.94 262 ALA B CA 1
ATOM 4686 C C . ALA B 1 262 ? -11.203 -22.359 -5.199 1 98.94 262 ALA B C 1
ATOM 4688 O O . ALA B 1 262 ? -12.344 -22.031 -4.875 1 98.94 262 ALA B O 1
ATOM 4689 N N . ILE B 1 263 ? -10.172 -21.547 -5.113 1 98.88 263 ILE B N 1
ATOM 4690 C CA . ILE B 1 263 ? -10.344 -20.172 -4.637 1 98.88 263 ILE B CA 1
ATOM 4691 C C . ILE B 1 263 ? -11.227 -19.406 -5.609 1 98.88 263 ILE B C 1
ATOM 4693 O O . ILE B 1 263 ? -12.109 -18.641 -5.188 1 98.88 263 ILE B O 1
ATOM 4697 N N . LEU B 1 264 ? -11 -19.562 -6.93 1 98.81 264 LEU B N 1
ATOM 4698 C CA . LEU B 1 264 ? -11.828 -18.875 -7.922 1 98.81 264 LEU B CA 1
ATOM 4699 C C . LEU B 1 264 ? -13.297 -19.234 -7.742 1 98.81 264 LEU B C 1
ATOM 4701 O O . LEU B 1 264 ? -14.156 -18.359 -7.738 1 98.81 264 LEU B O 1
ATOM 4705 N N . VAL B 1 265 ? -13.609 -20.5 -7.531 1 98.5 265 VAL B N 1
ATOM 4706 C CA . VAL B 1 265 ? -14.977 -21 -7.613 1 98.5 265 VAL B CA 1
A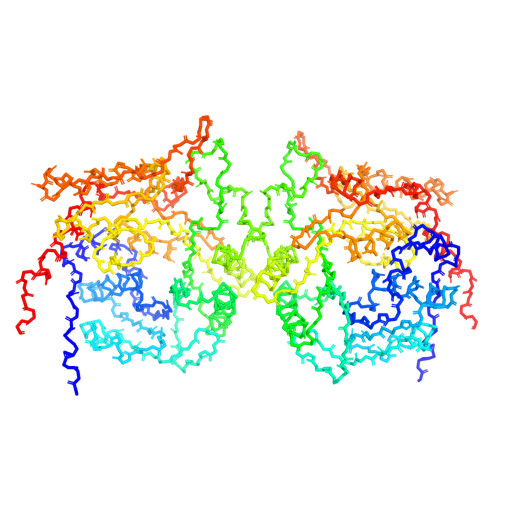TOM 4707 C C . VAL B 1 265 ? -15.648 -20.906 -6.242 1 98.5 265 VAL B C 1
ATOM 4709 O O . VAL B 1 265 ? -16.828 -20.547 -6.148 1 98.5 265 VAL B O 1
ATOM 4712 N N . ARG B 1 266 ? -14.875 -21.156 -5.168 1 98.44 266 ARG B N 1
ATOM 4713 C CA . ARG B 1 266 ? -15.516 -21.344 -3.873 1 98.44 266 ARG B CA 1
ATOM 4714 C C . ARG B 1 266 ? -15.047 -20.297 -2.867 1 98.44 266 ARG B C 1
ATOM 4716 O O . ARG B 1 266 ? -15.609 -20.188 -1.777 1 98.44 266 ARG B O 1
ATOM 4723 N N . GLY B 1 267 ? -13.992 -19.594 -3.164 1 98.44 267 GLY B N 1
ATOM 4724 C CA . GLY B 1 267 ? -13.492 -18.609 -2.219 1 98.44 267 GLY B CA 1
ATOM 4725 C C . GLY B 1 267 ? -14.508 -17.531 -1.875 1 98.44 267 GLY B C 1
ATOM 4726 O O . GLY B 1 267 ? -15.375 -17.219 -2.688 1 98.44 267 GLY B O 1
ATOM 4727 N N . LYS B 1 268 ? -14.383 -16.969 -0.711 1 97.81 268 LYS B N 1
ATOM 4728 C CA . LYS B 1 268 ? -15.258 -15.875 -0.282 1 97.81 268 LYS B CA 1
ATOM 4729 C C . LYS B 1 268 ? -14.828 -14.547 -0.901 1 97.81 268 LYS B C 1
ATOM 4731 O O . LYS B 1 268 ? -13.633 -14.258 -1.003 1 97.81 268 LYS B O 1
ATOM 4736 N N . ALA B 1 269 ? -15.898 -13.758 -1.323 1 96.69 269 ALA B N 1
ATOM 4737 C CA . ALA B 1 269 ? -15.617 -12.438 -1.87 1 96.69 269 ALA B CA 1
ATOM 4738 C C . ALA B 1 269 ? -14.852 -11.578 -0.867 1 96.69 269 ALA B C 1
ATOM 4740 O O . ALA B 1 269 ? -15.234 -11.484 0.3 1 96.69 269 ALA B O 1
ATOM 4741 N N . GLY B 1 270 ? -13.766 -11.039 -1.33 1 96.38 270 GLY B N 1
ATOM 4742 C CA . GLY B 1 270 ? -12.984 -10.133 -0.503 1 96.38 270 GLY B CA 1
ATOM 4743 C C . GLY B 1 270 ? -11.953 -10.844 0.349 1 96.38 270 GLY B C 1
ATOM 4744 O O . GLY B 1 270 ? -11.148 -10.195 1.024 1 96.38 270 GLY B O 1
ATOM 4745 N N . ALA B 1 271 ? -11.875 -12.164 0.271 1 97.06 271 ALA B N 1
ATOM 4746 C CA . ALA B 1 271 ? -10.953 -12.93 1.109 1 97.06 271 ALA B CA 1
ATOM 4747 C C . ALA B 1 271 ? -9.609 -13.125 0.417 1 97.06 271 ALA B C 1
ATOM 4749 O O . ALA B 1 271 ? -9.531 -13.086 -0.813 1 97.06 271 ALA B O 1
ATOM 4750 N N . ALA B 1 272 ? -8.609 -13.227 1.205 1 97.94 272 ALA B N 1
ATOM 4751 C CA . ALA B 1 272 ? -7.293 -13.672 0.764 1 97.94 272 ALA B CA 1
ATOM 4752 C C . ALA B 1 272 ? -6.949 -15.031 1.363 1 97.94 272 ALA B C 1
ATOM 4754 O O . ALA B 1 272 ? -7.219 -15.289 2.539 1 97.94 272 ALA B O 1
ATOM 4755 N N . TYR B 1 273 ? -6.434 -15.898 0.528 1 98.75 273 TYR B N 1
ATOM 4756 C CA . TYR B 1 273 ? -6.004 -17.219 0.965 1 98.75 273 TYR B CA 1
ATOM 4757 C C . TYR B 1 273 ? -4.512 -17.422 0.711 1 98.75 273 TYR B C 1
ATOM 4759 O O . TYR B 1 273 ? -4.02 -17.141 -0.385 1 98.75 273 TYR B O 1
ATOM 4767 N N . ASN B 1 274 ? -3.799 -17.875 1.729 1 98.75 274 ASN B N 1
ATOM 4768 C CA . ASN B 1 274 ? -2.428 -18.328 1.511 1 98.75 274 ASN B CA 1
ATOM 4769 C C . ASN B 1 274 ? -2.381 -19.594 0.662 1 98.75 274 ASN B C 1
ATOM 4771 O O . ASN B 1 274 ? -3.17 -20.516 0.87 1 98.75 274 ASN B O 1
ATOM 4775 N N . VAL B 1 275 ? -1.522 -19.547 -0.336 1 98.75 275 VAL B N 1
ATOM 4776 C CA . VAL B 1 275 ? -1.308 -20.688 -1.223 1 98.75 275 VAL B CA 1
ATOM 4777 C C . VAL B 1 275 ? 0.151 -21.125 -1.146 1 98.75 275 VAL B C 1
ATOM 4779 O O . VAL B 1 275 ? 1.034 -20.484 -1.72 1 98.75 275 VAL B O 1
ATOM 4782 N N . GLY B 1 276 ? 0.423 -22.141 -0.503 1 98.12 276 GLY B N 1
ATOM 4783 C CA . GLY B 1 276 ? 1.769 -22.656 -0.293 1 98.12 276 GLY B CA 1
ATOM 4784 C C . GLY B 1 276 ? 1.821 -23.812 0.683 1 98.12 276 GLY B C 1
ATOM 4785 O O . GLY B 1 276 ? 0.791 -24.234 1.214 1 98.12 276 GLY B O 1
ATOM 4786 N N . SER B 1 277 ? 2.98 -24.391 0.807 1 97.38 277 SER B N 1
ATOM 4787 C CA . SER B 1 277 ? 3.229 -25.469 1.767 1 97.38 277 SER B CA 1
ATOM 4788 C C . SER B 1 277 ? 3.547 -24.906 3.148 1 97.38 277 SER B C 1
ATOM 4790 O O . SER B 1 277 ? 4.078 -23.797 3.27 1 97.38 277 SER B O 1
ATOM 4792 N N . GLU B 1 278 ? 3.195 -25.672 4.164 1 97.44 278 GLU B N 1
ATOM 4793 C CA . GLU B 1 278 ? 3.529 -25.25 5.523 1 97.44 278 GLU B CA 1
ATOM 4794 C C . GLU B 1 278 ? 4.879 -25.812 5.953 1 97.44 278 GLU B C 1
ATOM 4796 O O . GLU B 1 278 ? 5.383 -25.484 7.027 1 97.44 278 GLU B O 1
ATOM 4801 N N . LEU B 1 279 ? 5.438 -26.625 5.133 1 96.88 279 LEU B N 1
ATOM 4802 C CA . LEU B 1 279 ? 6.734 -27.219 5.445 1 96.88 279 LEU B CA 1
ATOM 4803 C C . LEU B 1 279 ? 7.863 -26.219 5.18 1 96.88 279 LEU B C 1
ATOM 4805 O O . LEU B 1 279 ? 8.156 -25.906 4.023 1 96.88 279 LEU B O 1
ATOM 4809 N N . GLY B 1 280 ? 8.508 -25.812 6.234 1 96.88 280 GLY B N 1
ATOM 4810 C CA . GLY B 1 280 ? 9.688 -24.969 6.086 1 96.88 280 GLY B CA 1
ATOM 4811 C C . GLY B 1 280 ? 10.945 -25.75 5.762 1 96.88 280 GLY B C 1
ATOM 4812 O O . GLY B 1 280 ? 11.242 -26.75 6.414 1 96.88 280 GLY B O 1
ATOM 4813 N N . VAL B 1 281 ? 11.602 -25.297 4.684 1 96.56 281 VAL B N 1
ATOM 4814 C CA . VAL B 1 281 ? 12.852 -25.906 4.246 1 96.56 281 VAL B CA 1
ATOM 4815 C C . VAL B 1 281 ? 13.953 -24.844 4.18 1 96.56 281 VAL B C 1
ATOM 4817 O O . VAL B 1 281 ? 13.781 -23.812 3.539 1 96.56 281 VAL B O 1
ATOM 4820 N N . SER B 1 282 ? 15.086 -25.109 4.895 1 95.81 282 SER B N 1
ATOM 4821 C CA . SER B 1 282 ? 16.188 -24.172 4.789 1 95.81 282 SER B CA 1
ATOM 4822 C C . SER B 1 282 ? 16.812 -24.203 3.395 1 95.81 282 SER B C 1
ATOM 4824 O O . SER B 1 282 ? 16.688 -25.188 2.676 1 95.81 282 SER B O 1
ATOM 4826 N N . ILE B 1 283 ? 17.422 -23.109 3.059 1 95.19 283 ILE B N 1
ATOM 4827 C CA . ILE B 1 283 ? 18.094 -23.047 1.766 1 95.19 283 ILE B CA 1
ATOM 4828 C C . ILE B 1 283 ? 19.141 -24.172 1.669 1 95.19 283 ILE B C 1
ATOM 4830 O O . ILE B 1 283 ? 19.297 -24.781 0.614 1 95.19 283 ILE B O 1
ATOM 4834 N N . ARG B 1 284 ? 19.812 -24.453 2.734 1 94.81 284 ARG B N 1
ATOM 4835 C CA . ARG B 1 284 ? 20.781 -25.547 2.785 1 94.81 284 ARG B CA 1
ATOM 4836 C C . ARG B 1 284 ? 20.109 -26.891 2.57 1 94.81 284 ARG B C 1
ATOM 4838 O O . ARG B 1 284 ? 20.594 -27.719 1.809 1 94.81 284 ARG B O 1
ATOM 4845 N N . ASP B 1 285 ? 19.031 -27.062 3.256 1 95.5 285 ASP B N 1
ATOM 4846 C CA . ASP B 1 285 ? 18.312 -28.312 3.131 1 95.5 285 ASP B CA 1
ATOM 4847 C C . ASP B 1 285 ? 17.734 -28.484 1.724 1 95.5 285 ASP B C 1
ATOM 4849 O O . ASP B 1 285 ? 17.656 -29.609 1.215 1 95.5 285 ASP B O 1
ATOM 4853 N N . LEU B 1 286 ? 17.281 -27.391 1.139 1 95.94 286 LEU B N 1
ATOM 4854 C CA . LEU B 1 286 ? 16.828 -27.438 -0.25 1 95.94 286 LEU B CA 1
ATOM 4855 C C . LEU B 1 286 ? 17.938 -27.938 -1.163 1 95.94 286 LEU B C 1
ATOM 4857 O O . LEU B 1 286 ? 17.703 -28.812 -2.012 1 95.94 286 LEU B O 1
ATOM 4861 N N . ALA B 1 287 ? 19.156 -27.406 -0.977 1 95 287 ALA B N 1
ATOM 4862 C CA . ALA B 1 287 ? 20.297 -27.828 -1.769 1 95 287 ALA B CA 1
ATOM 4863 C C . ALA B 1 287 ? 20.578 -29.312 -1.578 1 95 287 ALA B C 1
ATOM 4865 O O . ALA B 1 287 ? 20.797 -30.047 -2.549 1 95 287 ALA B O 1
ATOM 4866 N N . GLN B 1 288 ? 20.531 -29.719 -0.383 1 95.19 288 GLN B N 1
ATOM 4867 C CA . GLN B 1 288 ? 20.781 -31.125 -0.062 1 95.19 288 GLN B CA 1
ATOM 4868 C C . GLN B 1 288 ? 19.734 -32.031 -0.707 1 95.19 288 GLN B C 1
ATOM 4870 O O . GLN B 1 288 ? 20.062 -33.094 -1.235 1 95.19 288 GLN B O 1
ATOM 4875 N N . ALA B 1 289 ? 18.5 -31.594 -0.585 1 94.62 289 ALA B N 1
ATOM 4876 C CA . ALA B 1 289 ? 17.406 -32.375 -1.172 1 94.62 289 ALA B CA 1
ATOM 4877 C C . ALA B 1 289 ? 17.578 -32.5 -2.682 1 94.62 289 ALA B C 1
ATOM 4879 O O . ALA B 1 289 ? 17.344 -33.562 -3.248 1 94.62 289 ALA B O 1
ATOM 4880 N N . VAL B 1 290 ? 17.922 -31.406 -3.352 1 94.5 290 VAL B N 1
ATOM 4881 C CA . VAL B 1 290 ? 18.141 -31.406 -4.797 1 94.5 290 VAL B CA 1
ATOM 4882 C C . VAL B 1 290 ? 19.25 -32.375 -5.16 1 94.5 290 VAL B C 1
ATOM 4884 O O . VAL B 1 290 ? 19.094 -33.219 -6.059 1 94.5 290 VAL B O 1
ATOM 4887 N N . VAL B 1 291 ? 20.344 -32.312 -4.426 1 94.12 291 VAL B N 1
ATOM 4888 C CA . VAL B 1 291 ? 21.484 -33.188 -4.68 1 94.12 291 VAL B CA 1
ATOM 4889 C C . VAL B 1 291 ? 21.062 -34.656 -4.473 1 94.12 291 VAL B C 1
ATOM 4891 O O . VAL B 1 291 ? 21.391 -35.531 -5.289 1 94.12 291 VAL B O 1
ATOM 4894 N N . HIS B 1 292 ? 20.375 -34.875 -3.43 1 92.81 292 HIS B N 1
ATOM 4895 C CA . HIS B 1 292 ? 19.938 -36.219 -3.104 1 92.81 292 HIS B CA 1
ATOM 4896 C C . HIS B 1 292 ? 19.078 -36.812 -4.223 1 92.81 292 HIS B C 1
ATOM 4898 O O . HIS B 1 292 ? 19.266 -37.938 -4.621 1 92.81 292 HIS B O 1
ATOM 4904 N N . VAL B 1 293 ? 18.188 -36 -4.73 1 91.56 293 VAL B N 1
ATOM 4905 C CA . VAL B 1 293 ? 17.219 -36.469 -5.723 1 91.56 293 VAL B CA 1
ATOM 4906 C C . VAL B 1 293 ? 17.922 -36.719 -7.059 1 91.56 293 VAL B C 1
ATOM 4908 O O . VAL B 1 293 ? 17.484 -37.562 -7.855 1 91.56 293 VAL B O 1
ATOM 4911 N N . THR B 1 294 ? 19.016 -36.031 -7.324 1 88.88 294 THR B N 1
ATOM 4912 C CA . THR B 1 294 ? 19.75 -36.219 -8.57 1 88.88 294 THR B CA 1
ATOM 4913 C C . THR B 1 294 ? 20.406 -37.594 -8.594 1 88.88 294 THR B C 1
ATOM 4915 O O . THR B 1 294 ? 20.734 -38.125 -9.664 1 88.88 294 THR B O 1
ATOM 4918 N N . GLY B 1 295 ? 20.688 -38.094 -7.438 1 85.62 295 GLY B N 1
ATOM 4919 C CA . GLY B 1 295 ? 21.422 -39.344 -7.328 1 85.62 295 GLY B CA 1
ATOM 4920 C C . GLY B 1 295 ? 22.922 -39.156 -7.48 1 85.62 295 GLY B C 1
ATOM 4921 O O . GLY B 1 295 ? 23.656 -40.125 -7.703 1 85.62 295 GLY B O 1
ATOM 4922 N N . LYS B 1 296 ? 23.344 -37.938 -7.473 1 87.81 296 LYS B N 1
ATOM 4923 C CA . LYS B 1 296 ? 24.766 -37.625 -7.594 1 87.81 296 LYS B CA 1
ATOM 4924 C C . LYS B 1 296 ? 25.312 -37 -6.305 1 87.81 296 LYS B C 1
ATOM 4926 O O . LYS B 1 296 ? 25.469 -35.781 -6.207 1 87.81 296 LYS B O 1
ATOM 4931 N N . PRO B 1 297 ? 25.688 -37.844 -5.375 1 83.5 297 PRO B N 1
ATOM 4932 C CA . PRO B 1 297 ? 26.109 -37.344 -4.062 1 83.5 297 PRO B CA 1
ATOM 4933 C C . PRO B 1 297 ? 27.406 -36.531 -4.129 1 83.5 297 PRO B C 1
ATOM 4935 O O . PRO B 1 297 ? 27.766 -35.844 -3.164 1 83.5 297 PRO B O 1
ATOM 4938 N N . THR B 1 298 ? 28.016 -36.531 -5.219 1 87.56 298 THR B N 1
ATOM 4939 C CA . THR B 1 298 ? 29.312 -35.906 -5.344 1 87.56 298 THR B CA 1
ATOM 4940 C C . THR B 1 298 ? 29.156 -34.406 -5.605 1 87.56 298 THR B C 1
ATOM 4942 O O . THR B 1 298 ? 30.125 -33.656 -5.566 1 87.56 298 THR B O 1
ATOM 4945 N N . ILE B 1 299 ? 28 -34 -5.965 1 90 299 ILE B N 1
ATOM 4946 C CA . ILE B 1 299 ? 27.781 -32.594 -6.203 1 90 299 ILE B CA 1
ATOM 4947 C C . ILE B 1 299 ? 28.062 -31.812 -4.922 1 90 299 ILE B C 1
ATOM 4949 O O . ILE B 1 299 ? 27.453 -32.062 -3.879 1 90 299 ILE B O 1
ATOM 4953 N N . ASP B 1 300 ? 28.922 -30.844 -4.977 1 93.31 300 ASP B N 1
ATOM 4954 C CA . ASP B 1 300 ? 29.328 -30.062 -3.816 1 93.31 300 ASP B CA 1
ATOM 4955 C C . ASP B 1 300 ? 28.297 -28.969 -3.508 1 93.31 300 ASP B C 1
ATOM 4957 O O . ASP B 1 300 ? 27.734 -28.375 -4.422 1 93.31 300 ASP B O 1
ATOM 4961 N N . ILE B 1 301 ? 28.031 -28.828 -2.26 1 94.12 301 ILE B N 1
ATOM 4962 C CA . ILE B 1 301 ? 27.25 -27.703 -1.771 1 94.12 301 ILE B CA 1
ATOM 4963 C C . ILE B 1 301 ? 28.141 -26.734 -1.001 1 94.12 301 ILE B C 1
ATOM 4965 O O . ILE B 1 301 ? 28.719 -27.109 0.028 1 94.12 301 ILE B O 1
ATOM 4969 N N . LYS B 1 302 ? 28.281 -25.531 -1.505 1 94.69 302 LYS B N 1
ATOM 4970 C CA . LYS B 1 302 ? 29.125 -24.516 -0.876 1 94.69 302 LYS B CA 1
ATOM 4971 C C . LYS B 1 302 ? 28.281 -23.406 -0.267 1 94.69 302 LYS B C 1
ATOM 4973 O O . LYS B 1 302 ? 27.547 -22.719 -0.979 1 94.69 302 LYS B O 1
ATOM 4978 N N . VAL B 1 303 ? 28.406 -23.281 1.01 1 93.44 303 VAL B N 1
ATOM 4979 C CA . VAL B 1 303 ? 27.75 -22.188 1.714 1 93.44 303 VAL B CA 1
ATOM 4980 C C . VAL B 1 303 ? 28.75 -21.062 1.971 1 93.44 303 VAL B C 1
ATOM 4982 O O . VAL B 1 303 ? 29.703 -21.234 2.742 1 93.44 303 VAL B O 1
ATOM 4985 N N . LEU B 1 304 ? 28.5 -19.938 1.352 1 92.31 304 LEU B N 1
ATOM 4986 C CA . LEU B 1 304 ? 29.5 -18.875 1.386 1 92.31 304 LEU B CA 1
ATOM 4987 C C . LEU B 1 304 ? 29.281 -17.969 2.594 1 92.31 304 LEU B C 1
ATOM 4989 O O . LEU B 1 304 ? 30.234 -17.391 3.125 1 92.31 304 LEU B O 1
ATOM 4993 N N . GLY B 1 305 ? 28.094 -17.828 2.986 1 88.81 305 GLY B N 1
ATOM 4994 C CA . GLY B 1 305 ? 27.797 -16.938 4.105 1 88.81 305 GLY B CA 1
ATOM 4995 C C . GLY B 1 305 ? 27.922 -17.625 5.453 1 88.81 305 GLY B C 1
ATOM 4996 O O . GLY B 1 305 ? 27.953 -18.859 5.531 1 88.81 305 GLY B O 1
ATOM 4997 N N . GLN B 1 306 ? 28.047 -16.672 6.57 1 87.69 306 GLN B N 1
ATOM 4998 C CA . GLN B 1 306 ? 28.062 -17.156 7.949 1 87.69 306 GLN B CA 1
ATOM 4999 C C . GLN B 1 306 ? 26.922 -16.531 8.75 1 87.69 306 GLN B C 1
ATOM 5001 O O . GLN B 1 306 ? 26.672 -15.328 8.656 1 87.69 306 GLN B O 1
ATOM 5006 N N . PRO B 1 307 ? 26.219 -17.438 9.367 1 83.38 307 PRO B N 1
ATOM 5007 C CA . PRO B 1 307 ? 25.125 -16.891 10.172 1 83.38 307 PRO B CA 1
ATOM 5008 C C . PRO B 1 307 ? 25.625 -16 11.312 1 83.38 307 PRO B C 1
ATOM 5010 O O . PRO B 1 307 ? 26.672 -16.297 11.906 1 83.38 307 PRO B O 1
ATOM 5013 N N . ALA B 1 308 ? 24.938 -14.82 11.469 1 80.69 308 ALA B N 1
ATOM 5014 C CA . ALA B 1 308 ? 25.219 -14.016 12.656 1 80.69 308 ALA B CA 1
ATOM 5015 C C . ALA B 1 308 ? 24.766 -14.734 13.922 1 80.69 308 ALA B C 1
ATOM 5017 O O . ALA B 1 308 ? 23.672 -15.305 13.953 1 80.69 308 ALA B O 1
ATOM 5018 N N . PRO B 1 309 ? 25.672 -14.727 14.938 1 80.62 309 PRO B N 1
ATOM 5019 C CA . PRO B 1 309 ? 25.281 -15.391 16.188 1 80.62 309 PRO B CA 1
ATOM 5020 C C . PRO B 1 309 ? 23.953 -14.867 16.734 1 80.62 309 PRO B C 1
ATOM 5022 O O . PRO B 1 309 ? 23.766 -13.656 16.859 1 80.62 309 PRO B O 1
ATOM 5025 N N . GLY B 1 310 ? 23.031 -15.758 16.984 1 83.44 310 GLY B N 1
ATOM 5026 C CA . GLY B 1 310 ? 21.781 -15.398 17.641 1 83.44 310 GLY B CA 1
ATOM 5027 C C . GLY B 1 310 ? 20.734 -14.859 16.672 1 83.44 310 GLY B C 1
ATOM 5028 O O . GLY B 1 310 ? 19.594 -14.625 17.062 1 83.44 310 GLY B O 1
ATOM 5029 N N . ALA B 1 311 ? 21.062 -14.703 15.445 1 83.25 311 ALA B N 1
ATOM 5030 C CA . ALA B 1 311 ? 20.109 -14.148 14.484 1 83.25 311 ALA B CA 1
ATOM 5031 C C . ALA B 1 311 ? 19.078 -15.195 14.062 1 83.25 311 ALA B C 1
ATOM 5033 O O . ALA B 1 311 ? 19.438 -16.344 13.789 1 83.25 311 ALA B O 1
ATOM 5034 N N . ALA B 1 312 ? 17.797 -14.812 14.258 1 87.88 312 ALA B N 1
ATOM 5035 C CA . ALA B 1 312 ? 16.75 -15.703 13.781 1 87.88 312 ALA B CA 1
ATOM 5036 C C . ALA B 1 312 ? 16.75 -15.773 12.258 1 87.88 312 ALA B C 1
ATOM 5038 O O . ALA B 1 312 ? 16.953 -14.766 11.578 1 87.88 312 ALA B O 1
ATOM 5039 N N . PRO B 1 313 ? 16.594 -17 11.734 1 89.88 313 PRO B N 1
ATOM 5040 C CA . PRO B 1 313 ? 16.5 -17.094 10.273 1 89.88 313 PRO B CA 1
ATOM 5041 C C . PRO B 1 313 ? 15.266 -16.391 9.711 1 89.88 313 PRO B C 1
ATOM 5043 O O . PRO B 1 313 ? 14.234 -16.328 10.375 1 89.88 313 PRO B O 1
ATOM 5046 N N . SER B 1 314 ? 15.445 -15.852 8.516 1 91.5 314 SER B N 1
ATOM 5047 C CA . SER B 1 314 ? 14.273 -15.32 7.82 1 91.5 314 SER B CA 1
ATOM 5048 C C . SER B 1 314 ? 13.32 -16.438 7.414 1 91.5 314 SER B C 1
ATOM 5050 O O . SER B 1 314 ? 13.758 -17.531 7.047 1 91.5 314 SER B O 1
ATOM 5052 N N . ARG B 1 315 ? 12.055 -16.188 7.59 1 95.44 315 ARG B N 1
ATOM 5053 C CA . ARG B 1 315 ? 11.039 -17.188 7.273 1 95.44 315 ARG B CA 1
ATOM 5054 C C . ARG B 1 315 ? 10.078 -16.672 6.203 1 95.44 315 ARG B C 1
ATOM 5056 O O . ARG B 1 315 ? 9.75 -15.484 6.176 1 95.44 315 ARG B O 1
ATOM 5063 N N . TYR B 1 316 ? 9.68 -17.516 5.336 1 95.88 316 TYR B N 1
ATOM 5064 C CA . TYR B 1 316 ? 8.68 -17.281 4.301 1 95.88 316 TYR B CA 1
ATOM 5065 C C . TYR B 1 316 ? 7.789 -18.516 4.125 1 95.88 316 TYR B C 1
ATOM 5067 O O . TYR B 1 316 ? 7.883 -19.203 3.111 1 95.88 316 TYR B O 1
ATOM 5075 N N . ILE B 1 317 ? 6.98 -18.766 5.168 1 98 317 ILE B N 1
ATOM 5076 C CA . ILE B 1 317 ? 6.16 -19.969 5.273 1 98 317 ILE B CA 1
ATOM 5077 C C . ILE B 1 317 ? 4.719 -19.578 5.594 1 98 317 ILE B C 1
ATOM 5079 O O . ILE B 1 317 ? 4.457 -18.891 6.586 1 98 317 ILE B O 1
ATOM 5083 N N . 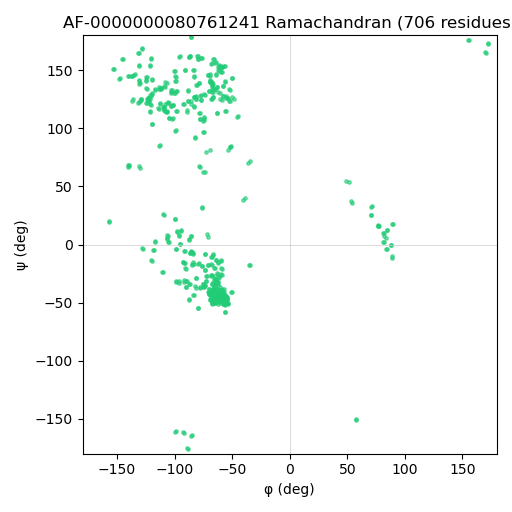PRO B 1 318 ? 3.785 -20.016 4.801 1 98.25 318 PRO B N 1
ATOM 5084 C CA . PRO B 1 318 ? 2.387 -19.656 5.047 1 98.25 318 PRO B CA 1
ATOM 5085 C C . PRO B 1 318 ? 1.721 -20.562 6.082 1 98.25 318 PRO B C 1
ATOM 5087 O O . PRO B 1 318 ? 2.113 -21.719 6.238 1 98.25 318 PRO B O 1
ATOM 5090 N N . ASP B 1 319 ? 0.853 -19.984 6.867 1 98.5 319 ASP B N 1
ATOM 5091 C CA . ASP B 1 319 ? -0.204 -20.75 7.523 1 98.5 319 ASP B CA 1
ATOM 5092 C C . ASP B 1 319 ? -1.397 -20.953 6.594 1 98.5 319 ASP B C 1
ATOM 5094 O O . ASP B 1 319 ? -2.002 -19.984 6.133 1 98.5 319 ASP B O 1
ATOM 5098 N N . THR B 1 320 ? -1.741 -22.219 6.289 1 98.44 320 THR B N 1
ATOM 5099 C CA . THR B 1 320 ? -2.77 -22.469 5.285 1 98.44 320 THR B CA 1
ATOM 5100 C C . THR B 1 320 ? -4.039 -23.016 5.938 1 98.44 320 THR B C 1
ATOM 5102 O O . THR B 1 320 ? -4.805 -23.75 5.309 1 98.44 320 THR B O 1
ATOM 5105 N N . THR B 1 321 ? -4.223 -22.688 7.188 1 98.25 321 THR B N 1
ATOM 5106 C CA . THR B 1 321 ? -5.395 -23.125 7.941 1 98.25 321 THR B CA 1
ATOM 5107 C C . THR B 1 321 ? -6.68 -22.672 7.254 1 98.25 321 THR B C 1
ATOM 5109 O O . THR B 1 321 ? -7.629 -23.438 7.125 1 98.25 321 THR B O 1
ATOM 5112 N N . LEU B 1 322 ? -6.727 -21.453 6.805 1 98.12 322 LEU B N 1
ATOM 5113 C CA . LEU B 1 322 ? -7.926 -20.922 6.18 1 98.12 322 LEU B CA 1
ATOM 5114 C C . LEU B 1 322 ? -8.297 -21.719 4.938 1 98.12 322 LEU B C 1
ATOM 5116 O O . LEU B 1 322 ? -9.469 -22.062 4.742 1 98.12 322 LEU B O 1
ATOM 5120 N N . ALA B 1 323 ? -7.332 -22 4.043 1 98.5 323 ALA B N 1
ATOM 5121 C CA . ALA B 1 323 ? -7.57 -22.797 2.836 1 98.5 323 ALA B CA 1
ATOM 5122 C C . ALA B 1 323 ? -8.062 -24.188 3.189 1 98.5 323 ALA B C 1
ATOM 5124 O O . ALA B 1 323 ? -8.961 -24.734 2.531 1 98.5 323 ALA B O 1
ATOM 5125 N N . ARG B 1 324 ? -7.473 -24.734 4.199 1 98.06 324 ARG B N 1
ATOM 5126 C CA . ARG B 1 324 ? -7.844 -26.078 4.633 1 98.06 324 ARG B CA 1
ATOM 5127 C C . ARG B 1 324 ? -9.258 -26.109 5.207 1 98.06 324 ARG B C 1
ATOM 5129 O O . ARG B 1 324 ? -10.078 -26.938 4.824 1 98.06 324 ARG B O 1
ATOM 5136 N N . GLU B 1 325 ? -9.555 -25.188 6.105 1 98.06 325 GLU B N 1
ATOM 5137 C CA . GLU B 1 325 ? -10.812 -25.219 6.844 1 98.06 325 GLU B CA 1
ATOM 5138 C C . GLU B 1 325 ? -11.969 -24.703 5.988 1 98.06 325 GLU B C 1
ATOM 5140 O O . GLU B 1 325 ? -13.078 -25.25 6.039 1 98.06 325 GLU B O 1
ATOM 5145 N N . GLU B 1 326 ? -11.781 -23.719 5.176 1 98 326 GLU B N 1
ATOM 5146 C CA . GLU B 1 326 ? -12.875 -23.109 4.434 1 98 326 GLU B CA 1
ATOM 5147 C C . GLU B 1 326 ? -13.062 -23.766 3.074 1 98 326 GLU B C 1
ATOM 5149 O O . GLU B 1 326 ? -14.18 -23.812 2.547 1 98 326 GLU B O 1
ATOM 5154 N N . LEU B 1 327 ? -11.969 -24.266 2.477 1 98.56 327 LEU B N 1
ATOM 5155 C CA . LEU B 1 327 ? -12.078 -24.719 1.096 1 98.56 327 LEU B CA 1
ATOM 5156 C C . LEU B 1 327 ? -11.75 -26.203 0.986 1 98.56 327 LEU B C 1
ATOM 5158 O O . LEU B 1 327 ? -11.82 -26.781 -0.1 1 98.56 327 LEU B O 1
ATOM 5162 N N . GLY B 1 328 ? -11.32 -26.828 2.113 1 98.19 328 GLY B N 1
ATOM 5163 C CA . GLY B 1 328 ? -11.039 -28.25 2.127 1 98.19 328 GLY B CA 1
ATOM 5164 C C . GLY B 1 328 ? -9.789 -28.609 1.355 1 98.19 328 GLY B C 1
ATOM 5165 O O . GLY B 1 328 ? -9.703 -29.703 0.779 1 98.19 328 GLY B O 1
ATOM 5166 N N . LEU B 1 329 ? -8.781 -27.766 1.328 1 98.25 329 LEU B N 1
ATOM 5167 C CA . LEU B 1 329 ? -7.594 -27.969 0.5 1 98.25 329 LEU B CA 1
ATOM 5168 C C . LEU B 1 329 ? -6.449 -28.547 1.324 1 98.25 329 LEU B C 1
ATOM 5170 O O . LEU B 1 329 ? -6.305 -28.234 2.508 1 98.25 329 LEU B O 1
ATOM 5174 N N . SER B 1 330 ? -5.68 -29.391 0.706 1 96.62 330 SER B N 1
ATOM 5175 C CA . SER B 1 330 ? -4.516 -30 1.346 1 96.62 330 SER B CA 1
ATOM 5176 C C . SER B 1 330 ? -3.391 -30.219 0.343 1 96.62 330 SER B C 1
ATOM 5178 O O . SER B 1 330 ? -3.625 -30.25 -0.867 1 96.62 330 SER B O 1
ATOM 5180 N N . ILE B 1 331 ? -2.209 -30.359 0.837 1 97 331 ILE B N 1
ATOM 5181 C CA . ILE B 1 331 ? -1.047 -30.656 0.006 1 97 331 ILE B CA 1
ATOM 5182 C C . ILE B 1 331 ? -1.049 -32.125 -0.381 1 97 331 ILE B C 1
ATOM 5184 O O . ILE B 1 331 ? -1.135 -33 0.485 1 97 331 ILE B O 1
ATOM 5188 N N . THR B 1 332 ? -0.908 -32.375 -1.69 1 97.56 332 THR B N 1
ATOM 5189 C CA . THR B 1 332 ? -0.982 -33.75 -2.139 1 97.56 332 THR B CA 1
ATOM 5190 C C . THR B 1 332 ? 0.38 -34.25 -2.629 1 97.56 332 THR B C 1
ATOM 5192 O O . THR B 1 332 ? 0.624 -35.438 -2.709 1 97.56 332 THR B O 1
ATOM 5195 N N . VAL B 1 333 ? 1.227 -33.344 -3.018 1 98.25 333 VAL B N 1
ATOM 5196 C CA . VAL B 1 333 ? 2.547 -33.719 -3.52 1 98.25 333 VAL B CA 1
ATOM 5197 C C . VAL B 1 333 ? 3.611 -33.375 -2.484 1 98.25 333 VAL B C 1
ATOM 5199 O O . VAL B 1 333 ? 3.887 -32.188 -2.248 1 98.25 333 VAL B O 1
ATOM 5202 N N . PRO B 1 334 ? 4.273 -34.375 -1.93 1 97 334 PRO B N 1
ATOM 5203 C CA . PRO B 1 334 ? 5.32 -34.094 -0.943 1 97 334 PRO B CA 1
ATOM 5204 C C . PRO B 1 334 ? 6.52 -33.375 -1.544 1 97 334 PRO B C 1
ATOM 5206 O O . PRO B 1 334 ? 6.77 -33.469 -2.748 1 97 334 PRO B O 1
ATOM 5209 N N . PHE B 1 335 ? 7.301 -32.719 -0.696 1 96.75 335 PHE B N 1
ATOM 5210 C CA . PHE B 1 335 ? 8.414 -31.859 -1.07 1 96.75 335 PHE B CA 1
ATOM 5211 C C . PHE B 1 335 ? 9.43 -32.625 -1.919 1 96.75 335 PHE B C 1
ATOM 5213 O O . PHE B 1 335 ? 9.812 -32.156 -2.994 1 96.75 335 PHE B O 1
ATOM 5220 N N . GLU B 1 336 ? 9.836 -33.75 -1.526 1 95.31 336 GLU B N 1
ATOM 5221 C CA . GLU B 1 336 ? 10.844 -34.5 -2.254 1 95.31 336 GLU B CA 1
ATOM 5222 C C . GLU B 1 336 ? 10.336 -34.906 -3.633 1 95.31 336 GLU B C 1
ATOM 5224 O O . GLU B 1 336 ? 11.094 -34.938 -4.602 1 95.31 336 GLU B O 1
ATOM 5229 N N . ASP B 1 337 ? 9.016 -35.312 -3.65 1 97.31 337 ASP B N 1
ATOM 5230 C CA . ASP B 1 337 ? 8.406 -35.656 -4.934 1 97.31 337 ASP B CA 1
ATOM 5231 C C . ASP B 1 337 ? 8.359 -34.438 -5.867 1 97.31 337 ASP B C 1
ATOM 5233 O O . ASP B 1 337 ? 8.539 -34.594 -7.078 1 97.31 337 ASP B O 1
ATOM 5237 N N . ALA B 1 338 ? 8.086 -33.281 -5.289 1 97.31 338 ALA B N 1
ATOM 5238 C CA . ALA B 1 338 ? 8.055 -32.062 -6.074 1 97.31 338 ALA B CA 1
ATOM 5239 C C . ALA B 1 338 ? 9.406 -31.812 -6.75 1 97.31 338 ALA B C 1
ATOM 5241 O O . ALA B 1 338 ? 9.461 -31.5 -7.938 1 97.31 338 ALA B O 1
ATOM 5242 N N . ILE B 1 339 ? 10.492 -31.984 -6.012 1 95.75 339 ILE B N 1
ATOM 5243 C CA . ILE B 1 339 ? 11.844 -31.797 -6.539 1 95.75 339 ILE B CA 1
ATOM 5244 C C . ILE B 1 339 ? 12.117 -32.844 -7.613 1 95.75 339 ILE B C 1
ATOM 5246 O O . ILE B 1 339 ? 12.609 -32.531 -8.695 1 95.75 339 ILE B O 1
ATOM 5250 N N . ARG B 1 340 ? 11.758 -34.062 -7.316 1 96.19 340 ARG B N 1
ATOM 5251 C CA . ARG B 1 340 ? 12.008 -35.156 -8.234 1 96.19 340 ARG B CA 1
ATOM 5252 C C . ARG B 1 340 ? 11.289 -34.969 -9.562 1 96.19 340 ARG B C 1
ATOM 5254 O O . ARG B 1 340 ? 11.883 -35.094 -10.633 1 96.19 340 ARG B O 1
ATOM 5261 N N . ARG B 1 341 ? 10.008 -34.656 -9.484 1 96.69 341 ARG B N 1
ATOM 5262 C CA . ARG B 1 341 ? 9.195 -34.469 -10.68 1 96.69 341 ARG B CA 1
ATOM 5263 C C . ARG B 1 341 ? 9.734 -33.312 -11.523 1 96.69 341 ARG B C 1
ATOM 5265 O O . ARG B 1 341 ? 9.742 -33.375 -12.75 1 96.69 341 ARG B O 1
ATOM 5272 N N . THR B 1 342 ? 10.164 -32.25 -10.844 1 95.69 342 THR B N 1
ATOM 5273 C CA . THR B 1 342 ? 10.711 -31.094 -11.547 1 95.69 342 THR B CA 1
ATOM 5274 C C . THR B 1 342 ? 12.016 -31.453 -12.242 1 95.69 342 THR B C 1
ATOM 5276 O O . THR B 1 342 ? 12.203 -31.141 -13.422 1 95.69 342 THR B O 1
ATOM 5279 N N . LEU B 1 343 ? 12.914 -32.156 -11.539 1 93.38 343 LEU B N 1
ATOM 5280 C CA . LEU B 1 343 ? 14.203 -32.562 -12.086 1 93.38 343 LEU B CA 1
ATOM 5281 C C . LEU B 1 343 ? 14.016 -33.5 -13.273 1 93.38 343 LEU B C 1
ATOM 5283 O O . LEU B 1 343 ? 14.695 -33.344 -14.297 1 93.38 343 LEU B O 1
ATOM 5287 N N . GLU B 1 344 ? 13.125 -34.406 -13.148 1 93.62 344 GLU B N 1
ATOM 5288 C CA . GLU B 1 344 ? 12.875 -35.375 -14.203 1 93.62 344 GLU B CA 1
ATOM 5289 C C . GLU B 1 344 ? 12.352 -34.719 -15.461 1 93.62 344 GLU B C 1
ATOM 5291 O O . GLU B 1 344 ? 12.727 -35.094 -16.578 1 93.62 344 GLU B O 1
ATOM 5296 N N . TRP B 1 345 ? 11.469 -33.781 -15.289 1 94.44 345 TRP B N 1
ATOM 5297 C CA . TRP B 1 345 ? 10.938 -33.031 -16.438 1 94.44 345 TRP B CA 1
ATOM 5298 C C . TRP B 1 345 ? 12.055 -32.344 -17.203 1 94.44 345 TRP B C 1
ATOM 5300 O O . TRP B 1 345 ? 12.102 -32.406 -18.438 1 94.44 345 TRP B O 1
ATOM 5310 N N . TYR B 1 346 ? 12.984 -31.734 -16.5 1 91.94 346 TYR B N 1
ATOM 5311 C CA . TYR B 1 346 ? 14.078 -31.016 -17.156 1 91.94 346 TYR B CA 1
ATOM 5312 C C . TYR B 1 346 ? 15.078 -32 -17.766 1 91.94 346 TYR B C 1
ATOM 5314 O O . TYR B 1 346 ? 15.656 -31.719 -18.812 1 91.94 346 TYR B O 1
ATOM 5322 N N . ARG B 1 347 ? 15.289 -33.125 -17.109 1 89.88 347 ARG B N 1
ATOM 5323 C CA . ARG B 1 347 ? 16.188 -34.125 -17.641 1 89.88 347 ARG B CA 1
ATOM 5324 C C . ARG B 1 347 ? 15.695 -34.625 -19 1 89.88 347 ARG B C 1
ATOM 5326 O O . ARG B 1 347 ? 16.484 -34.875 -19.906 1 89.88 347 ARG B O 1
ATOM 5333 N N . GLU B 1 348 ? 14.422 -34.781 -19.031 1 88.5 348 GLU B N 1
ATOM 5334 C CA . GLU B 1 348 ? 13.812 -35.281 -20.266 1 88.5 348 GLU B CA 1
ATOM 5335 C C . GLU B 1 348 ? 13.984 -34.25 -21.406 1 88.5 348 GLU B C 1
ATOM 5337 O O . GLU B 1 348 ? 14.062 -34.625 -22.578 1 88.5 348 GLU B O 1
ATOM 5342 N N . GLN B 1 349 ? 14.031 -33.031 -21.047 1 84.12 349 GLN B N 1
ATOM 5343 C CA . GLN B 1 349 ? 14.203 -31.984 -22.047 1 84.12 349 GLN B CA 1
ATOM 5344 C C . GLN B 1 349 ? 15.633 -31.938 -22.562 1 84.12 349 GLN B C 1
ATOM 5346 O O . GLN B 1 349 ? 15.875 -31.531 -23.703 1 84.12 349 GLN B O 1
ATOM 5351 N N . ILE B 1 350 ? 16.562 -32.188 -21.672 1 77.06 350 ILE B N 1
ATOM 5352 C CA . ILE B 1 350 ? 17.984 -32.188 -22.047 1 77.06 350 ILE B CA 1
ATOM 5353 C C . ILE B 1 350 ? 18.266 -33.375 -22.938 1 77.06 350 ILE B C 1
ATOM 5355 O O . ILE B 1 350 ? 19.016 -33.281 -23.922 1 77.06 350 ILE B O 1
ATOM 5359 N N . LYS B 1 351 ? 17.703 -34.625 -22.641 1 70.19 351 LYS B N 1
ATOM 5360 C CA . LYS B 1 351 ? 17.938 -35.844 -23.438 1 70.19 351 LYS B CA 1
ATOM 5361 C C . LYS B 1 351 ? 17.297 -35.719 -24.812 1 70.19 351 LYS B C 1
ATOM 5363 O O . LYS B 1 351 ? 17.812 -36.281 -25.781 1 70.19 351 LYS B O 1
ATOM 5368 N N . SER B 1 352 ? 16.062 -35.344 -24.844 1 59.72 352 SER B N 1
ATOM 5369 C CA . SER B 1 352 ? 15.391 -35.25 -26.141 1 59.72 352 SER B CA 1
ATOM 5370 C C . SER B 1 352 ? 15.945 -34.094 -26.969 1 59.72 352 SER B C 1
ATOM 5372 O O . SER B 1 352 ? 15.656 -32.906 -26.672 1 59.72 352 SER B O 1
ATOM 5374 N N . PRO B 1 353 ? 17.125 -34.312 -27.672 1 47.72 353 PRO B N 1
ATOM 5375 C CA . PRO B 1 353 ? 17.625 -33.25 -28.562 1 47.72 353 PRO B CA 1
ATOM 5376 C C . PRO B 1 353 ? 16.516 -32.656 -29.406 1 47.72 353 PRO B C 1
ATOM 5378 O O . PRO B 1 353 ? 15.531 -33.312 -29.719 1 47.72 353 PRO B O 1
ATOM 5381 N N . GLN B 1 354 ? 16.078 -31.391 -29.188 1 41.91 354 GLN B N 1
ATOM 5382 C CA . GLN B 1 354 ? 15.211 -30.828 -30.219 1 41.91 354 GLN B CA 1
ATOM 5383 C C . GLN B 1 354 ? 15.641 -31.297 -31.609 1 41.91 354 GLN B C 1
ATOM 5385 O O . GLN B 1 354 ? 16.75 -30.984 -32.062 1 41.91 354 GLN B O 1
ATOM 5390 N N . THR B 1 355 ? 15.43 -32.594 -31.891 1 34.56 355 THR B N 1
ATOM 5391 C CA . THR B 1 355 ? 15.516 -32.875 -33.312 1 34.56 355 THR B CA 1
ATOM 5392 C C . THR B 1 355 ? 14.57 -32 -34.125 1 34.56 355 THR B C 1
ATOM 5394 O O . THR B 1 355 ? 13.438 -31.734 -33.688 1 34.56 355 THR B O 1
#

Secondary structure (DSSP, 8-state):
----PPPPPPPHHHHHHHHHHTHHHHHTTTT-EEEEESTTSHHHHHHHHHHHHHHHHHT---EEEEEES-HHHHHHH-HHHHT-TTEEEEE--TTT---------EEEE------TTS-HHHHHHHHHHHHHHHHHHHHHHT--EEEEEEEGGGG-SPPTT-SSB-TT------TT-GGGHHHHHHHHHHHHHHHHHHHH--EEEEEEE-EEESTT--SSSS-HHHHHHHHHHHTPPEEESS-S--EE-EEEHHHHHHHHHHHHHHSPTT-EEEES-S--EEHHHHHHHHHHHHT-TT--EEE---PPTTPPPPEE-B--HHHHHHH-----S-HHHHHHHHHHHHHHHHHS---/----PPPPPPPHHHHHHHHHHTHHHHHTTTT-EEEEESTTSHHHHHHHHHHHHHHHHHT---EEEEEES-HHHHHHH-HHHHT-TTEEEEE--TTT---------EEEE------TTS-HHHHHHHHHHHHHHHHHHHHHHT--EEEEEEEGGGG-SPPTT-SSB-TT------TT-GGGHHHHHHHHHHHHHHHHHHHH--EEEEEEE-EEESTT--SSSS-HHHHHHHHHHHTPPEEESS-S--EE-EEEHHHHHHHHHHHHHHSPTT-EEEES-S--EEHHHHHHHHHHHHT-TT--EEE---PPTTPPPPEE-B--HHHHHHH-----S-HHHHHHHHHHHHHHHHHS---